Protein AF-0000000087132971 (afdb_homodimer)

InterPro domains:
  IPR000836 Phosphoribosyltransferase domain [PF14681] (4-195)
  IPR029057 Phosphoribosyltransferase-like [G3DSA:3.40.50.2020] (1-197)
  IPR029057 Phosphoribosyltransferase-like [SSF53271] (4-195)

Secondary structure (DSSP, 8-state):
-HHHHHHHH-TT--HHHHHHHHHHHHHHHHHHHHHHS-EEEEEEE-TTS-EEEEEEESS-EEEEEETGGGHHHHHHHHHHSTT-EEEEEEEEEEE-TTS-EEEEEEEEE--TTGGGSEEEEE-SEESSSHHHHHHHHHHHHTT--GGGEEEEEEEEES---S-TTSEEEEEEEESEE-TTT--EES----HHHHHHT------/-HHHHHHHH-TT--HHHHHHHHHHHHHHHHHHHHHHS-EEEEEEE-TTS-EEEEEEESS-EEEEEETGGGHHHHHHHHHHSTT-EEEEEEEEEEE-TTS-EEEEEEEEE--TTGGGSEEEEE-SEESSSHHHHHHHHHHHHTT--GGGEEEEEEEEES---S-TTSEEEEEEEESEE-TTT--EES--S-HHHHHHT------

Foldseek 3Di:
DVVLVCLLQDPPNALVSNQVSVLVQLLVLLVVVVVPADWDWDWDADPVGDIDIDI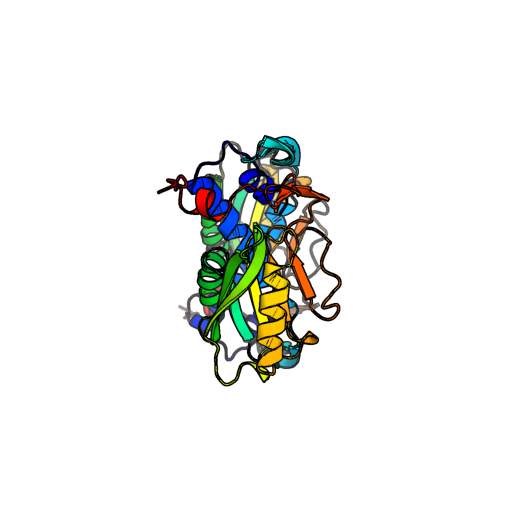DHDFAAEEEEEPPQRVSNVVSNCVVVVPGHYWYWYWDWDADPVRDIAIDTDDIGGDLVLQRHQYEYGGAEQFQCRSVVVVLVVSVVSRHDLLSYEYEYAEYEPNDPPRVNHHYGYVYYAHHADPVVSATVVHSPDSVCRNVVHDPPPD/DVVLVCLLQDPPNALVSNQVSVLVQLLVLLVVVVVPADWDWDWDADPVGDIDIDIDHDFAAEEEEEPPQRVSNVVSNCVVVVPGHYKYWYWDWDADPVRDIAIDTDDIGGDLVLQRHQYEYGGAEQFQCRSVVNVLVVSVVSRHDLLSYEYEYAEYAPNDPPRVNHHYGYVYYAHHADPVVSATVVHSPDSVCRNVVHDPDPD

Organism: NCBI:txid53985

Nearest PDB structures (foldseek):
  1bd3-assembly1_D  TM=9.405E-01  e=5.474E-21  Toxoplasma gondii
  1jls-assembly1_D  TM=9.331E-01  e=5.850E-20  Toxoplasma gondii
  1v9s-assembly1_C  TM=8.508E-01  e=8.057E-18  Thermus thermophilus HB8
  1i5e-assembly1_B  TM=8.677E-01  e=5.566E-17  [Bacillus] caldolyticus
  1xtt-assembly1_D  TM=8.816E-01  e=2.061E-16  Saccharolobus solfataricus

Solvent-accessible surface area (backbone atoms only — not comparable to full-atom values): 21625 Å² total; per-residue (Å²): 90,57,51,42,48,25,46,44,20,24,50,83,46,46,34,68,57,27,38,52,34,47,50,53,52,47,51,53,51,52,52,52,53,65,52,66,50,67,58,40,83,38,81,35,44,14,58,71,69,29,75,38,83,27,38,40,73,73,57,54,48,27,44,28,20,40,46,77,56,3,44,70,48,48,55,54,46,38,70,75,39,71,84,47,50,62,30,39,38,34,62,40,84,40,66,47,98,83,66,47,74,45,74,40,81,72,46,74,49,67,55,94,63,46,52,66,29,40,33,39,38,25,31,43,70,37,34,78,34,59,60,59,49,53,50,52,51,53,44,41,73,70,54,30,51,56,70,38,31,31,40,40,28,50,34,33,29,92,57,75,69,88,58,77,54,41,42,76,48,63,78,40,74,42,81,42,53,39,87,84,79,51,42,42,37,44,48,46,43,61,59,60,39,43,51,68,60,48,76,89,71,87,121,91,56,50,42,48,26,48,45,19,24,50,83,46,46,35,69,58,26,39,52,34,49,49,52,53,47,51,53,49,51,52,52,54,64,52,65,49,67,59,42,83,40,80,34,44,14,59,72,69,29,73,38,83,28,38,40,74,72,59,54,50,28,44,28,20,41,43,77,56,3,43,69,48,49,57,54,46,37,72,73,39,71,85,48,49,62,31,39,38,33,63,40,84,41,65,46,99,85,67,47,74,44,73,41,83,72,46,74,47,68,56,93,62,44,51,67,29,40,34,40,39,26,31,43,68,36,32,77,36,58,60,60,48,52,49,50,50,52,44,41,70,71,53,30,51,55,70,37,31,32,39,39,26,49,34,32,30,90,58,69,69,86,55,77,54,41,42,77,49,62,79,39,76,42,81,42,52,39,87,86,78,50,42,42,36,43,47,48,42,63,60,60,38,43,51,70,61,47,76,88,70,87,123

Structure (mmCIF, N/CA/C/O backbone):
data_AF-0000000087132971-model_v1
#
loop_
_entity.id
_entity.type
_entity.pdbx_description
1 polymer 'Phosphoribosyltransferase domain-containing protein'
#
loop_
_atom_site.group_PDB
_atom_site.id
_atom_site.type_symbol
_atom_site.label_atom_id
_atom_site.label_alt_id
_atom_site.label_comp_id
_atom_site.label_asym_id
_atom_site.label_entity_id
_atom_site.label_seq_id
_atom_site.pdbx_PDB_ins_code
_atom_site.Cartn_x
_atom_site.Cartn_y
_atom_site.Cartn_z
_atom_site.occupancy
_atom_site.B_iso_or_equiv
_atom_site.auth_seq_id
_atom_site.auth_comp_id
_atom_site.auth_asym_id
_atom_site.auth_atom_id
_atom_site.pdbx_PDB_model_num
ATOM 1 N N . MET A 1 1 ? -6.406 -4.914 4.82 1 77.69 1 MET A N 1
ATOM 2 C CA . MET A 1 1 ? -6.352 -6.152 4.051 1 77.69 1 MET A CA 1
ATOM 3 C C . MET A 1 1 ? -7.637 -6.957 4.219 1 77.69 1 MET A C 1
ATOM 5 O O . MET A 1 1 ? -8.258 -7.348 3.229 1 77.69 1 MET A O 1
ATOM 9 N N . PHE A 1 2 ? -8.203 -6.934 5.309 1 79.69 2 PHE A N 1
ATOM 10 C CA . PHE A 1 2 ? -9.328 -7.828 5.562 1 79.69 2 PHE A CA 1
ATOM 11 C C . PHE A 1 2 ? -10.594 -7.301 4.906 1 79.69 2 PHE A C 1
ATOM 13 O O . PHE A 1 2 ? -11.414 -8.078 4.414 1 79.69 2 PHE A O 1
ATOM 20 N N . LEU A 1 3 ? -10.719 -6.027 4.855 1 86.56 3 LEU A N 1
ATOM 21 C CA . LEU A 1 3 ? -11.867 -5.43 4.184 1 86.56 3 LEU A CA 1
ATOM 22 C C . LEU A 1 3 ? -11.836 -5.727 2.688 1 86.56 3 LEU A C 1
ATOM 24 O O . LEU A 1 3 ? -12.859 -6.066 2.098 1 86.56 3 LEU A O 1
ATOM 28 N N . LEU A 1 4 ? -10.672 -5.645 2.162 1 90.88 4 LEU A N 1
ATOM 29 C CA . LEU A 1 4 ? -10.516 -5.902 0.735 1 90.88 4 LEU A CA 1
ATOM 30 C C . LEU A 1 4 ? -10.781 -7.371 0.416 1 90.88 4 LEU A C 1
ATOM 32 O O . LEU A 1 4 ? -11.398 -7.688 -0.604 1 90.88 4 LEU A O 1
ATOM 36 N N . LEU A 1 5 ? -10.367 -8.242 1.316 1 93.44 5 LEU A N 1
ATOM 37 C CA . LEU A 1 5 ? -10.57 -9.672 1.121 1 93.44 5 LEU A CA 1
ATOM 38 C C . LEU A 1 5 ? -12.055 -10.016 1.131 1 93.44 5 LEU A C 1
ATOM 40 O O . LEU A 1 5 ? -12.492 -10.93 0.426 1 93.44 5 LEU A O 1
ATOM 44 N N . THR A 1 6 ? -12.781 -9.297 1.967 1 94.38 6 THR A N 1
ATOM 45 C CA . THR A 1 6 ? -14.227 -9.5 1.997 1 94.38 6 THR A CA 1
ATOM 46 C C . THR A 1 6 ? -14.836 -9.281 0.616 1 94.38 6 THR A C 1
ATOM 48 O O . THR A 1 6 ? -15.648 -10.078 0.151 1 94.38 6 THR A O 1
ATOM 51 N N . ALA A 1 7 ? -14.477 -8.172 0.02 1 93.56 7 ALA A N 1
ATOM 52 C CA . ALA A 1 7 ? -14.969 -7.863 -1.323 1 93.56 7 ALA A CA 1
ATOM 53 C C . ALA A 1 7 ? -14.562 -8.953 -2.314 1 93.56 7 ALA A C 1
ATOM 55 O O . ALA A 1 7 ? -15.32 -9.289 -3.221 1 93.56 7 ALA A O 1
ATOM 56 N N . LEU A 1 8 ? -13.406 -9.555 -2.178 1 95.12 8 LEU A N 1
ATOM 57 C CA . LEU A 1 8 ? -12.914 -10.594 -3.074 1 95.12 8 LEU A CA 1
ATOM 58 C C . LEU A 1 8 ? -13.656 -11.906 -2.852 1 95.12 8 LEU A C 1
ATOM 60 O O . LEU A 1 8 ? -13.852 -12.68 -3.791 1 95.12 8 LEU A O 1
ATOM 64 N N . ARG A 1 9 ? -14.008 -12.133 -1.655 1 94.81 9 ARG A N 1
ATOM 65 C CA . ARG A 1 9 ? -14.641 -13.398 -1.312 1 94.81 9 ARG A CA 1
ATOM 66 C C . ARG A 1 9 ? -16.141 -13.359 -1.618 1 94.81 9 ARG A C 1
ATOM 68 O O . ARG A 1 9 ? -16.75 -14.391 -1.904 1 94.81 9 ARG A O 1
ATOM 75 N N . ASP A 1 10 ? -16.734 -12.188 -1.561 1 95.06 10 ASP A N 1
ATOM 76 C CA . ASP A 1 10 ? -18.172 -12.023 -1.718 1 95.06 10 ASP A CA 1
ATOM 77 C C . ASP A 1 10 ? -18.609 -12.289 -3.158 1 95.06 10 ASP A C 1
ATOM 79 O O . ASP A 1 10 ? -18.188 -11.586 -4.078 1 95.06 10 ASP A O 1
ATOM 83 N N . ARG A 1 11 ? -19.5 -13.234 -3.314 1 93.88 11 ARG A N 1
ATOM 84 C CA . ARG A 1 11 ? -19.969 -13.602 -4.652 1 93.88 11 ARG A CA 1
ATOM 85 C C . ARG A 1 11 ? -20.75 -12.461 -5.293 1 93.88 11 ARG A C 1
ATOM 87 O O . ARG A 1 11 ? -20.906 -12.422 -6.516 1 93.88 11 ARG A O 1
ATOM 94 N N . ARG A 1 12 ? -21.25 -11.516 -4.551 1 93.88 12 ARG A N 1
ATOM 95 C CA . ARG A 1 12 ? -22.062 -10.414 -5.059 1 93.88 12 ARG A CA 1
ATOM 96 C C . ARG A 1 12 ? -21.203 -9.328 -5.684 1 93.88 12 ARG A C 1
ATOM 98 O O . ARG A 1 12 ? -21.703 -8.438 -6.367 1 93.88 12 ARG A O 1
ATOM 105 N N . SER A 1 13 ? -19.844 -9.398 -5.383 1 93.12 13 SER A N 1
ATOM 106 C CA . SER A 1 13 ? -18.969 -8.406 -5.992 1 93.12 13 SER A CA 1
ATOM 107 C C . SER A 1 13 ? -18.922 -8.57 -7.508 1 93.12 13 SER A C 1
ATOM 109 O O . SER A 1 13 ? -18.516 -9.625 -8.016 1 93.12 13 SER A O 1
ATOM 111 N N . ASP A 1 14 ? -19.266 -7.492 -8.156 1 91.88 14 ASP A N 1
ATOM 112 C CA . ASP A 1 14 ? -19.156 -7.543 -9.609 1 91.88 14 ASP A CA 1
ATOM 113 C C . ASP A 1 14 ? -17.703 -7.383 -10.055 1 91.88 14 ASP A C 1
ATOM 115 O O . ASP A 1 14 ? -16.812 -7.219 -9.219 1 91.88 14 ASP A O 1
ATOM 119 N N . ALA A 1 15 ? -17.5 -7.516 -11.352 1 90.19 15 ALA A N 1
ATOM 120 C CA . ALA A 1 15 ? -16.141 -7.516 -11.891 1 90.19 15 ALA A CA 1
ATOM 121 C C . ALA A 1 15 ? -15.406 -6.223 -11.523 1 90.19 15 ALA A C 1
ATOM 123 O O . ALA A 1 15 ? -14.219 -6.25 -11.188 1 90.19 15 ALA A O 1
ATOM 124 N N . SER A 1 16 ? -16.125 -5.137 -11.625 1 91.75 16 SER A N 1
ATOM 125 C CA . SER A 1 16 ? -15.516 -3.848 -11.32 1 91.75 16 SER A CA 1
ATOM 126 C C . SER A 1 16 ? -15.062 -3.783 -9.859 1 91.75 16 SER A C 1
ATOM 128 O O . SER A 1 16 ? -13.93 -3.385 -9.578 1 91.75 16 SER A O 1
ATOM 130 N N . THR A 1 17 ? -15.922 -4.148 -8.961 1 92.06 17 THR A N 1
ATOM 131 C CA . THR A 1 17 ? -15.609 -4.168 -7.539 1 92.06 17 THR A CA 1
ATOM 132 C C . THR A 1 17 ? -14.477 -5.148 -7.25 1 92.06 17 THR A C 1
ATOM 134 O O . THR A 1 17 ? -13.57 -4.848 -6.469 1 92.06 17 THR A O 1
ATOM 137 N N . PHE A 1 18 ? -14.57 -6.309 -7.926 1 94.5 18 PHE A N 1
ATOM 138 C CA . PHE A 1 18 ? -13.555 -7.34 -7.734 1 94.5 18 PHE A CA 1
ATOM 139 C C . PHE A 1 18 ? -12.188 -6.844 -8.195 1 94.5 18 PHE A C 1
ATOM 141 O O . PHE A 1 18 ? -11.203 -6.945 -7.465 1 94.5 18 PHE A O 1
ATOM 148 N N . ARG A 1 19 ? -12.117 -6.203 -9.328 1 93.75 19 ARG A N 1
ATOM 149 C CA . ARG A 1 19 ? -10.867 -5.707 -9.898 1 93.75 19 ARG A CA 1
ATOM 150 C C . ARG A 1 19 ? -10.25 -4.629 -9.016 1 93.75 19 ARG A C 1
ATOM 152 O O . ARG A 1 19 ? -9.039 -4.613 -8.797 1 93.75 19 ARG A O 1
ATOM 159 N N . ARG A 1 20 ? -11.062 -3.842 -8.555 1 92.44 20 ARG A N 1
ATOM 160 C CA . ARG A 1 20 ? -10.586 -2.758 -7.707 1 92.44 20 ARG A CA 1
ATOM 161 C C . ARG A 1 20 ? -9.984 -3.301 -6.414 1 92.44 20 ARG A C 1
ATOM 163 O O . ARG A 1 20 ? -8.891 -2.9 -6.016 1 92.44 20 ARG A O 1
ATOM 170 N N . ALA A 1 21 ? -10.711 -4.145 -5.812 1 94.38 21 ALA A N 1
ATOM 171 C CA . ALA A 1 21 ? -10.234 -4.742 -4.566 1 94.38 21 ALA A CA 1
ATOM 172 C C . ALA A 1 21 ? -8.969 -5.566 -4.801 1 94.38 21 ALA A C 1
ATOM 174 O O . ALA A 1 21 ? -8.008 -5.473 -4.031 1 94.38 21 ALA A O 1
ATOM 175 N N . ALA A 1 22 ? -9 -6.316 -5.844 1 95.5 22 ALA A N 1
ATOM 176 C CA . ALA A 1 22 ? -7.84 -7.133 -6.18 1 95.5 22 ALA A CA 1
ATOM 177 C C . ALA A 1 22 ? -6.613 -6.262 -6.434 1 95.5 22 ALA A C 1
ATOM 179 O O . ALA A 1 22 ? -5.52 -6.555 -5.938 1 95.5 22 ALA A O 1
ATOM 180 N N . GLY A 1 23 ? -6.824 -5.234 -7.188 1 94.88 23 GLY A N 1
ATOM 181 C CA . GLY A 1 23 ? -5.734 -4.316 -7.469 1 94.88 23 GLY A CA 1
ATOM 182 C C . GLY A 1 23 ? -5.109 -3.727 -6.219 1 94.88 23 GLY A C 1
ATOM 183 O O . GLY A 1 23 ? -3.885 -3.637 -6.113 1 94.88 23 GLY A O 1
ATOM 184 N N . ARG A 1 24 ? -5.926 -3.33 -5.34 1 94.19 24 ARG A N 1
ATOM 185 C CA . ARG A 1 24 ? -5.438 -2.746 -4.094 1 94.19 24 ARG A CA 1
ATOM 186 C C . ARG A 1 24 ? -4.676 -3.777 -3.268 1 94.19 24 ARG A C 1
ATOM 188 O O . ARG A 1 24 ? -3.605 -3.482 -2.732 1 94.19 24 ARG A O 1
ATOM 195 N N . VAL A 1 25 ? -5.195 -4.977 -3.141 1 95.56 25 VAL A N 1
ATOM 196 C CA . VAL A 1 25 ? -4.531 -6.043 -2.395 1 95.56 25 VAL A CA 1
ATOM 197 C C . VAL A 1 25 ? -3.166 -6.332 -3.014 1 95.56 25 VAL A C 1
ATOM 199 O O . VAL A 1 25 ? -2.162 -6.434 -2.303 1 95.56 25 VAL A O 1
ATOM 202 N N . ILE A 1 26 ? -3.135 -6.441 -4.309 1 96.44 26 ILE A N 1
ATOM 203 C CA . ILE A 1 26 ? -1.905 -6.75 -5.027 1 96.44 26 ILE A CA 1
ATOM 204 C C . ILE A 1 26 ? -0.869 -5.656 -4.777 1 96.44 26 ILE A C 1
ATOM 206 O O . ILE A 1 26 ? 0.294 -5.953 -4.492 1 96.44 26 ILE A O 1
ATOM 210 N N . MET A 1 27 ? -1.317 -4.465 -4.855 1 93.94 27 MET A N 1
ATOM 211 C CA . MET A 1 27 ? -0.407 -3.348 -4.633 1 93.94 27 MET A CA 1
ATOM 212 C C . MET A 1 27 ? 0.169 -3.391 -3.221 1 93.94 27 MET A C 1
ATOM 214 O O . MET A 1 27 ? 1.362 -3.15 -3.025 1 93.94 27 MET A O 1
ATOM 218 N N . ILE A 1 28 ? -0.657 -3.646 -2.275 1 93.75 28 ILE A N 1
ATOM 219 C CA . ILE A 1 28 ? -0.208 -3.748 -0.891 1 93.75 28 ILE A CA 1
ATOM 220 C C . ILE A 1 28 ? 0.823 -4.867 -0.763 1 93.75 28 ILE A C 1
ATOM 222 O O . ILE A 1 28 ? 1.873 -4.684 -0.141 1 93.75 28 ILE A O 1
ATOM 226 N N . LEU A 1 29 ? 0.57 -5.949 -1.329 1 95.44 29 LEU A N 1
ATOM 227 C CA . LEU A 1 29 ? 1.462 -7.102 -1.268 1 95.44 29 LEU A CA 1
ATOM 228 C C . LEU A 1 29 ? 2.799 -6.793 -1.932 1 95.44 29 LEU A C 1
ATOM 230 O O . LEU A 1 29 ? 3.857 -7.125 -1.394 1 95.44 29 LEU A O 1
ATOM 234 N N . ILE A 1 30 ? 2.744 -6.188 -3.098 1 95.31 30 ILE A N 1
ATOM 235 C CA . ILE A 1 30 ? 3.953 -5.863 -3.846 1 95.31 30 ILE A CA 1
ATOM 236 C C . ILE A 1 30 ? 4.82 -4.902 -3.035 1 95.31 30 ILE A C 1
ATOM 238 O O . ILE A 1 30 ? 6.027 -5.113 -2.893 1 95.31 30 ILE A O 1
ATOM 242 N N . GLU A 1 31 ? 4.199 -3.924 -2.5 1 92.75 31 GLU A N 1
ATOM 243 C CA . GLU A 1 31 ? 4.965 -2.971 -1.701 1 92.75 31 GLU A CA 1
ATOM 244 C C . GLU A 1 31 ? 5.57 -3.643 -0.472 1 92.75 31 GLU A C 1
ATOM 246 O O . GLU A 1 31 ? 6.707 -3.35 -0.094 1 92.75 31 GLU A O 1
ATOM 251 N N . ASP A 1 32 ? 4.832 -4.469 0.102 1 91.62 32 ASP A N 1
ATOM 252 C CA . ASP A 1 32 ? 5.305 -5.188 1.28 1 91.62 32 ASP A CA 1
ATOM 253 C C . ASP A 1 32 ? 6.535 -6.031 0.951 1 91.62 32 ASP A C 1
ATOM 255 O O . ASP A 1 32 ? 7.543 -5.969 1.66 1 91.62 32 ASP A O 1
ATOM 259 N N . VAL A 1 33 ? 6.473 -6.738 -0.082 1 93.69 33 VAL A N 1
ATOM 260 C CA . VAL A 1 33 ? 7.562 -7.633 -0.456 1 93.69 33 VAL A CA 1
ATOM 261 C C . VAL A 1 33 ? 8.797 -6.812 -0.837 1 93.69 33 VAL A C 1
ATOM 263 O O . VAL A 1 33 ? 9.914 -7.152 -0.452 1 93.69 33 VAL A O 1
ATOM 266 N N . LEU A 1 34 ? 8.602 -5.766 -1.578 1 91.75 34 LEU A N 1
ATOM 267 C CA . LEU A 1 34 ? 9.711 -4.93 -2.012 1 91.75 34 LEU A CA 1
ATOM 268 C C . LEU A 1 34 ? 10.422 -4.305 -0.815 1 91.75 34 LEU A C 1
ATOM 270 O O . LEU A 1 34 ? 11.641 -4.125 -0.835 1 91.75 34 LEU A O 1
ATOM 274 N N . GLY A 1 35 ? 9.648 -4.016 0.214 1 87.69 35 GLY A N 1
ATOM 275 C CA . GLY A 1 35 ? 10.211 -3.416 1.414 1 87.69 35 GLY A CA 1
ATOM 276 C C . GLY A 1 35 ? 11.031 -4.391 2.236 1 87.69 35 GLY A C 1
ATOM 277 O O . GLY A 1 35 ? 11.766 -3.98 3.135 1 87.69 35 GLY A O 1
ATOM 278 N N . GLN A 1 36 ? 10.898 -5.664 1.932 1 86.88 36 GLN A N 1
ATOM 279 C CA . GLN A 1 36 ? 11.555 -6.691 2.73 1 86.88 36 GLN A CA 1
ATOM 280 C C . GLN A 1 36 ? 12.812 -7.207 2.037 1 86.88 36 GLN A C 1
ATOM 282 O O . GLN A 1 36 ? 13.555 -8.008 2.605 1 86.88 36 GLN A O 1
ATOM 287 N N . LEU A 1 37 ? 13.055 -6.793 0.892 1 88.38 37 LEU A N 1
ATOM 288 C CA . LEU A 1 37 ? 14.219 -7.266 0.148 1 88.38 37 LEU A CA 1
ATOM 289 C C . LEU A 1 37 ? 15.508 -6.715 0.747 1 88.38 37 LEU A C 1
ATOM 291 O O . LEU A 1 37 ? 15.492 -5.691 1.429 1 88.38 37 LEU A O 1
ATOM 295 N N . ASP A 1 38 ? 16.516 -7.43 0.536 1 85.44 38 ASP A N 1
ATOM 296 C CA . ASP A 1 38 ? 17.828 -7.059 1.08 1 85.44 38 ASP A CA 1
ATOM 297 C C . ASP A 1 38 ? 18.219 -5.652 0.645 1 85.44 38 ASP A C 1
ATOM 299 O O . ASP A 1 38 ? 18.078 -5.297 -0.529 1 85.44 38 ASP A O 1
ATOM 303 N N . ALA A 1 39 ? 18.625 -4.918 1.661 1 88.81 39 ALA A N 1
ATOM 304 C CA . ALA A 1 39 ? 19.062 -3.541 1.437 1 88.81 39 ALA A CA 1
ATOM 305 C C . ALA A 1 39 ? 20.297 -3.207 2.266 1 88.81 39 ALA A C 1
ATOM 307 O O . ALA A 1 39 ? 20.594 -3.895 3.242 1 88.81 39 ALA A O 1
ATOM 308 N N . ARG A 1 40 ? 21.016 -2.33 1.811 1 91.31 40 ARG A N 1
ATOM 309 C CA . ARG A 1 40 ? 22.188 -1.86 2.545 1 91.31 40 ARG A CA 1
ATOM 310 C C . ARG A 1 40 ? 22 -0.42 3.01 1 91.31 40 ARG A C 1
ATOM 312 O O . ARG A 1 40 ? 21.359 0.382 2.32 1 91.31 40 ARG A O 1
ATOM 319 N N . ALA A 1 41 ? 22.641 -0.153 4.156 1 92.38 41 ALA A N 1
ATOM 320 C CA . ALA A 1 41 ? 22.562 1.199 4.703 1 92.38 41 ALA A CA 1
ATOM 321 C C . ALA A 1 41 ? 23.422 2.164 3.891 1 92.38 41 ALA A C 1
ATOM 323 O O . ALA A 1 41 ? 24.531 1.816 3.467 1 92.38 41 ALA A O 1
ATOM 324 N N . VAL A 1 42 ? 22.828 3.295 3.613 1 92.81 42 VAL A N 1
ATOM 325 C CA . VAL A 1 42 ? 23.562 4.348 2.92 1 92.81 42 VAL A CA 1
ATOM 326 C C . VAL A 1 42 ? 23.328 5.688 3.613 1 92.81 42 VAL A C 1
ATOM 328 O O . VAL A 1 42 ? 22.312 5.871 4.293 1 92.81 42 VAL A O 1
ATOM 331 N N . LYS A 1 43 ? 24.312 6.52 3.557 1 94.31 43 LYS A N 1
ATOM 332 C CA . LYS A 1 43 ? 24.125 7.883 4.051 1 94.31 43 LYS A CA 1
ATOM 333 C C . LYS A 1 43 ? 23.688 8.82 2.934 1 94.31 43 LYS A C 1
ATOM 335 O O . LYS A 1 43 ? 24.219 8.766 1.821 1 94.31 43 LYS A O 1
ATOM 340 N N . VAL A 1 44 ? 22.703 9.539 3.273 1 93.62 44 VAL A N 1
ATOM 341 C CA . VAL A 1 44 ? 22.25 10.531 2.293 1 93.62 44 VAL A CA 1
ATOM 342 C C . VAL A 1 44 ? 22.156 11.906 2.953 1 93.62 44 VAL A C 1
ATOM 344 O O . VAL A 1 44 ? 21.969 12 4.168 1 93.62 44 VAL A O 1
ATOM 347 N N . THR A 1 45 ? 22.328 12.914 2.156 1 95.38 45 THR A N 1
ATOM 348 C CA . THR A 1 45 ? 22.141 14.281 2.615 1 95.38 45 THR A CA 1
ATOM 349 C C . THR A 1 45 ? 20.766 14.805 2.211 1 95.38 45 THR A C 1
ATOM 351 O O . THR A 1 45 ? 20.359 14.68 1.052 1 95.38 45 THR A O 1
ATOM 354 N N . THR A 1 46 ? 20.125 15.281 3.193 1 92.94 46 THR A N 1
ATOM 355 C CA . THR A 1 46 ? 18.766 15.781 2.941 1 92.94 46 THR A CA 1
ATOM 356 C C . THR A 1 46 ? 18.812 17.141 2.26 1 92.94 46 THR A C 1
ATOM 358 O O . THR A 1 46 ? 19.875 17.781 2.193 1 92.94 46 THR A O 1
ATOM 361 N N . ALA A 1 47 ? 17.703 17.516 1.712 1 87.56 47 ALA A N 1
ATOM 362 C CA . ALA A 1 47 ? 17.609 18.797 1.022 1 87.56 47 ALA A CA 1
ATOM 363 C C . ALA A 1 47 ? 17.953 19.953 1.957 1 87.56 47 ALA A C 1
ATOM 365 O O . ALA A 1 47 ? 18.469 20.984 1.517 1 87.56 47 ALA A O 1
ATOM 366 N N . ASN A 1 48 ? 17.688 19.812 3.248 1 87.81 48 ASN A N 1
ATOM 367 C CA . ASN A 1 48 ? 17.984 20.844 4.23 1 87.81 48 ASN A CA 1
ATOM 368 C C . ASN A 1 48 ? 19.406 20.703 4.777 1 87.81 48 ASN A C 1
ATOM 370 O O . ASN A 1 48 ? 19.766 21.375 5.75 1 87.81 48 ASN A O 1
ATOM 374 N N . GLY A 1 49 ? 20.125 19.781 4.312 1 89.56 49 GLY A N 1
ATOM 375 C CA . GLY A 1 49 ? 21.562 19.75 4.566 1 89.56 49 GLY A CA 1
ATOM 376 C C . GLY A 1 49 ? 21.938 18.797 5.684 1 89.56 49 GLY A C 1
ATOM 377 O O . GLY A 1 49 ? 23.078 18.797 6.152 1 89.56 49 GLY A O 1
ATOM 378 N N . HIS A 1 50 ? 21.109 17.984 6.121 1 92.31 50 HIS A N 1
ATOM 379 C CA . HIS A 1 50 ? 21.406 17.031 7.188 1 92.31 50 HIS A CA 1
ATOM 380 C C . HIS A 1 50 ? 21.719 15.648 6.625 1 92.31 50 HIS A C 1
ATOM 382 O O . HIS A 1 50 ? 21.312 15.328 5.508 1 92.31 50 HIS A O 1
ATOM 388 N N . VAL A 1 51 ? 22.422 14.938 7.438 1 93.62 51 VAL A N 1
ATOM 389 C CA . VAL A 1 51 ? 22.75 13.578 7.027 1 93.62 51 VAL A CA 1
ATOM 390 C C . VAL A 1 51 ? 21.75 12.594 7.637 1 93.62 51 VAL A C 1
ATOM 392 O O . VAL A 1 51 ? 21.438 12.672 8.828 1 93.62 51 VAL A O 1
ATOM 395 N N . ALA A 1 52 ? 21.219 11.797 6.789 1 91.94 52 ALA A N 1
ATOM 396 C CA . ALA A 1 52 ? 20.297 10.758 7.227 1 91.94 52 ALA A CA 1
ATOM 397 C C . ALA A 1 52 ? 20.75 9.383 6.766 1 91.94 52 ALA A C 1
ATOM 399 O O . ALA A 1 52 ? 21.406 9.258 5.727 1 91.94 52 ALA A O 1
ATOM 400 N N . THR A 1 53 ? 20.453 8.422 7.59 1 90.75 53 THR A N 1
ATOM 401 C CA . THR A 1 53 ? 20.703 7.043 7.184 1 90.75 53 THR A CA 1
ATOM 402 C C . THR A 1 53 ? 19.516 6.496 6.387 1 90.75 53 THR A C 1
ATOM 404 O O . THR A 1 53 ? 18.375 6.57 6.832 1 90.75 53 THR A O 1
ATOM 407 N N . GLY A 1 54 ? 19.828 6.047 5.168 1 90.69 54 GLY A N 1
ATOM 408 C CA . GLY A 1 54 ? 18.828 5.422 4.316 1 90.69 54 GLY A CA 1
ATOM 409 C C . GLY A 1 54 ? 19.188 4.008 3.908 1 90.69 54 GLY A C 1
ATOM 410 O O . GLY A 1 54 ? 20.078 3.391 4.512 1 90.69 54 GLY A O 1
ATOM 411 N N . LEU A 1 55 ? 18.328 3.441 3.088 1 90.44 55 LEU A N 1
ATOM 412 C CA . LEU A 1 55 ? 18.562 2.096 2.572 1 90.44 55 LEU A CA 1
ATOM 413 C C . LEU A 1 55 ? 18.562 2.092 1.047 1 90.44 55 LEU A C 1
ATOM 415 O O . LEU A 1 55 ? 17.891 2.91 0.414 1 90.44 55 LEU A O 1
ATOM 419 N N . GLU A 1 56 ? 19.359 1.234 0.501 1 90.5 56 GLU A N 1
ATOM 420 C CA . GLU A 1 56 ? 19.406 0.975 -0.935 1 90.5 56 GLU A CA 1
ATOM 421 C C . GLU A 1 56 ? 19.375 -0.523 -1.226 1 90.5 56 GLU A C 1
ATOM 423 O O . GLU A 1 56 ? 20.016 -1.308 -0.521 1 90.5 56 GLU A O 1
ATOM 428 N N . ARG A 1 57 ? 18.656 -0.783 -2.236 1 88.19 57 ARG A N 1
ATOM 429 C CA . ARG A 1 57 ? 18.562 -2.191 -2.605 1 88.19 57 ARG A CA 1
ATOM 430 C C . ARG A 1 57 ? 19.922 -2.715 -3.092 1 88.19 57 ARG A C 1
ATOM 432 O O . ARG A 1 57 ? 20.625 -2.027 -3.834 1 88.19 57 ARG A O 1
ATOM 439 N N . ARG A 1 58 ? 20.109 -3.988 -2.775 1 88.06 58 ARG A N 1
ATOM 440 C CA . ARG A 1 58 ? 21.391 -4.598 -3.129 1 88.06 58 ARG A CA 1
ATOM 441 C C . ARG A 1 58 ? 21.281 -5.379 -4.434 1 88.06 58 ARG A C 1
ATOM 443 O O . ARG A 1 58 ? 22.266 -5.523 -5.16 1 88.06 58 ARG A O 1
ATOM 450 N N . SER A 1 59 ? 20.141 -5.918 -4.68 1 89.75 59 SER A N 1
ATOM 451 C CA . SER A 1 59 ? 19.953 -6.809 -5.82 1 89.75 59 SER A CA 1
ATOM 452 C C . SER A 1 59 ? 18.797 -6.344 -6.699 1 89.75 59 SER A C 1
ATOM 454 O O . SER A 1 59 ? 17.797 -5.812 -6.195 1 89.75 59 SER A O 1
ATOM 456 N N . PRO A 1 60 ? 18.969 -6.566 -8.016 1 92.75 60 PRO A N 1
ATOM 457 C CA . PRO A 1 60 ? 17.828 -6.293 -8.883 1 92.75 60 PRO A CA 1
ATOM 458 C C . PRO A 1 60 ? 16.656 -7.242 -8.633 1 92.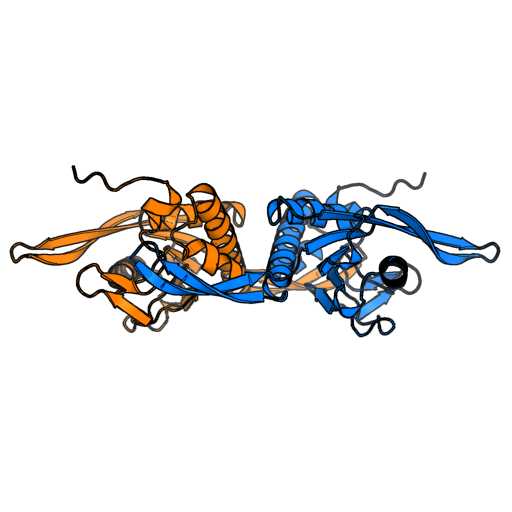75 60 PRO A C 1
ATOM 460 O O . PRO A 1 60 ? 16.844 -8.344 -8.102 1 92.75 60 PRO A O 1
ATOM 463 N N . VAL A 1 61 ? 15.555 -6.742 -8.969 1 95.12 61 VAL A N 1
ATOM 464 C CA . VAL A 1 61 ? 14.359 -7.543 -8.742 1 95.12 61 VAL A CA 1
ATOM 465 C C . VAL A 1 61 ? 13.742 -7.938 -10.086 1 95.12 61 VAL A C 1
ATOM 467 O O . VAL A 1 61 ? 13.844 -7.191 -11.062 1 95.12 61 VAL A O 1
ATOM 470 N N . CYS A 1 62 ? 13.172 -9.109 -10.148 1 96.69 62 CYS A N 1
ATOM 471 C CA . CYS A 1 62 ? 12.469 -9.602 -11.328 1 96.69 62 CYS A CA 1
ATOM 472 C C . CYS A 1 62 ? 11.086 -10.133 -10.953 1 96.69 62 CYS A C 1
ATOM 474 O O . CYS A 1 62 ? 10.953 -10.93 -10.023 1 96.69 62 CYS A O 1
ATOM 476 N N . GLY A 1 63 ? 10.078 -9.609 -11.617 1 97.31 63 GLY A N 1
ATOM 477 C CA . GLY A 1 63 ? 8.742 -10.164 -11.477 1 97.31 63 GLY A CA 1
ATOM 478 C C . GLY A 1 63 ? 8.438 -11.258 -12.477 1 97.31 63 GLY A C 1
ATOM 479 O O . GLY A 1 63 ? 8.688 -11.102 -13.672 1 97.31 63 GLY A O 1
ATOM 480 N N . VAL A 1 64 ? 7.941 -12.367 -12 1 97.31 64 VAL A N 1
ATOM 481 C CA . VAL A 1 64 ? 7.59 -13.484 -12.867 1 97.31 64 VAL A CA 1
ATOM 482 C C . VAL A 1 64 ? 6.117 -13.844 -12.672 1 97.31 64 VAL A C 1
ATOM 484 O O . VAL A 1 64 ? 5.699 -14.219 -11.578 1 97.31 64 VAL A O 1
ATOM 487 N N . LYS A 1 65 ? 5.375 -13.758 -13.688 1 96.81 65 LYS A N 1
ATOM 488 C CA . LYS A 1 65 ? 3.955 -14.094 -13.602 1 96.81 65 LYS A CA 1
ATOM 489 C C . LYS A 1 65 ? 3.723 -15.578 -13.891 1 96.81 65 LYS A C 1
ATOM 491 O O . LYS A 1 65 ? 4.289 -16.125 -14.836 1 96.81 65 LYS A O 1
ATOM 496 N N . LEU A 1 66 ? 2.973 -16.156 -13.055 1 95.06 66 LEU A N 1
ATOM 497 C CA . LEU A 1 66 ? 2.586 -17.547 -13.25 1 95.06 66 LEU A CA 1
ATOM 498 C C . LEU A 1 66 ? 1.21 -17.641 -13.898 1 95.06 66 LEU A C 1
ATOM 500 O O . LEU A 1 66 ? 0.192 -17.391 -13.25 1 95.06 66 LEU A O 1
ATOM 504 N N . GLY A 1 67 ? 1.235 -17.953 -15.234 1 90 67 GLY A N 1
ATOM 505 C CA . GLY A 1 67 ? -0.006 -18.062 -15.984 1 90 67 GLY A CA 1
ATOM 506 C C . GLY A 1 67 ? -0.756 -16.734 -16.078 1 90 67 GLY A C 1
ATOM 507 O O . GLY A 1 67 ? -0.175 -15.672 -15.867 1 90 67 GLY A O 1
ATOM 508 N N . ASP A 1 68 ? -2.01 -16.859 -16.375 1 86.19 68 ASP A N 1
ATOM 509 C CA . ASP A 1 68 ? -2.834 -15.672 -16.578 1 86.19 68 ASP A CA 1
ATOM 510 C C . ASP A 1 68 ? -3.145 -14.984 -15.25 1 86.19 68 ASP A C 1
ATOM 512 O O . ASP A 1 68 ? -3.291 -13.766 -15.195 1 86.19 68 ASP A O 1
ATOM 516 N N . GLU A 1 69 ? -3.145 -15.797 -14.195 1 90.5 69 GLU A N 1
ATOM 517 C CA . GLU A 1 69 ? -3.475 -15.25 -12.883 1 90.5 69 GLU A CA 1
ATOM 518 C C . GLU A 1 69 ? -2.414 -14.258 -12.414 1 90.5 69 GLU A C 1
ATOM 520 O O . GLU A 1 69 ? -2.711 -13.344 -11.641 1 90.5 69 GLU A O 1
ATOM 525 N N . GLY A 1 70 ? -1.208 -14.445 -12.906 1 94.12 70 GLY A N 1
ATOM 526 C CA . GLY A 1 70 ? -0.118 -13.586 -12.484 1 94.12 70 GLY A CA 1
ATOM 527 C C . GLY A 1 70 ? -0.083 -12.258 -13.227 1 94.12 70 GLY A C 1
ATOM 528 O O . GLY A 1 70 ? 0.618 -11.336 -12.82 1 94.12 70 GLY A O 1
ATOM 529 N N . TYR A 1 71 ? -0.926 -12.078 -14.195 1 91.88 71 TYR A N 1
ATOM 530 C CA . TYR A 1 71 ? -0.833 -10.93 -15.086 1 91.88 71 TYR A CA 1
ATOM 531 C C . TYR A 1 71 ? -1.18 -9.641 -14.352 1 91.88 71 TYR A C 1
ATOM 533 O O . TYR A 1 71 ? -0.438 -8.656 -14.43 1 91.88 71 TYR A O 1
ATOM 541 N N . PRO A 1 72 ? -2.299 -9.602 -13.641 1 94.62 72 PRO A N 1
ATOM 542 C CA . PRO A 1 72 ? -2.602 -8.359 -12.922 1 94.62 72 PRO A CA 1
ATOM 543 C C . PRO A 1 72 ? -1.475 -7.934 -11.984 1 94.62 72 PRO A C 1
ATOM 545 O O . PRO A 1 72 ? -1.22 -6.738 -11.82 1 94.62 72 PRO A O 1
ATOM 548 N N . PHE A 1 73 ? -0.781 -8.891 -11.414 1 96.88 73 PHE A N 1
ATOM 549 C CA . PHE A 1 73 ? 0.356 -8.586 -10.547 1 96.88 73 PHE A CA 1
ATOM 550 C C . PHE A 1 73 ? 1.486 -7.949 -11.352 1 96.88 73 PHE A C 1
ATOM 552 O O . PHE A 1 73 ? 2.086 -6.965 -10.906 1 96.88 73 PHE A O 1
ATOM 559 N N . SER A 1 74 ? 1.721 -8.508 -12.422 1 94.75 74 SER A N 1
ATOM 560 C CA . SER A 1 74 ? 2.809 -8.023 -13.266 1 94.75 74 SER A CA 1
ATOM 561 C C . SER A 1 74 ? 2.58 -6.582 -13.688 1 94.75 74 SER A C 1
ATOM 563 O O . SER A 1 74 ? 3.508 -5.77 -13.672 1 94.75 74 SER A O 1
ATOM 565 N N . VAL A 1 75 ? 1.398 -6.293 -14.031 1 93.38 75 VAL A N 1
ATOM 566 C CA . VAL A 1 75 ? 1.053 -4.945 -14.461 1 93.38 75 VAL A CA 1
ATOM 567 C C . VAL A 1 75 ? 1.322 -3.957 -13.328 1 93.38 75 VAL A C 1
ATOM 569 O O . VAL A 1 75 ? 1.987 -2.938 -13.531 1 93.38 75 VAL A O 1
ATOM 572 N N . LEU A 1 76 ? 0.846 -4.246 -12.211 1 94.06 76 LEU A N 1
ATOM 573 C CA . LEU A 1 76 ? 0.991 -3.348 -11.07 1 94.06 76 LEU A CA 1
ATOM 574 C C . LEU A 1 76 ? 2.438 -3.307 -10.594 1 94.06 76 LEU A C 1
ATOM 576 O O . LEU A 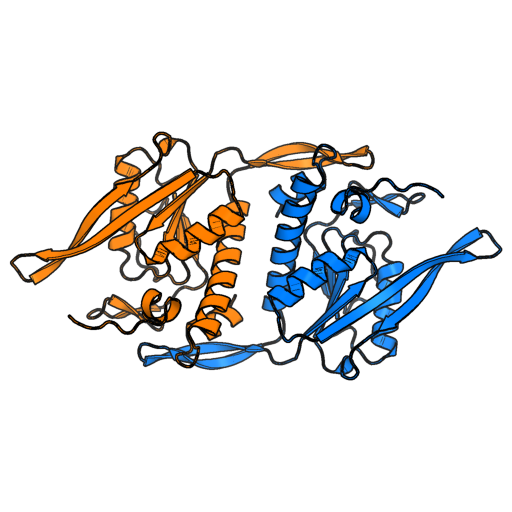1 76 ? 2.93 -2.252 -10.18 1 94.06 76 LEU A O 1
ATOM 580 N N . PHE A 1 77 ? 3.107 -4.43 -10.68 1 95.81 77 PHE A N 1
ATOM 581 C CA . PHE A 1 77 ? 4.523 -4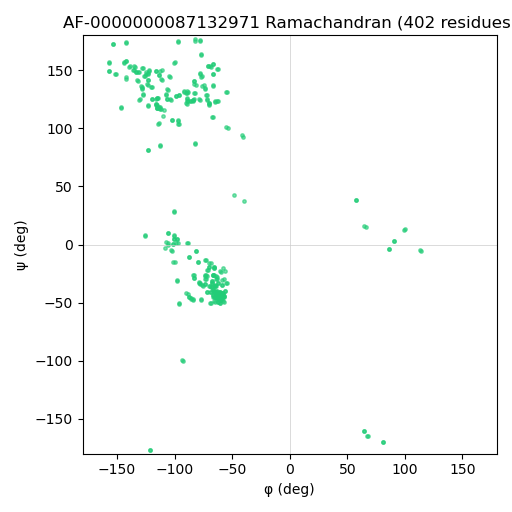.5 -10.336 1 95.81 77 PHE A CA 1
ATOM 582 C C . PHE A 1 77 ? 5.34 -3.543 -11.195 1 95.81 77 PHE A C 1
ATOM 584 O O . PHE A 1 77 ? 6.199 -2.824 -10.68 1 95.81 77 PHE A O 1
ATOM 591 N N . HIS A 1 78 ? 5.035 -3.5 -12.398 1 91.62 78 HIS A N 1
ATOM 592 C CA . HIS A 1 78 ? 5.789 -2.658 -13.32 1 91.62 78 HIS A CA 1
ATOM 593 C C . HIS A 1 78 ? 5.492 -1.182 -13.086 1 91.62 78 HIS A C 1
ATOM 595 O O . HIS A 1 78 ? 6.316 -0.32 -13.398 1 91.62 78 HIS A O 1
ATOM 601 N N . GLN A 1 79 ? 4.332 -0.918 -12.578 1 89.31 79 GLN A N 1
ATOM 602 C CA . GLN A 1 79 ? 4.023 0.461 -12.219 1 89.31 79 GLN A CA 1
ATOM 603 C C . GLN A 1 79 ? 4.879 0.926 -11.039 1 89.31 79 GLN A C 1
ATOM 605 O O . GLN A 1 79 ? 5.227 2.105 -10.953 1 89.31 79 GLN A O 1
ATOM 610 N N . VAL A 1 80 ? 5.188 0.007 -10.211 1 89.88 80 VAL A N 1
ATOM 611 C CA . VAL A 1 80 ? 5.969 0.321 -9.016 1 89.88 80 VAL A CA 1
ATOM 612 C C . VAL A 1 80 ? 7.457 0.276 -9.352 1 89.88 80 VAL A C 1
ATOM 614 O O . VAL A 1 80 ? 8.211 1.185 -8.992 1 89.88 80 VAL A O 1
ATOM 617 N N . GLU A 1 81 ? 7.789 -0.78 -10.039 1 91.94 81 GLU A N 1
ATOM 618 C CA . GLU A 1 81 ? 9.164 -0.995 -10.484 1 91.94 81 GLU A CA 1
ATOM 619 C C . GLU A 1 81 ? 9.273 -0.912 -12 1 91.94 81 GLU A C 1
ATOM 621 O O . GLU A 1 81 ? 9.367 -1.938 -12.68 1 91.94 81 GLU A O 1
ATOM 626 N N . VAL A 1 82 ? 9.414 0.273 -12.516 1 87.19 82 VAL A N 1
ATOM 627 C CA . VAL A 1 82 ? 9.312 0.549 -13.945 1 87.19 82 VAL A CA 1
ATOM 628 C C . VAL A 1 82 ? 10.484 -0.101 -14.68 1 87.19 82 VAL A C 1
ATOM 630 O O . VAL A 1 82 ? 10.32 -0.613 -15.789 1 87.19 82 VAL A O 1
ATOM 633 N N . GLY A 1 83 ? 11.602 -0.196 -14.109 1 87.69 83 GLY A N 1
ATOM 634 C CA . GLY A 1 83 ? 12.781 -0.725 -14.781 1 87.69 83 GLY A CA 1
ATOM 635 C C . GLY A 1 83 ? 13.078 -2.166 -14.414 1 87.69 83 GLY A C 1
ATOM 636 O O . GLY A 1 83 ? 14.109 -2.715 -14.812 1 87.69 83 GLY A O 1
ATOM 637 N N . ALA A 1 84 ? 12.211 -2.764 -13.719 1 92.06 84 ALA A N 1
ATOM 638 C CA . ALA A 1 84 ? 12.484 -4.121 -13.25 1 92.06 84 ALA A CA 1
ATOM 639 C C . ALA A 1 84 ? 12.281 -5.141 -14.359 1 92.06 84 ALA A C 1
ATOM 641 O O . ALA A 1 84 ? 11.398 -4.977 -15.211 1 92.06 84 ALA A O 1
ATOM 642 N N . ALA A 1 85 ? 13.039 -6.195 -14.391 1 93.69 85 ALA A N 1
ATOM 643 C CA . ALA A 1 85 ? 12.875 -7.301 -15.328 1 93.69 85 ALA A CA 1
ATOM 644 C C . ALA A 1 85 ? 11.594 -8.078 -15.047 1 93.69 85 ALA A C 1
ATOM 646 O O . ALA A 1 85 ? 11.078 -8.055 -13.93 1 93.69 85 ALA A O 1
ATOM 647 N N . GLU A 1 86 ? 11.109 -8.656 -16.094 1 94.25 86 GLU A N 1
ATOM 648 C CA . GLU A 1 86 ? 9.898 -9.453 -15.969 1 94.25 86 GLU A CA 1
ATOM 649 C C . GLU A 1 86 ? 10.023 -10.773 -16.719 1 94.25 86 GLU A C 1
ATOM 651 O O . GLU A 1 86 ? 10.781 -10.875 -17.688 1 94.25 86 GLU A O 1
ATOM 656 N N . GLY A 1 87 ? 9.383 -11.75 -16.266 1 94.44 87 GLY A N 1
ATOM 657 C CA . GLY A 1 87 ? 9.297 -13.047 -16.922 1 94.44 87 GLY A CA 1
ATOM 658 C C . GLY A 1 87 ? 7.93 -13.688 -16.781 1 94.44 87 GLY A C 1
ATOM 659 O O . GLY A 1 87 ? 7.027 -13.117 -16.156 1 94.44 87 GLY A O 1
ATOM 660 N N . PHE A 1 88 ? 7.824 -14.82 -17.5 1 95 88 PHE A N 1
ATOM 661 C CA . PHE A 1 88 ? 6.57 -15.555 -17.375 1 95 88 PHE A CA 1
ATOM 662 C C . PHE A 1 88 ? 6.812 -17.062 -17.391 1 95 88 PHE A C 1
ATOM 664 O O . PHE A 1 88 ? 7.754 -17.531 -18.031 1 95 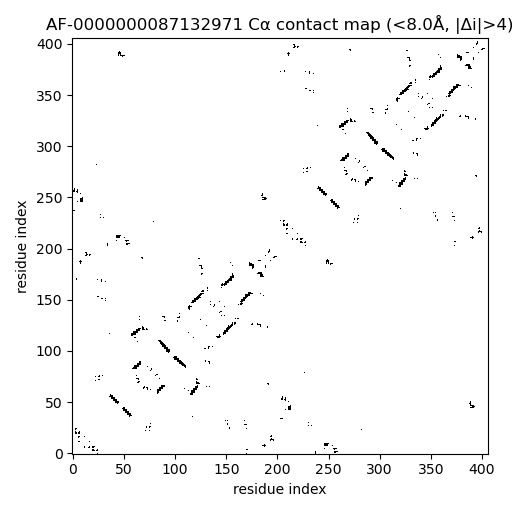88 PHE A O 1
ATOM 671 N N . ILE A 1 89 ? 6.02 -17.719 -16.609 1 95.5 89 ILE A N 1
ATOM 672 C CA . ILE A 1 89 ? 5.992 -19.172 -16.578 1 95.5 89 ILE A CA 1
ATOM 673 C C . ILE A 1 89 ? 4.559 -19.656 -16.766 1 95.5 89 ILE A C 1
ATOM 675 O O . ILE A 1 89 ? 3.635 -19.172 -16.125 1 95.5 89 ILE A O 1
ATOM 679 N N . HIS A 1 90 ? 4.414 -20.547 -17.672 1 93.25 90 HIS A N 1
ATOM 680 C CA . HIS A 1 90 ? 3.125 -21.203 -17.875 1 93.25 90 HIS A CA 1
ATOM 681 C C . HIS A 1 90 ? 3.186 -22.672 -17.5 1 93.25 90 HIS A C 1
ATOM 683 O O . HIS A 1 90 ? 3.988 -23.422 -18.047 1 93.25 90 HIS A O 1
ATOM 689 N N . VAL A 1 91 ? 2.426 -22.969 -16.531 1 90.75 91 VAL A N 1
ATOM 690 C CA . VAL A 1 91 ? 2.262 -24.359 -16.109 1 90.75 91 VAL A CA 1
ATOM 691 C C . VAL A 1 91 ? 0.82 -24.797 -16.344 1 90.75 91 VAL A C 1
ATOM 693 O O . VAL A 1 91 ? -0.12 -24.109 -15.953 1 90.75 91 VAL A O 1
ATOM 696 N N . ASN A 1 92 ? 0.632 -25.828 -17.016 1 84.62 92 ASN A N 1
ATOM 697 C CA . ASN A 1 92 ? -0.708 -26.312 -17.328 1 84.62 92 ASN A CA 1
ATOM 698 C C . ASN A 1 92 ? -0.971 -27.672 -16.703 1 84.62 92 ASN A C 1
ATOM 700 O O . ASN A 1 92 ? -0.036 -28.438 -16.438 1 84.62 92 ASN A O 1
ATOM 704 N N . ARG A 1 93 ? -2.291 -27.719 -16.438 1 80.94 93 ARG A N 1
ATOM 705 C CA . ARG A 1 93 ? -2.734 -29.031 -15.969 1 80.94 93 ARG A CA 1
ATOM 706 C C . ARG A 1 93 ? -2.992 -29.969 -17.141 1 80.94 93 ARG A C 1
ATOM 708 O O . ARG A 1 93 ? -3.656 -29.609 -18.109 1 80.94 93 ARG A O 1
ATOM 715 N N . ALA A 1 94 ? -2.33 -31.109 -17.094 1 80 94 ALA A N 1
ATOM 716 C CA . ALA A 1 94 ? -2.523 -32.125 -18.141 1 80 94 ALA A CA 1
ATOM 717 C C . ALA A 1 94 ? -2.99 -33.438 -17.547 1 80 94 ALA A C 1
ATOM 719 O O . ALA A 1 94 ? -2.904 -33.656 -16.328 1 80 94 ALA A O 1
ATOM 720 N N . VAL A 1 95 ? -3.75 -34.188 -18.297 1 79.31 95 VAL A N 1
ATOM 721 C CA . VAL A 1 95 ? -4.227 -35.5 -17.875 1 79.31 95 VAL A CA 1
ATOM 722 C C . VAL A 1 95 ? -3.492 -36.562 -18.656 1 79.31 95 VAL A C 1
ATOM 724 O O . VAL A 1 95 ? -3.385 -36.5 -19.891 1 79.31 95 VAL A O 1
ATOM 727 N N . ASP A 1 96 ? -2.959 -37.5 -17.922 1 79.56 96 ASP A N 1
ATOM 728 C CA . ASP A 1 96 ? -2.24 -38.594 -18.594 1 79.56 96 ASP A CA 1
ATOM 729 C C . ASP A 1 96 ? -3.203 -39.656 -19.094 1 79.56 96 ASP A C 1
ATOM 731 O O . ASP A 1 96 ? -4.422 -39.5 -19.016 1 79.56 96 ASP A O 1
ATOM 735 N N . GLN A 1 97 ? -2.662 -40.656 -19.812 1 83.88 97 GLN A N 1
ATOM 736 C CA . GLN A 1 97 ? -3.436 -41.719 -20.453 1 83.88 97 GLN A CA 1
ATOM 737 C C . GLN A 1 97 ? -4.305 -42.438 -19.438 1 83.88 97 GLN A C 1
ATOM 739 O O . GLN A 1 97 ? -5.316 -43.062 -19.797 1 83.88 97 GLN A O 1
ATOM 744 N N . HIS A 1 98 ? -3.959 -42.375 -18.188 1 84.81 98 HIS A N 1
ATOM 745 C CA . HIS A 1 98 ? -4.688 -43.062 -17.141 1 84.81 98 HIS A CA 1
ATOM 746 C C . HIS A 1 98 ? -5.668 -42.156 -16.438 1 84.81 98 HIS A C 1
ATOM 748 O O . HIS A 1 98 ? -6.262 -42.531 -15.422 1 84.81 98 HIS A O 1
ATOM 754 N N . GLY A 1 99 ? -5.727 -40.906 -16.891 1 77.62 99 GLY A N 1
ATOM 755 C CA . GLY A 1 99 ? -6.695 -39.969 -16.344 1 77.62 99 GLY A CA 1
ATOM 756 C C . GLY A 1 99 ? -6.16 -39.188 -15.164 1 77.62 99 GLY A C 1
ATOM 757 O O . GLY A 1 99 ? -6.91 -38.469 -14.492 1 77.62 99 GLY A O 1
ATOM 758 N N . ARG A 1 100 ? -4.867 -39.5 -14.938 1 74.31 100 ARG A N 1
ATOM 759 C CA . ARG A 1 100 ? -4.285 -38.781 -13.805 1 74.31 100 ARG A CA 1
ATOM 760 C C . ARG A 1 100 ? -3.826 -37.375 -14.211 1 74.31 100 ARG A C 1
ATOM 762 O O . ARG A 1 100 ? -3.141 -37.219 -15.219 1 74.31 100 ARG A O 1
ATOM 769 N N . CYS A 1 101 ? -4.258 -36.469 -13.414 1 75 101 CYS A N 1
ATOM 770 C CA . CYS A 1 101 ? -3.898 -35.062 -13.664 1 75 101 CYS A CA 1
ATOM 771 C C . CYS A 1 101 ? -2.477 -34.781 -13.195 1 75 101 CYS A C 1
ATOM 773 O O . CYS A 1 101 ? -2.057 -35.25 -12.141 1 75 101 CYS A O 1
ATOM 775 N N . TYR A 1 102 ? -1.687 -34.281 -14.102 1 79.19 102 TYR A N 1
ATOM 776 C CA . TYR A 1 102 ? -0.361 -33.844 -13.68 1 79.19 102 TYR A CA 1
ATOM 777 C C . TYR A 1 102 ? -0.056 -32.438 -14.211 1 79.19 102 TYR A C 1
ATOM 779 O O . TYR A 1 102 ? -0.654 -32 -15.195 1 79.19 102 TYR A O 1
ATOM 787 N N . TRP A 1 103 ? 0.723 -31.656 -13.477 1 83.12 103 TRP A N 1
ATOM 788 C CA . TRP A 1 103 ? 1.122 -30.312 -13.844 1 83.12 103 TRP A CA 1
ATOM 789 C C . TRP A 1 103 ? 2.396 -30.328 -14.68 1 83.12 103 TRP A C 1
ATOM 791 O O . TRP A 1 103 ? 3.389 -30.953 -14.305 1 83.12 103 TRP A O 1
ATOM 801 N N . CYS A 1 104 ? 2.27 -29.719 -15.867 1 87.56 104 CYS A N 1
ATOM 802 C CA . CYS A 1 104 ? 3.422 -29.719 -16.766 1 87.56 104 CYS A CA 1
ATOM 803 C C . CYS A 1 104 ? 3.805 -28.297 -17.141 1 87.56 104 CYS A C 1
ATOM 805 O O . CYS A 1 104 ? 2.936 -27.469 -17.422 1 87.56 104 CYS A O 1
ATOM 807 N N . LEU A 1 105 ? 5.109 -28.078 -17.219 1 89.81 105 LEU A N 1
ATOM 808 C CA . LEU A 1 105 ? 5.645 -26.797 -17.703 1 89.81 105 LEU A CA 1
ATOM 809 C C . LEU A 1 105 ? 5.402 -26.641 -19.203 1 89.81 105 LEU A C 1
ATOM 811 O O . LEU A 1 105 ? 5.824 -27.484 -20 1 89.81 105 LEU A O 1
ATOM 815 N N . GLU A 1 106 ? 4.723 -25.656 -19.562 1 87.25 106 GLU A N 1
ATOM 816 C CA . GLU A 1 106 ? 4.418 -25.422 -20.969 1 87.25 106 GLU A CA 1
ATOM 817 C C . GLU A 1 106 ? 5.402 -24.438 -21.594 1 87.25 106 GLU A C 1
ATOM 819 O O . GLU A 1 106 ? 5.941 -24.688 -22.672 1 87.25 106 GLU A O 1
ATOM 824 N N . ASP A 1 107 ? 5.531 -23.391 -20.938 1 90.31 107 ASP A N 1
ATOM 825 C CA . ASP A 1 107 ? 6.391 -22.328 -21.453 1 90.31 107 ASP A CA 1
ATOM 826 C C . ASP A 1 107 ? 6.988 -21.5 -20.312 1 90.31 107 ASP A C 1
ATOM 828 O O . ASP A 1 107 ? 6.402 -21.406 -19.234 1 90.31 107 ASP A O 1
ATOM 832 N N . MET A 1 108 ? 8.25 -21.062 -20.656 1 92.62 108 MET A N 1
ATOM 833 C CA . MET A 1 108 ? 8.93 -20.219 -19.688 1 92.62 108 MET A CA 1
ATOM 834 C C . MET A 1 108 ? 9.82 -19.188 -20.391 1 92.62 108 MET A C 1
ATOM 836 O O . MET A 1 108 ? 10.641 -19.562 -21.234 1 92.62 108 MET A O 1
ATOM 840 N N . ASP A 1 109 ? 9.57 -17.891 -20.234 1 93 109 ASP A N 1
ATOM 841 C CA . ASP A 1 109 ? 10.414 -16.797 -20.703 1 93 109 ASP A CA 1
ATOM 842 C C . ASP A 1 109 ? 10.977 -16 -19.531 1 93 109 ASP A C 1
ATOM 844 O O . ASP A 1 109 ? 10.227 -15.352 -18.797 1 93 109 ASP A O 1
ATOM 848 N N . LEU A 1 110 ? 12.289 -16 -19.406 1 94.25 110 LEU A N 1
ATOM 849 C CA . LEU A 1 110 ? 12.961 -15.336 -18.297 1 94.25 110 LEU A CA 1
ATOM 850 C C . LEU A 1 110 ? 14.148 -14.523 -18.781 1 94.25 110 LEU A C 1
ATOM 852 O O . LEU A 1 110 ? 14.734 -14.828 -19.828 1 94.25 110 LEU A O 1
ATOM 856 N N . PRO A 1 111 ? 14.398 -13.5 -17.969 1 91.44 111 PRO A N 1
ATOM 857 C CA . PRO A 1 111 ? 15.641 -12.797 -18.297 1 91.44 111 PRO A CA 1
ATOM 858 C C . PRO A 1 111 ? 16.875 -13.68 -18.156 1 91.44 111 PRO A C 1
ATOM 860 O O . PRO A 1 111 ? 16.922 -14.562 -17.297 1 91.44 111 PRO A O 1
ATOM 863 N N . ALA A 1 112 ? 17.891 -13.352 -18.969 1 88.75 112 ALA A N 1
ATOM 864 C CA . ALA A 1 112 ? 19.141 -14.117 -18.953 1 88.75 112 ALA A CA 1
ATOM 865 C C . ALA A 1 112 ? 19.844 -14 -17.609 1 88.75 112 ALA A C 1
ATOM 867 O O . ALA A 1 112 ? 20.547 -14.914 -17.188 1 88.75 112 ALA A O 1
ATOM 868 N N . SER A 1 113 ? 19.625 -12.953 -16.922 1 89.12 113 SER A N 1
ATOM 869 C CA . SER A 1 113 ? 20.328 -12.672 -15.68 1 89.12 113 SER A CA 1
ATOM 870 C C . SER A 1 113 ? 19.469 -13.023 -14.469 1 89.12 113 SER A C 1
ATOM 872 O O . SER A 1 113 ? 19.641 -12.453 -13.391 1 89.12 113 SER A O 1
ATOM 874 N N . ILE A 1 114 ? 18.594 -13.945 -14.586 1 91.56 114 ILE A N 1
ATOM 875 C CA . ILE A 1 114 ? 17.594 -14.25 -13.555 1 91.56 114 ILE A CA 1
ATOM 876 C C . ILE A 1 114 ? 18.297 -14.727 -12.289 1 91.56 114 ILE A C 1
ATOM 878 O O . ILE A 1 114 ? 17.828 -14.484 -11.18 1 91.56 114 ILE A O 1
ATOM 882 N N . ALA A 1 115 ? 19.438 -15.352 -12.43 1 92 115 ALA A N 1
ATOM 883 C CA . ALA A 1 115 ? 20.156 -15.93 -11.297 1 92 115 ALA A CA 1
ATOM 884 C C . ALA A 1 115 ? 20.641 -14.836 -10.344 1 92 115 ALA A C 1
ATOM 886 O O . ALA A 1 115 ? 20.906 -15.102 -9.172 1 92 115 ALA A O 1
ATOM 887 N N . SER A 1 116 ? 20.734 -13.648 -10.781 1 93 116 SER A N 1
ATOM 888 C CA . SER A 1 116 ? 21.25 -12.547 -9.961 1 93 116 SER A CA 1
ATOM 889 C C . SER A 1 116 ? 20.094 -11.703 -9.406 1 93 116 SER A C 1
ATOM 891 O O . SER A 1 116 ? 20.328 -10.711 -8.703 1 93 116 SER A O 1
ATOM 893 N N . HIS A 1 117 ? 18.891 -12.117 -9.641 1 94.56 117 HIS A N 1
ATOM 894 C CA . HIS A 1 117 ? 17.734 -11.312 -9.258 1 94.56 117 HIS A CA 1
ATOM 895 C C . HIS A 1 117 ? 17.047 -11.883 -8.023 1 94.56 117 HIS A C 1
ATOM 897 O O . HIS A 1 117 ? 17.109 -13.086 -7.77 1 94.56 117 HIS A O 1
ATOM 903 N N . LYS A 1 118 ? 16.547 -11.031 -7.223 1 96.62 118 LYS A N 1
ATOM 904 C CA . LYS A 1 118 ? 15.438 -11.43 -6.352 1 96.62 118 LYS A CA 1
ATOM 905 C C . LYS A 1 118 ? 14.148 -11.609 -7.148 1 96.62 118 LYS A C 1
ATOM 907 O O . LYS A 1 118 ? 13.719 -10.703 -7.852 1 96.62 118 LYS A O 1
ATOM 912 N N . ILE A 1 119 ? 13.578 -12.773 -7.023 1 97 119 ILE A N 1
ATOM 913 C CA . ILE A 1 119 ? 12.477 -13.133 -7.91 1 97 119 ILE A CA 1
ATOM 914 C C . ILE A 1 119 ? 11.156 -13.086 -7.141 1 97 119 ILE A C 1
ATOM 916 O O . ILE A 1 119 ? 11.031 -13.703 -6.082 1 97 119 ILE A O 1
ATOM 920 N N . LEU A 1 120 ? 10.242 -12.336 -7.672 1 97.81 120 LEU A N 1
ATOM 921 C CA . LEU A 1 120 ? 8.867 -12.336 -7.184 1 97.81 120 LEU A CA 1
ATOM 922 C C . LEU A 1 120 ? 7.957 -13.141 -8.109 1 97.81 120 LEU A C 1
ATOM 924 O O . LEU A 1 120 ? 7.695 -12.719 -9.242 1 97.81 120 LEU A O 1
ATOM 928 N N . LEU A 1 121 ? 7.562 -14.281 -7.645 1 97.06 121 LEU A N 1
ATOM 929 C CA . LEU A 1 121 ? 6.656 -15.148 -8.391 1 97.06 121 LEU A CA 1
ATOM 930 C C . LEU A 1 121 ? 5.203 -14.828 -8.055 1 97.06 121 LEU A C 1
ATOM 932 O O . LEU A 1 121 ? 4.785 -14.969 -6.898 1 97.06 121 LEU A O 1
ATOM 936 N N . PHE A 1 122 ? 4.422 -14.469 -9.133 1 97.62 122 PHE A N 1
ATOM 937 C CA . PHE A 1 122 ? 3.088 -13.93 -8.906 1 97.62 122 PHE A CA 1
ATOM 938 C C . PHE A 1 122 ? 2.02 -14.953 -9.266 1 97.62 122 PHE A C 1
ATOM 940 O O . PHE A 1 122 ? 2.055 -15.539 -10.352 1 97.62 122 PHE A O 1
ATOM 947 N N . THR A 1 123 ? 1.089 -15.094 -8.406 1 94.62 123 THR A N 1
ATOM 948 C CA . THR A 1 123 ? -0.137 -15.844 -8.664 1 94.62 123 THR A CA 1
ATOM 949 C C . THR A 1 123 ? -1.255 -15.391 -7.73 1 94.62 123 THR A C 1
ATOM 951 O O . THR A 1 123 ? -0.992 -14.82 -6.668 1 94.62 123 THR A O 1
ATOM 954 N N . ALA A 1 124 ? -2.473 -15.586 -8.094 1 94.31 124 ALA A N 1
ATOM 955 C CA . ALA A 1 124 ? -3.576 -15.117 -7.266 1 94.31 124 ALA A CA 1
ATOM 956 C C . ALA A 1 124 ? -3.908 -16.125 -6.168 1 94.31 124 ALA A C 1
ATOM 958 O O . ALA A 1 124 ? -4.133 -15.742 -5.016 1 94.31 124 ALA A O 1
ATOM 959 N N . THR A 1 125 ? -3.986 -17.312 -6.602 1 89.94 125 THR A N 1
ATOM 960 C CA . THR A 1 125 ? -4.375 -18.344 -5.648 1 89.94 125 THR A CA 1
ATOM 961 C C . THR A 1 125 ? -3.385 -19.5 -5.668 1 89.94 125 THR A C 1
ATOM 963 O O . THR A 1 125 ? -2.895 -19.891 -6.734 1 89.94 125 THR A O 1
ATOM 966 N N . TRP A 1 126 ? -3.059 -19.875 -4.477 1 85.5 126 TRP A N 1
ATOM 967 C CA . TRP A 1 126 ? -2.215 -21.047 -4.266 1 85.5 126 TRP A CA 1
ATOM 968 C C . TRP A 1 126 ? -2.988 -22.156 -3.549 1 85.5 126 TRP A C 1
ATOM 970 O O . TRP A 1 126 ? -3.162 -22.109 -2.33 1 85.5 126 TRP A O 1
ATOM 980 N N . GLY A 1 127 ? -3.383 -23.141 -4.246 1 86.56 127 GLY A N 1
ATOM 981 C CA . GLY A 1 127 ? -4.164 -24.234 -3.707 1 86.56 127 GLY A CA 1
ATOM 982 C C . GLY A 1 127 ? -3.314 -25.406 -3.258 1 86.56 127 GLY A C 1
ATOM 983 O O . GLY A 1 127 ? -2.717 -25.375 -2.182 1 86.56 127 GLY A O 1
ATOM 984 N N . THR A 1 128 ? -3.195 -26.453 -4.074 1 81.12 128 THR A N 1
ATOM 985 C CA . THR A 1 128 ? -2.406 -27.625 -3.75 1 81.12 128 THR A CA 1
ATOM 986 C C . THR A 1 128 ? -0.914 -27.312 -3.807 1 81.12 128 THR A C 1
ATOM 988 O O . THR A 1 128 ? -0.101 -28.031 -3.225 1 81.12 128 THR A O 1
ATOM 991 N N . GLY A 1 129 ? -0.643 -26.281 -4.535 1 86 129 GLY A N 1
ATOM 992 C CA . GLY A 1 129 ? 0.739 -25.844 -4.633 1 86 129 GLY A CA 1
ATOM 993 C C . GLY A 1 129 ? 1.519 -26.547 -5.723 1 86 129 GLY A C 1
ATOM 994 O O . GLY A 1 129 ? 2.691 -26.25 -5.949 1 86 129 GLY A O 1
ATOM 995 N N . GLU A 1 130 ? 0.919 -27.484 -6.371 1 86 130 GLU A N 1
ATOM 996 C CA . GLU A 1 130 ? 1.627 -28.266 -7.379 1 86 130 GLU A CA 1
ATOM 997 C C . GLU A 1 130 ? 2.064 -27.375 -8.547 1 86 130 GLU A C 1
ATOM 999 O O . GLU A 1 130 ? 3.188 -27.5 -9.039 1 86 130 GLU A O 1
ATOM 1004 N N . ARG A 1 131 ? 1.175 -26.516 -8.961 1 87.25 131 ARG A N 1
ATOM 1005 C CA . ARG A 1 131 ? 1.496 -25.594 -10.047 1 87.25 131 ARG A CA 1
ATOM 1006 C C . ARG A 1 131 ? 2.668 -24.688 -9.68 1 87.25 131 ARG A C 1
ATOM 1008 O O . ARG A 1 131 ? 3.607 -24.531 -10.461 1 87.25 131 ARG A O 1
ATOM 1015 N N . GLU A 1 132 ? 2.615 -24.125 -8.523 1 91 132 GLU A N 1
ATOM 1016 C CA . GLU A 1 132 ? 3.654 -23.219 -8.031 1 91 132 GLU A CA 1
ATOM 1017 C C . GLU A 1 132 ? 4.969 -23.953 -7.812 1 91 132 GLU A C 1
ATOM 1019 O O . GLU A 1 132 ? 6.043 -23.422 -8.086 1 91 132 GLU A O 1
ATOM 1024 N N . CYS A 1 133 ? 4.871 -25.172 -7.309 1 91.38 133 CYS A N 1
ATOM 1025 C CA . CYS A 1 133 ? 6.074 -25.969 -7.102 1 91.38 133 CYS A CA 1
ATOM 1026 C C . CYS A 1 133 ? 6.781 -26.25 -8.422 1 91.38 133 CYS A C 1
ATOM 1028 O O . CYS A 1 133 ? 8.008 -26.203 -8.5 1 91.38 133 CYS A O 1
ATOM 1030 N N . LYS A 1 134 ? 5.98 -26.578 -9.391 1 91.81 134 LYS A N 1
ATOM 1031 C CA . LYS A 1 134 ? 6.562 -26.812 -10.711 1 91.81 134 LYS A CA 1
ATOM 1032 C C . LYS A 1 134 ? 7.266 -25.562 -11.227 1 91.81 134 LYS A C 1
ATOM 1034 O O . LYS A 1 134 ? 8.336 -25.656 -11.836 1 91.81 134 LYS A O 1
ATOM 1039 N N . ALA A 1 135 ? 6.668 -24.453 -11.008 1 93.5 135 ALA A N 1
ATOM 1040 C CA . ALA A 1 135 ? 7.27 -23.188 -11.438 1 93.5 135 ALA A CA 1
ATOM 1041 C C . ALA A 1 135 ? 8.578 -22.922 -10.695 1 93.5 135 ALA A C 1
ATOM 1043 O O . ALA A 1 135 ? 9.57 -22.5 -11.305 1 93.5 135 ALA A O 1
ATOM 1044 N N . ILE A 1 136 ? 8.586 -23.125 -9.383 1 94.5 136 ILE A N 1
ATOM 1045 C CA . ILE A 1 136 ? 9.781 -22.922 -8.57 1 94.5 136 ILE A CA 1
ATOM 1046 C C . ILE A 1 136 ? 10.891 -23.859 -9.031 1 94.5 136 ILE A C 1
ATOM 1048 O O . ILE A 1 136 ? 12.047 -23.469 -9.133 1 94.5 136 ILE A O 1
ATOM 1052 N N . GLU A 1 137 ? 10.484 -25.094 -9.289 1 93.75 137 GLU A N 1
ATOM 1053 C CA . GLU A 1 137 ? 11.445 -26.062 -9.82 1 93.75 137 GLU A CA 1
ATOM 1054 C C . GLU A 1 137 ? 12.07 -25.562 -11.125 1 93.75 137 GLU A C 1
ATOM 1056 O O . GLU A 1 137 ? 13.281 -25.672 -11.32 1 93.75 137 GLU A O 1
ATOM 1061 N N . ALA A 1 138 ? 11.242 -25.078 -11.953 1 94.12 138 ALA A N 1
ATOM 1062 C CA . ALA A 1 138 ? 11.711 -24.547 -13.227 1 94.12 138 ALA A CA 1
ATOM 1063 C C . ALA A 1 138 ? 12.68 -23.391 -13.016 1 94.12 138 ALA A C 1
ATOM 1065 O O . ALA A 1 138 ? 13.711 -23.297 -13.688 1 94.12 138 ALA A O 1
ATOM 1066 N N . LEU A 1 139 ? 12.352 -22.5 -12.141 1 95.94 139 LEU A N 1
ATOM 1067 C CA . LEU A 1 139 ? 13.211 -21.359 -11.836 1 95.94 139 LEU A CA 1
ATOM 1068 C C . LEU A 1 139 ? 14.562 -21.812 -11.305 1 95.94 139 LEU A C 1
ATOM 1070 O O . LEU A 1 139 ? 15.609 -21.328 -11.742 1 95.94 139 LEU A O 1
ATOM 1074 N N . CYS A 1 140 ? 14.516 -22.75 -10.43 1 95.44 140 CYS A N 1
ATOM 1075 C CA . CYS A 1 140 ? 15.75 -23.281 -9.875 1 95.44 140 CYS A CA 1
ATOM 1076 C C . CYS A 1 140 ? 16.578 -23.984 -10.945 1 95.44 140 CYS A C 1
ATOM 1078 O O . CYS A 1 140 ? 17.797 -23.969 -10.914 1 95.44 140 CYS A O 1
ATOM 1080 N N . GLY A 1 141 ? 15.883 -24.609 -11.812 1 94.62 141 GLY A N 1
ATOM 1081 C CA . GLY A 1 141 ? 16.531 -25.312 -12.898 1 94.62 141 GLY A CA 1
ATOM 1082 C C . GLY A 1 141 ? 17.375 -24.406 -13.781 1 94.62 141 GLY A C 1
ATOM 1083 O O . GLY A 1 141 ? 18.328 -24.875 -14.414 1 94.62 141 GLY A O 1
ATOM 1084 N N . VAL A 1 142 ? 17.062 -23.125 -13.781 1 93.5 142 VAL A N 1
ATOM 1085 C CA . VAL A 1 142 ? 17.812 -22.203 -14.633 1 93.5 142 VAL A CA 1
ATOM 1086 C C . VAL A 1 142 ? 18.75 -21.359 -13.781 1 93.5 142 VAL A C 1
ATOM 1088 O O . VAL A 1 142 ? 19.266 -20.328 -14.242 1 93.5 142 VAL A O 1
ATOM 1091 N N . GLY A 1 143 ? 18.891 -21.703 -12.516 1 94.19 143 GLY A N 1
ATOM 1092 C CA . GLY A 1 143 ? 19.969 -21.109 -11.734 1 94.19 143 GLY A CA 1
ATOM 1093 C C . GLY A 1 143 ? 19.469 -20.203 -10.617 1 94.19 143 GLY A C 1
ATOM 1094 O O . GLY A 1 143 ? 20.266 -19.719 -9.812 1 94.19 143 GLY A O 1
ATOM 1095 N N . ALA A 1 144 ? 18.219 -19.984 -10.555 1 95.06 144 ALA A N 1
ATOM 1096 C CA . ALA A 1 144 ? 17.703 -19.172 -9.461 1 95.06 144 ALA A CA 1
ATOM 1097 C C . ALA A 1 144 ? 17.875 -19.875 -8.117 1 95.06 144 ALA A C 1
ATOM 1099 O O . ALA A 1 144 ? 17.688 -21.094 -8.023 1 95.06 144 ALA A O 1
ATOM 1100 N N . MET A 1 145 ? 18.266 -19.125 -7.195 1 95.44 145 MET A N 1
ATOM 1101 C CA . MET A 1 145 ? 18.375 -19.703 -5.852 1 95.44 145 MET A CA 1
ATOM 1102 C C . MET A 1 145 ? 17.016 -19.703 -5.156 1 95.44 145 MET A C 1
ATOM 1104 O O . MET A 1 145 ? 16.281 -18.703 -5.219 1 95.44 145 MET A O 1
ATOM 1108 N N . GLU A 1 146 ? 16.719 -20.797 -4.48 1 95.12 146 GLU A N 1
ATOM 1109 C CA . GLU A 1 146 ? 15.445 -20.953 -3.785 1 95.12 146 GLU A CA 1
ATOM 1110 C C . GLU A 1 146 ? 15.211 -19.812 -2.795 1 95.12 146 GLU A C 1
ATOM 1112 O O . GLU A 1 146 ? 14.109 -19.266 -2.717 1 95.12 146 GLU A O 1
ATOM 1117 N N . LYS A 1 147 ? 16.25 -19.406 -2.109 1 94.88 147 LYS A N 1
ATOM 1118 C CA . LYS A 1 147 ? 16.156 -18.391 -1.073 1 94.88 147 LYS A CA 1
ATOM 1119 C C . LYS A 1 147 ? 15.867 -17.016 -1.68 1 94.88 147 LYS A C 1
ATOM 1121 O O . LYS A 1 147 ? 15.492 -16.078 -0.966 1 94.88 147 LYS A O 1
ATOM 1126 N N . ASP A 1 148 ? 16.062 -16.891 -2.951 1 96 148 ASP A N 1
ATOM 1127 C CA . ASP A 1 148 ? 15.867 -15.609 -3.627 1 96 148 ASP A CA 1
ATOM 1128 C C . ASP A 1 148 ? 14.492 -15.539 -4.289 1 96 148 ASP A C 1
ATOM 1130 O O . ASP A 1 148 ? 14.18 -14.562 -4.973 1 96 148 ASP A O 1
ATOM 1134 N N . ILE A 1 149 ? 13.703 -16.562 -4.059 1 96.19 149 ILE A N 1
ATOM 1135 C CA . ILE A 1 149 ? 12.367 -16.609 -4.641 1 96.19 149 ILE A CA 1
ATOM 1136 C C . ILE A 1 149 ? 11.328 -16.281 -3.568 1 96.19 149 ILE A C 1
ATOM 1138 O O . ILE A 1 149 ? 11.336 -16.875 -2.484 1 96.19 149 ILE A O 1
ATOM 1142 N N . THR A 1 150 ? 10.508 -15.312 -3.846 1 96.56 150 THR A N 1
ATOM 1143 C CA . THR A 1 150 ? 9.352 -14.992 -3.016 1 96.56 150 THR A CA 1
ATOM 1144 C C . THR A 1 150 ? 8.055 -15.211 -3.787 1 96.56 150 THR A C 1
ATOM 1146 O O . THR A 1 150 ? 7.859 -14.641 -4.859 1 96.56 150 THR A O 1
ATOM 1149 N N . LEU A 1 151 ? 7.246 -16.078 -3.266 1 95.62 151 LEU A N 1
ATOM 1150 C CA . LEU A 1 151 ? 5.918 -16.281 -3.84 1 95.62 151 LEU A CA 1
ATOM 1151 C C . LEU A 1 151 ? 4.934 -15.25 -3.295 1 95.62 151 LEU A C 1
ATOM 1153 O O . LEU A 1 151 ? 4.777 -15.117 -2.078 1 95.62 151 LEU A O 1
ATOM 1157 N N . VAL A 1 152 ? 4.289 -14.508 -4.191 1 96.62 152 VAL A N 1
ATOM 1158 C CA . VAL A 1 152 ? 3.309 -13.492 -3.83 1 96.62 152 VAL A CA 1
ATOM 1159 C C . VAL A 1 152 ? 1.923 -13.914 -4.309 1 96.62 152 VAL A C 1
ATOM 1161 O O . VAL A 1 152 ? 1.699 -14.078 -5.512 1 96.62 152 VAL A O 1
ATOM 1164 N N . SER A 1 153 ? 1.023 -14.086 -3.426 1 95.62 153 SER A N 1
ATOM 1165 C CA . SER A 1 153 ? -0.323 -14.531 -3.766 1 95.62 153 SER A CA 1
ATOM 1166 C C . SER A 1 153 ? -1.372 -13.844 -2.902 1 95.62 153 SER A C 1
ATOM 1168 O O . SER A 1 153 ? -1.061 -13.344 -1.819 1 95.62 153 SER A O 1
ATOM 1170 N N . ILE A 1 154 ? -2.643 -13.789 -3.375 1 96.25 154 ILE A N 1
ATOM 1171 C CA . ILE A 1 154 ? -3.727 -13.234 -2.572 1 96.25 154 ILE A CA 1
ATOM 1172 C C . ILE A 1 154 ? -4.152 -14.25 -1.512 1 96.25 154 ILE A C 1
ATOM 1174 O O . ILE A 1 154 ? -4.258 -13.914 -0.33 1 96.25 154 ILE A O 1
ATOM 1178 N N . ILE A 1 155 ? -4.32 -15.492 -1.967 1 94 155 ILE A N 1
ATOM 1179 C CA . ILE A 1 155 ? -4.742 -16.547 -1.057 1 94 155 ILE A CA 1
ATOM 1180 C C . ILE A 1 155 ? -3.734 -17.703 -1.096 1 94 155 ILE A C 1
ATOM 1182 O O . ILE A 1 155 ? -3.268 -18.078 -2.17 1 94 155 ILE A O 1
ATOM 1186 N N . PHE A 1 156 ? -3.467 -18.188 0.067 1 90.44 156 PHE A N 1
ATOM 1187 C CA . PHE A 1 156 ? -2.561 -19.312 0.209 1 90.44 156 PHE A CA 1
ATOM 1188 C C . PHE A 1 156 ? -3.188 -20.406 1.067 1 90.44 156 PHE A C 1
ATOM 1190 O O . PHE A 1 156 ? -3.824 -20.125 2.084 1 90.44 156 PHE A O 1
ATOM 1197 N N . VAL A 1 157 ? -3.012 -21.609 0.588 1 87.19 157 VAL A N 1
ATOM 1198 C CA . VAL A 1 157 ? -3.346 -22.75 1.442 1 87.19 157 VAL A CA 1
ATOM 1199 C C . VAL A 1 157 ? -2.064 -23.453 1.89 1 87.19 157 VAL A C 1
ATOM 1201 O O . VAL A 1 157 ? -1.202 -23.766 1.065 1 87.19 157 VAL A O 1
ATOM 1204 N N . ALA A 1 158 ? -1.604 -23.547 3.178 1 67.81 158 ALA A N 1
ATOM 1205 C CA . ALA A 1 158 ? -0.409 -23.953 3.908 1 67.81 158 ALA A CA 1
ATOM 1206 C C . ALA A 1 158 ? 0.09 -25.312 3.422 1 67.81 158 ALA A C 1
ATOM 1208 O O . ALA A 1 158 ? -0.013 -26.312 4.137 1 67.81 158 ALA A O 1
ATOM 1209 N N . VAL A 1 159 ? 0.128 -25.594 2.279 1 60.81 159 VAL A N 1
ATOM 1210 C CA . VAL A 1 159 ? 0.443 -27 1.992 1 60.81 159 VAL A CA 1
ATOM 1211 C C . VAL A 1 159 ? 1.854 -27.094 1.417 1 60.81 159 VAL A C 1
ATOM 1213 O O . VAL A 1 159 ? 2.408 -28.203 1.312 1 60.81 159 VAL A O 1
ATOM 1216 N N . CYS A 1 160 ? 2.586 -26 1.176 1 61.16 160 CYS A N 1
ATOM 1217 C CA . CYS A 1 160 ? 3.771 -26.281 0.37 1 61.16 160 CYS A CA 1
ATOM 1218 C C . CYS A 1 160 ? 5.004 -26.453 1.251 1 61.16 160 CYS A C 1
ATOM 1220 O O . CYS A 1 160 ? 5.402 -25.516 1.957 1 61.16 160 CYS A O 1
ATOM 1222 N N . SER A 1 161 ? 5.469 -27.703 1.381 1 70.88 161 SER A N 1
ATOM 1223 C CA . SER A 1 161 ? 6.648 -28.016 2.18 1 70.88 161 SER A CA 1
ATOM 1224 C C . SER A 1 161 ? 7.84 -28.375 1.292 1 70.88 161 SER A C 1
ATOM 1226 O O . SER A 1 161 ? 8.961 -28.531 1.78 1 70.88 161 SER A O 1
ATOM 1228 N N . ARG A 1 162 ? 7.762 -28.344 0.044 1 84.75 162 ARG A N 1
ATOM 1229 C CA . ARG A 1 162 ? 8.805 -28.844 -0.852 1 84.75 162 ARG A CA 1
ATOM 1230 C C . ARG A 1 162 ? 9.938 -27.828 -0.97 1 84.75 162 ARG A C 1
ATOM 1232 O O . ARG A 1 162 ? 11.094 -28.203 -1.171 1 84.75 162 ARG A O 1
ATOM 1239 N N . PHE A 1 163 ? 9.688 -26.594 -0.915 1 91.75 163 PHE A N 1
ATOM 1240 C CA . PHE A 1 163 ? 10.688 -25.547 -1.054 1 91.75 163 PHE A CA 1
ATOM 1241 C C . PHE A 1 163 ? 10.688 -24.641 0.167 1 91.75 163 PHE A C 1
ATOM 1243 O O . PHE A 1 163 ? 10.211 -23.5 0.102 1 91.75 163 PHE A O 1
ATOM 1250 N N . PRO A 1 164 ? 11.328 -25.078 1.164 1 90.5 164 PRO A N 1
ATOM 1251 C CA . PRO A 1 164 ? 11.242 -24.391 2.453 1 90.5 164 PRO A CA 1
ATOM 1252 C C . PRO A 1 164 ? 11.945 -23.031 2.449 1 90.5 164 PRO A C 1
ATOM 1254 O O . PRO A 1 164 ? 11.688 -22.203 3.324 1 90.5 164 PRO A O 1
ATOM 1257 N N . GLN A 1 165 ? 12.812 -22.812 1.528 1 93.69 165 GLN A N 1
ATOM 1258 C CA . GLN A 1 165 ? 13.547 -21.547 1.532 1 93.69 165 GLN A CA 1
ATOM 1259 C C . GLN A 1 165 ? 12.789 -20.469 0.77 1 93.69 165 GLN A C 1
ATOM 1261 O O . GLN A 1 165 ? 13.172 -19.297 0.796 1 93.69 165 GLN A O 1
ATOM 1266 N N . VAL A 1 166 ? 11.781 -20.891 0.082 1 93.44 166 VAL A N 1
ATOM 1267 C CA . VAL A 1 166 ? 10.969 -19.906 -0.635 1 93.44 166 VAL A CA 1
ATOM 1268 C C . VAL A 1 166 ? 10.133 -19.109 0.357 1 93.44 166 VAL A C 1
ATOM 1270 O O . VAL A 1 166 ? 9.477 -19.672 1.23 1 93.44 166 VAL A O 1
ATOM 1273 N N . ARG A 1 167 ? 10.203 -17.828 0.25 1 93.44 167 ARG A N 1
ATOM 1274 C CA . ARG A 1 167 ? 9.359 -16.969 1.067 1 93.44 167 ARG A CA 1
ATOM 1275 C C . ARG A 1 167 ? 7.977 -16.812 0.449 1 93.44 167 ARG A C 1
ATOM 1277 O O . ARG A 1 167 ? 7.844 -16.703 -0.772 1 93.44 167 ARG A O 1
ATOM 1284 N N . ILE A 1 168 ? 7.027 -16.812 1.331 1 92.75 168 ILE A N 1
ATOM 1285 C CA . ILE A 1 168 ? 5.656 -16.641 0.857 1 92.75 168 ILE A CA 1
ATOM 1286 C C . ILE A 1 168 ? 5.055 -15.375 1.479 1 92.75 168 ILE A C 1
ATOM 1288 O O . ILE A 1 168 ? 5.102 -15.195 2.697 1 92.75 168 ILE A O 1
ATOM 1292 N N . VAL A 1 169 ? 4.551 -14.469 0.689 1 94.31 169 VAL A N 1
ATOM 1293 C CA . VAL A 1 169 ? 3.812 -13.281 1.098 1 94.31 169 VAL A CA 1
ATOM 1294 C C . VAL A 1 169 ? 2.379 -13.352 0.577 1 94.31 169 VAL A C 1
ATOM 1296 O O . VAL A 1 169 ? 2.156 -13.461 -0.631 1 94.31 169 VAL A O 1
ATOM 1299 N N . THR A 1 170 ? 1.445 -13.312 1.494 1 94.31 170 THR A N 1
ATOM 1300 C CA . THR A 1 170 ? 0.057 -13.523 1.101 1 94.31 170 THR A CA 1
ATOM 1301 C C . THR A 1 170 ? -0.877 -12.641 1.928 1 94.31 170 THR A C 1
ATOM 1303 O O . THR A 1 170 ? -0.507 -12.18 3.008 1 94.31 170 THR A O 1
ATOM 1306 N N . ALA A 1 171 ? -2.07 -12.383 1.347 1 93.56 171 ALA A N 1
ATOM 1307 C CA . ALA A 1 171 ? -3.062 -11.578 2.055 1 93.56 171 ALA A CA 1
ATOM 1308 C C . ALA A 1 171 ? -3.881 -12.438 3.016 1 93.56 171 ALA A C 1
ATOM 1310 O O . ALA A 1 171 ? -4.387 -11.938 4.023 1 93.56 171 ALA A O 1
ATOM 1311 N N . ALA A 1 172 ? -3.979 -13.742 2.697 1 93 172 ALA A N 1
ATOM 1312 C CA . ALA A 1 172 ? -4.797 -14.617 3.535 1 93 172 ALA A CA 1
ATOM 1313 C C . ALA A 1 172 ? -4.363 -16.078 3.395 1 93 172 ALA A C 1
ATOM 1315 O O . ALA A 1 172 ? -3.902 -16.484 2.328 1 93 172 ALA A O 1
ATOM 1316 N N . ILE A 1 173 ? -4.543 -16.797 4.438 1 91.12 173 ILE A N 1
ATOM 1317 C CA . ILE A 1 173 ? -4.309 -18.25 4.453 1 91.12 173 ILE A CA 1
ATOM 1318 C C . ILE A 1 173 ? -5.625 -18.984 4.695 1 91.12 173 ILE A C 1
ATOM 1320 O O . ILE A 1 173 ? -6.281 -18.766 5.719 1 91.12 173 ILE A O 1
ATOM 1324 N N . ASP A 1 174 ? -5.988 -19.734 3.762 1 91.19 174 ASP A N 1
ATOM 1325 C CA . ASP A 1 174 ? -7.234 -20.484 3.877 1 91.19 174 ASP A CA 1
ATOM 1326 C C . ASP A 1 174 ? -6.98 -21.906 4.355 1 91.19 174 ASP A C 1
ATOM 1328 O O . ASP A 1 174 ? -5.828 -22.328 4.48 1 91.19 174 ASP A O 1
ATOM 1332 N N . SER A 1 175 ? -8.047 -22.562 4.57 1 85.06 175 SER A N 1
ATOM 1333 C CA . SER A 1 175 ? -7.973 -23.781 5.379 1 85.06 175 SER A CA 1
ATOM 1334 C C . SER A 1 175 ? -7.66 -25 4.516 1 85.06 175 SER A C 1
ATOM 1336 O O . SER A 1 175 ? -6.879 -25.859 4.914 1 85.06 175 SER A O 1
ATOM 1338 N N . SER A 1 176 ? -8.375 -25.031 3.41 1 87.88 176 SER A N 1
ATOM 1339 C CA . SER A 1 176 ? -8.258 -26.281 2.672 1 87.88 176 SER A CA 1
ATOM 1340 C C . SER A 1 176 ? -8.523 -26.078 1.184 1 87.88 176 SER A C 1
ATOM 1342 O O . SER A 1 176 ? -8.812 -24.953 0.75 1 87.88 176 SER A O 1
ATOM 1344 N N . VAL A 1 177 ? -8.273 -27.156 0.468 1 88 177 VAL A N 1
ATOM 1345 C CA . VAL A 1 177 ? -8.531 -27.219 -0.967 1 88 177 VAL A CA 1
ATOM 1346 C C . VAL A 1 177 ? -9.516 -28.344 -1.268 1 88 177 VAL A C 1
ATOM 1348 O O . VAL A 1 177 ? -9.422 -29.438 -0.689 1 88 177 VAL A O 1
ATOM 1351 N N . ASP A 1 178 ? -10.445 -28.016 -2.092 1 84.5 178 ASP A N 1
ATOM 1352 C CA . ASP A 1 178 ? -11.352 -29.062 -2.551 1 84.5 178 ASP A CA 1
ATOM 1353 C C . ASP A 1 178 ? -10.594 -30.141 -3.322 1 84.5 178 ASP A C 1
ATOM 1355 O O . ASP A 1 178 ? -9.922 -29.859 -4.312 1 84.5 178 ASP A O 1
ATOM 1359 N N . PRO A 1 179 ? -10.711 -31.297 -2.881 1 81.12 179 PRO A N 1
ATOM 1360 C CA . PRO A 1 179 ? -9.914 -32.344 -3.5 1 81.12 179 PRO A CA 1
ATOM 1361 C C . PRO A 1 179 ? -10.305 -32.625 -4.949 1 81.12 179 PRO A C 1
ATOM 1363 O O . PRO A 1 179 ? -9.508 -33.156 -5.723 1 81.12 179 PRO A O 1
ATOM 1366 N N . HIS A 1 180 ? -11.539 -32.344 -5.254 1 80.06 180 HIS A N 1
ATOM 1367 C CA . HIS A 1 180 ? -12.031 -32.625 -6.594 1 80.06 180 HIS A CA 1
ATOM 1368 C C . HIS A 1 180 ? -11.805 -31.469 -7.539 1 80.06 180 HIS A C 1
ATOM 1370 O O . HIS A 1 180 ? -11.32 -31.641 -8.656 1 80.06 180 HIS A O 1
ATOM 1376 N N . THR A 1 181 ? -12.047 -30.281 -7.109 1 75.5 181 THR A N 1
ATOM 1377 C CA . THR A 1 181 ? -11.984 -29.109 -7.988 1 75.5 181 THR A CA 1
ATOM 1378 C C . THR A 1 181 ? -10.664 -28.375 -7.801 1 75.5 181 THR A C 1
ATOM 1380 O O . THR A 1 181 ? -10.297 -27.531 -8.625 1 75.5 181 THR A O 1
ATOM 1383 N N . GLU A 1 182 ? -9.922 -28.672 -6.723 1 78.31 182 GLU A N 1
ATOM 1384 C CA . GLU A 1 182 ? -8.672 -28.016 -6.355 1 78.31 182 GLU A CA 1
ATOM 1385 C C . GLU A 1 182 ? -8.883 -26.547 -6.012 1 78.31 182 GLU A C 1
ATOM 1387 O O . GLU A 1 182 ? -7.938 -25.766 -6.004 1 78.31 182 GLU A O 1
ATOM 1392 N N . ASP A 1 183 ? -10.133 -26.266 -5.797 1 82.5 183 ASP A N 1
ATOM 1393 C CA . ASP A 1 183 ? -10.453 -24.906 -5.379 1 82.5 183 ASP A CA 1
ATOM 1394 C C . ASP A 1 183 ? -10.117 -24.688 -3.906 1 82.5 183 ASP A C 1
ATOM 1396 O O . ASP A 1 183 ? -10.305 -25.578 -3.08 1 82.5 183 ASP A O 1
ATOM 1400 N N . VAL A 1 184 ? -9.672 -23.516 -3.656 1 88.25 184 VAL A N 1
ATOM 1401 C CA . VAL A 1 184 ? -9.375 -23.141 -2.275 1 88.25 184 VAL A CA 1
ATOM 1402 C C . VAL A 1 184 ? -10.68 -22.891 -1.516 1 88.25 184 VAL A C 1
ATOM 1404 O O . VAL A 1 184 ? -11.594 -22.25 -2.039 1 88.25 184 VAL A O 1
ATOM 1407 N N . ILE A 1 185 ? -10.75 -23.375 -0.319 1 90.75 185 ILE A N 1
ATOM 1408 C CA . ILE A 1 185 ? -11.922 -23.234 0.535 1 90.75 185 ILE A CA 1
ATOM 1409 C C . ILE A 1 185 ? -11.562 -22.406 1.767 1 90.75 185 ILE A C 1
ATOM 1411 O O . ILE A 1 185 ? -10.656 -22.766 2.523 1 90.75 185 ILE A O 1
ATOM 1415 N N . PRO A 1 186 ? -12.266 -21.312 2.084 1 91.62 186 PRO A N 1
ATOM 1416 C CA . PRO A 1 186 ? -13.398 -20.812 1.309 1 91.62 186 PRO A CA 1
ATOM 1417 C C . PRO A 1 186 ? -12.977 -20.156 -0.004 1 91.62 186 PRO A C 1
ATOM 1419 O O . PRO A 1 186 ? -13.75 -20.109 -0.96 1 91.62 186 PRO A O 1
ATOM 1422 N N . GLY A 1 187 ? -11.828 -19.594 -0.051 1 91.19 187 GLY A N 1
ATOM 1423 C CA . GLY A 1 187 ? -11.242 -19.047 -1.267 1 91.19 187 GLY A CA 1
ATOM 1424 C C . GLY A 1 187 ? -11.984 -17.828 -1.784 1 91.19 187 GLY A C 1
ATOM 1425 O O . GLY A 1 187 ? -12.742 -17.203 -1.045 1 91.19 187 GLY A O 1
ATOM 1426 N N . ILE A 1 188 ? -11.727 -17.438 -3.029 1 91.62 188 ILE A N 1
ATOM 1427 C CA . ILE A 1 188 ? -12.328 -16.266 -3.662 1 91.62 188 ILE A CA 1
ATOM 1428 C C . ILE A 1 188 ? -12.984 -16.672 -4.98 1 91.62 188 ILE A C 1
ATOM 1430 O O . ILE A 1 188 ? -13.438 -15.82 -5.746 1 91.62 188 ILE A O 1
ATOM 1434 N N . GLY A 1 189 ? -13.016 -17.969 -5.199 1 87.25 189 GLY A N 1
ATOM 1435 C CA . GLY A 1 189 ? -13.5 -18.438 -6.488 1 87.25 189 GLY A CA 1
ATOM 1436 C C . GLY A 1 189 ? -12.453 -18.375 -7.582 1 87.25 189 GLY A C 1
ATOM 1437 O O . GLY A 1 189 ? -11.258 -18.25 -7.297 1 87.25 189 GLY A O 1
ATOM 1438 N N . ASN A 1 190 ? -12.891 -18.594 -8.859 1 87.5 190 ASN A N 1
ATOM 1439 C CA . ASN A 1 190 ? -11.984 -18.453 -10 1 87.5 190 ASN A CA 1
ATOM 1440 C C . ASN A 1 190 ? -11.547 -17.016 -10.203 1 87.5 190 ASN A C 1
ATOM 1442 O O . ASN A 1 190 ? -12.328 -16.188 -10.688 1 87.5 190 ASN A O 1
ATOM 1446 N N . PHE A 1 191 ? -10.336 -16.75 -9.938 1 91.62 191 PHE A N 1
ATOM 1447 C CA . PHE A 1 191 ? -9.82 -15.391 -9.945 1 91.62 191 PHE A CA 1
ATOM 1448 C C . PHE A 1 191 ? -9.992 -14.75 -11.32 1 91.62 191 PHE A C 1
ATOM 1450 O O . PHE A 1 191 ? -10.5 -13.633 -11.43 1 91.62 191 PHE A O 1
ATOM 1457 N N . MET A 1 192 ? -9.609 -15.5 -12.312 1 86.62 192 MET A N 1
ATOM 1458 C CA . MET A 1 192 ? -9.625 -14.922 -13.656 1 86.62 192 MET A CA 1
ATOM 1459 C C . MET A 1 192 ? -11.055 -14.68 -14.125 1 86.62 192 MET A C 1
ATOM 1461 O O . MET A 1 192 ? -11.328 -13.672 -14.789 1 86.62 192 MET A O 1
ATOM 1465 N N . ALA A 1 193 ? -11.891 -15.586 -13.852 1 86.62 193 ALA A N 1
ATOM 1466 C CA . ALA A 1 193 ? -13.289 -15.422 -14.227 1 86.62 193 ALA A CA 1
ATOM 1467 C C . ALA A 1 193 ? -13.891 -14.188 -13.562 1 86.62 193 ALA A C 1
ATOM 1469 O O . ALA A 1 193 ? -14.625 -13.422 -14.195 1 86.62 193 ALA A O 1
ATOM 1470 N N . ARG A 1 194 ? -13.555 -14.023 -12.359 1 90.19 194 ARG A N 1
ATOM 1471 C CA . ARG A 1 194 ? -14.102 -12.898 -11.609 1 90.19 194 ARG A CA 1
ATOM 1472 C C . ARG A 1 194 ? -13.43 -11.586 -12.016 1 90.19 194 ARG A C 1
ATOM 1474 O O . ARG A 1 194 ? -14.094 -10.547 -12.094 1 90.19 194 ARG A O 1
ATOM 1481 N N . TYR A 1 195 ? -12.172 -11.672 -12.305 1 89.81 195 TYR A N 1
ATOM 1482 C CA . TYR A 1 195 ? -11.398 -10.492 -12.656 1 89.81 195 TYR A CA 1
ATOM 1483 C C . TYR A 1 195 ? -11.781 -9.977 -14.039 1 89.81 195 TYR A C 1
ATOM 1485 O O . TYR A 1 195 ? -11.898 -8.773 -14.25 1 89.81 195 TYR A O 1
ATOM 1493 N N . ASN A 1 196 ? -11.984 -10.852 -14.984 1 84.75 196 ASN A N 1
ATOM 1494 C CA . ASN A 1 196 ? -12.219 -10.469 -16.375 1 84.75 196 ASN A CA 1
ATOM 1495 C C . ASN A 1 196 ? -13.703 -10.539 -16.734 1 84.75 196 ASN A C 1
ATOM 1497 O O . ASN A 1 196 ? -14.109 -10.109 -17.812 1 84.75 196 ASN A O 1
ATOM 1501 N N . ASP A 1 197 ? -14.477 -10.914 -15.773 1 76.81 197 ASP A N 1
ATOM 1502 C CA . ASP A 1 197 ? -15.914 -11.047 -15.953 1 76.81 197 ASP A CA 1
ATOM 1503 C C . ASP A 1 197 ? -16.234 -12.031 -17.078 1 76.81 197 ASP A C 1
ATOM 1505 O O . ASP A 1 197 ? -17.016 -11.719 -17.984 1 76.81 197 ASP A O 1
ATOM 1509 N N . TYR A 1 198 ? -15.523 -13.031 -17.172 1 71 198 TYR A N 1
ATOM 1510 C CA . TYR A 1 198 ? -15.914 -13.992 -18.203 1 71 198 TYR A CA 1
ATOM 1511 C C . TYR A 1 198 ? -16.422 -15.289 -17.578 1 71 198 TYR A C 1
ATOM 1513 O O . TYR A 1 198 ? -16.266 -15.5 -16.375 1 71 198 TYR A O 1
ATOM 1521 N N . VAL A 1 199 ? -17.5 -15.891 -18.25 1 60.28 199 VAL A N 1
ATOM 1522 C CA . VAL A 1 199 ? -17.984 -17.219 -17.891 1 60.28 199 VAL A CA 1
ATOM 1523 C C . VAL A 1 199 ? -17.234 -18.281 -18.688 1 60.28 199 VAL A C 1
ATOM 1525 O O . VAL A 1 199 ? -16.906 -18.062 -19.859 1 60.28 199 VAL A O 1
ATOM 1528 N N . ARG A 1 200 ? -16.641 -19.266 -17.938 1 51.62 200 ARG A N 1
ATOM 1529 C CA . ARG A 1 200 ? -15.984 -20.359 -18.672 1 51.62 200 ARG A CA 1
ATOM 1530 C C . ARG A 1 200 ? -16.953 -21.016 -19.641 1 51.62 200 ARG A C 1
ATOM 1532 O O . ARG A 1 200 ? -18.047 -21.453 -19.266 1 51.62 200 ARG A O 1
ATOM 1539 N N . VAL A 1 201 ? -16.875 -20.688 -20.938 1 43.59 201 VAL A N 1
ATOM 1540 C CA . VAL A 1 201 ? -17.688 -21.344 -21.953 1 43.59 201 VAL A CA 1
ATOM 1541 C C . VAL A 1 201 ? -17.031 -22.672 -22.359 1 43.59 201 VAL A C 1
ATOM 1543 O O . VAL A 1 201 ? -15.844 -22.703 -22.719 1 43.59 201 VAL A O 1
ATOM 1546 N N . ASN A 1 202 ? -17.328 -23.688 -21.641 1 38.94 202 ASN A N 1
ATOM 1547 C CA . ASN A 1 202 ? -16.875 -25 -22.109 1 38.94 202 ASN A CA 1
ATOM 1548 C C . ASN A 1 202 ? -17.031 -25.141 -23.625 1 38.94 202 ASN A C 1
ATOM 1550 O O . ASN A 1 202 ? -18.141 -25.094 -24.141 1 38.94 202 ASN A O 1
ATOM 1554 N N . VAL A 1 203 ? -15.977 -24.812 -24.281 1 35.22 203 VAL A N 1
ATOM 1555 C CA . VAL A 1 203 ? -16.109 -25.141 -25.703 1 35.22 203 VAL A CA 1
ATOM 1556 C C . VAL A 1 203 ? -15.648 -26.578 -25.953 1 35.22 203 VAL A C 1
ATOM 1558 O O . VAL A 1 203 ? -14.68 -27.031 -25.328 1 35.22 203 VAL A O 1
ATOM 1561 N N . MET B 1 1 ? 9.148 0.595 3.031 1 77.44 1 MET B N 1
ATOM 1562 C CA . MET B 1 1 ? 9.008 1.974 3.492 1 77.44 1 MET B CA 1
ATOM 1563 C C . MET B 1 1 ? 10.367 2.656 3.602 1 77.44 1 MET B C 1
ATOM 1565 O O . MET B 1 1 ? 10.562 3.744 3.059 1 77.44 1 MET B O 1
ATOM 1569 N N . PHE B 1 2 ? 11.336 1.986 3.951 1 79.56 2 PHE B N 1
ATOM 1570 C CA . PHE B 1 2 ? 12.609 2.637 4.246 1 79.56 2 PHE B CA 1
ATOM 1571 C C . PHE B 1 2 ? 13.344 2.992 2.959 1 79.56 2 PHE B C 1
ATOM 1573 O O . PHE B 1 2 ? 14.016 4.027 2.883 1 79.56 2 PHE B O 1
ATOM 1580 N N . LEU B 1 3 ? 13.18 2.188 1.973 1 86.38 3 LEU B N 1
ATOM 1581 C CA . LEU B 1 3 ? 13.789 2.482 0.68 1 86.38 3 LEU B CA 1
ATOM 1582 C C . LEU B 1 3 ? 13.18 3.736 0.065 1 86.38 3 LEU B C 1
ATOM 1584 O O . LEU B 1 3 ? 13.898 4.586 -0.467 1 86.38 3 LEU B O 1
ATOM 1588 N N . LEU B 1 4 ? 11.906 3.832 0.222 1 90.75 4 LEU B N 1
ATOM 1589 C CA . LEU B 1 4 ? 11.203 4.988 -0.327 1 90.75 4 LEU B CA 1
ATOM 1590 C C . LEU B 1 4 ? 11.586 6.262 0.42 1 90.75 4 LEU B C 1
ATOM 1592 O O . LEU B 1 4 ? 11.758 7.316 -0.192 1 90.75 4 LEU B O 1
ATOM 1596 N N . LEU B 1 5 ? 11.781 6.141 1.715 1 93.38 5 LEU B N 1
ATOM 1597 C CA . LEU B 1 5 ? 12.156 7.285 2.533 1 93.38 5 LEU B CA 1
ATOM 1598 C C . LEU B 1 5 ? 13.539 7.801 2.143 1 93.38 5 LEU B C 1
ATOM 1600 O O . LEU B 1 5 ? 13.805 9.008 2.209 1 93.38 5 LEU B O 1
ATOM 1604 N N . THR B 1 6 ? 14.406 6.863 1.775 1 94.31 6 THR B N 1
ATOM 1605 C CA . THR B 1 6 ? 15.727 7.262 1.319 1 94.31 6 THR B CA 1
ATOM 1606 C C . THR B 1 6 ? 15.633 8.203 0.123 1 94.31 6 THR B C 1
ATOM 1608 O O . THR B 1 6 ? 16.312 9.234 0.081 1 94.31 6 THR B O 1
ATOM 1611 N N . ALA B 1 7 ? 14.844 7.805 -0.84 1 93.56 7 ALA B N 1
ATOM 1612 C CA . ALA B 1 7 ? 14.633 8.648 -2.018 1 93.56 7 ALA B CA 1
ATOM 1613 C C . ALA B 1 7 ? 14.062 10.008 -1.627 1 93.56 7 ALA B C 1
ATOM 1615 O O . ALA B 1 7 ? 14.422 11.031 -2.217 1 93.56 7 ALA B O 1
ATOM 1616 N N . LEU B 1 8 ? 13.227 10.086 -0.63 1 95.12 8 LEU B N 1
ATOM 1617 C CA . LEU B 1 8 ? 12.602 11.328 -0.181 1 95.12 8 LEU B CA 1
ATOM 1618 C C . LEU B 1 8 ? 13.609 12.203 0.552 1 95.12 8 LEU B C 1
ATOM 1620 O O . LEU B 1 8 ? 13.531 13.438 0.489 1 95.12 8 LEU B O 1
ATOM 1624 N N . ARG B 1 9 ? 14.477 11.586 1.229 1 94.81 9 ARG B N 1
ATOM 1625 C CA . ARG B 1 9 ? 15.438 12.328 2.045 1 94.81 9 ARG B CA 1
ATOM 1626 C C . ARG B 1 9 ? 16.609 12.805 1.204 1 94.81 9 ARG B C 1
ATOM 1628 O O . ARG B 1 9 ? 17.234 13.828 1.513 1 94.81 9 ARG B O 1
ATOM 1635 N N . ASP B 1 10 ? 16.938 12.094 0.145 1 95.06 10 ASP B N 1
ATOM 1636 C CA . ASP B 1 10 ? 18.109 12.367 -0.682 1 95.06 10 ASP B CA 1
ATOM 1637 C C . ASP B 1 10 ? 17.922 13.656 -1.48 1 95.06 10 ASP B C 1
ATOM 1639 O O . ASP B 1 10 ? 17.016 13.75 -2.314 1 95.06 10 ASP B O 1
ATOM 1643 N N . ARG B 1 11 ? 18.828 14.586 -1.281 1 93.81 11 ARG B N 1
ATOM 1644 C CA . ARG B 1 11 ? 18.734 15.867 -1.97 1 93.81 11 ARG B CA 1
ATOM 1645 C C . ARG B 1 11 ? 18.922 15.695 -3.475 1 93.81 11 ARG B C 1
ATOM 1647 O O . ARG B 1 11 ? 18.531 16.562 -4.254 1 93.81 11 ARG B O 1
ATOM 1654 N N . ARG B 1 12 ? 19.5 14.617 -3.943 1 93.88 12 ARG B N 1
ATOM 1655 C CA . ARG B 1 12 ? 19.781 14.391 -5.355 1 93.88 12 ARG B CA 1
ATOM 1656 C C . ARG B 1 12 ? 18.531 13.93 -6.098 1 93.88 12 ARG B C 1
ATOM 1658 O O . ARG B 1 12 ? 18.516 13.906 -7.328 1 93.88 12 ARG B O 1
ATOM 1665 N N . SER B 1 13 ? 17.484 13.5 -5.297 1 93.06 13 SER B N 1
ATOM 1666 C CA . SER B 1 13 ? 16.25 13.094 -5.961 1 93.06 13 SER B CA 1
ATOM 1667 C C . SER B 1 13 ? 15.586 14.273 -6.672 1 93.06 13 SER B C 1
ATOM 1669 O O . SER B 1 13 ? 15.227 15.266 -6.035 1 93.06 13 SER B O 1
ATOM 1671 N N . ASP B 1 14 ? 15.398 14.07 -7.949 1 91.81 14 ASP B N 1
ATOM 1672 C CA . ASP B 1 14 ? 14.688 15.117 -8.672 1 91.81 14 ASP B CA 1
ATOM 1673 C C . ASP B 1 14 ? 13.188 15.039 -8.414 1 91.81 14 ASP B C 1
ATOM 1675 O O . ASP B 1 14 ? 12.719 14.164 -7.676 1 91.81 14 ASP B O 1
ATOM 1679 N N . ALA B 1 15 ? 12.477 16 -8.961 1 90.06 15 ALA B N 1
ATOM 1680 C CA . ALA B 1 15 ? 11.047 16.125 -8.68 1 90.06 15 ALA B CA 1
ATOM 1681 C C . ALA B 1 15 ? 10.312 14.844 -9.07 1 90.06 15 ALA B C 1
ATOM 1683 O O . ALA B 1 15 ? 9.414 14.391 -8.359 1 90.06 15 ALA B O 1
ATOM 1684 N N . SER B 1 16 ? 10.695 14.32 -10.219 1 91.75 16 SER B N 1
ATOM 1685 C CA . SER B 1 16 ? 10.039 13.109 -10.695 1 91.75 16 SER B CA 1
ATOM 1686 C C . SER B 1 16 ? 10.258 11.945 -9.727 1 91.75 16 SER B C 1
ATOM 1688 O O . SER B 1 16 ? 9.305 11.25 -9.367 1 91.75 16 SER B O 1
ATOM 1690 N N . THR B 1 17 ? 11.461 11.719 -9.336 1 92.06 17 THR B N 1
ATOM 1691 C CA . THR B 1 17 ? 11.805 10.664 -8.391 1 92.06 17 THR B CA 1
ATOM 1692 C C . THR B 1 17 ? 11.125 10.906 -7.043 1 92.06 17 THR B C 1
ATOM 1694 O O . THR B 1 17 ? 10.594 9.969 -6.434 1 92.06 17 THR B O 1
ATOM 1697 N N . PHE B 1 18 ? 11.141 12.188 -6.641 1 94.38 18 PHE B N 1
ATOM 1698 C CA . PHE B 1 18 ? 10.523 12.555 -5.371 1 94.38 18 PHE B CA 1
ATOM 1699 C C . PHE B 1 18 ? 9.023 12.281 -5.395 1 94.38 18 PHE B C 1
ATOM 1701 O O . PHE B 1 18 ? 8.492 11.641 -4.488 1 94.38 18 PHE B O 1
ATOM 1708 N N . ARG B 1 19 ? 8.352 12.641 -6.457 1 93.69 19 ARG B N 1
ATOM 1709 C CA . ARG B 1 19 ? 6.906 12.461 -6.586 1 93.69 19 ARG B CA 1
ATOM 1710 C C . ARG B 1 19 ? 6.531 10.984 -6.594 1 93.69 19 ARG B C 1
ATOM 1712 O O . ARG B 1 19 ? 5.551 10.586 -5.961 1 93.69 19 ARG B O 1
ATOM 1719 N N . ARG B 1 20 ? 7.297 10.281 -7.25 1 92.44 20 ARG B N 1
ATOM 1720 C CA . ARG B 1 20 ? 7.02 8.852 -7.336 1 92.44 20 ARG B CA 1
ATOM 1721 C C . ARG B 1 20 ? 7.156 8.18 -5.969 1 92.44 20 ARG B C 1
ATOM 1723 O O . ARG B 1 20 ? 6.281 7.418 -5.559 1 92.44 20 ARG B O 1
ATOM 1730 N N . ALA B 1 21 ? 8.219 8.469 -5.332 1 94.31 21 ALA B N 1
ATOM 1731 C CA . ALA B 1 21 ? 8.453 7.898 -4.008 1 94.31 21 ALA B CA 1
ATOM 1732 C C . ALA B 1 21 ? 7.398 8.375 -3.012 1 94.31 21 ALA B C 1
ATOM 1734 O O . ALA B 1 21 ? 6.863 7.586 -2.234 1 94.31 21 ALA B O 1
ATOM 1735 N N . ALA B 1 22 ? 7.125 9.633 -3.084 1 95.44 22 ALA B N 1
ATOM 1736 C CA . ALA B 1 22 ? 6.117 10.203 -2.191 1 95.44 22 ALA B CA 1
ATOM 1737 C C . ALA B 1 22 ? 4.758 9.547 -2.42 1 95.44 22 ALA B C 1
ATOM 1739 O O . ALA B 1 22 ? 4.066 9.18 -1.465 1 95.44 22 ALA B O 1
ATOM 1740 N N . GLY B 1 23 ? 4.414 9.43 -3.658 1 94.88 23 GLY B N 1
ATOM 1741 C CA . GLY B 1 23 ? 3.15 8.797 -3.994 1 94.88 23 GLY B CA 1
ATOM 1742 C C . GLY B 1 23 ? 3.025 7.391 -3.443 1 94.88 23 GLY B C 1
ATOM 1743 O O . GLY B 1 23 ? 1.975 7.016 -2.916 1 94.88 23 GLY B O 1
ATOM 1744 N N . ARG B 1 24 ? 4.039 6.652 -3.58 1 94.12 24 ARG B N 1
ATOM 1745 C CA . ARG B 1 24 ? 4.031 5.277 -3.086 1 94.12 24 ARG B CA 1
ATOM 1746 C C . ARG B 1 24 ? 3.918 5.246 -1.565 1 94.12 24 ARG B C 1
ATOM 1748 O O . ARG B 1 24 ? 3.152 4.453 -1.011 1 94.12 24 ARG B O 1
ATOM 1755 N N . VAL B 1 25 ? 4.672 6.07 -0.871 1 95.5 25 VAL B N 1
ATOM 1756 C CA . VAL B 1 25 ? 4.617 6.133 0.586 1 95.5 25 VAL B CA 1
ATOM 1757 C C . VAL B 1 25 ? 3.205 6.504 1.034 1 95.5 25 VAL B C 1
ATOM 1759 O O . VAL B 1 25 ? 2.646 5.871 1.934 1 95.5 25 VAL B O 1
ATOM 1762 N N . ILE B 1 26 ? 2.639 7.492 0.397 1 96.38 26 ILE B N 1
ATOM 1763 C CA . ILE B 1 26 ? 1.307 7.973 0.746 1 96.38 26 ILE B CA 1
ATOM 1764 C C . ILE B 1 26 ? 0.288 6.852 0.562 1 96.38 26 ILE B C 1
ATOM 1766 O O . ILE B 1 26 ? -0.555 6.621 1.432 1 96.38 26 ILE B O 1
ATOM 1770 N N . MET B 1 27 ? 0.422 6.18 -0.518 1 93.81 27 MET B N 1
ATOM 1771 C CA . MET B 1 27 ? -0.505 5.086 -0.789 1 93.81 27 MET B CA 1
ATOM 1772 C C . MET B 1 27 ? -0.398 4.004 0.28 1 93.81 27 MET B C 1
ATOM 1774 O O . MET B 1 27 ? -1.413 3.471 0.734 1 93.81 27 MET B O 1
ATOM 1778 N N . ILE B 1 28 ? 0.788 3.66 0.63 1 93.75 28 ILE B N 1
ATOM 1779 C CA . ILE B 1 28 ? 1.008 2.662 1.671 1 93.75 28 ILE B CA 1
ATOM 1780 C C . ILE B 1 28 ? 0.372 3.131 2.979 1 93.75 28 ILE B C 1
ATOM 1782 O O . ILE B 1 28 ? -0.322 2.363 3.648 1 93.75 28 ILE B O 1
ATOM 1786 N N . LEU B 1 29 ? 0.561 4.328 3.32 1 95.44 29 LEU B N 1
ATOM 1787 C CA . LEU B 1 29 ? 0.027 4.895 4.555 1 95.44 29 LEU B CA 1
ATOM 1788 C C . LEU B 1 29 ? -1.498 4.891 4.539 1 95.44 29 LEU B C 1
ATOM 1790 O O . LEU B 1 29 ? -2.133 4.531 5.535 1 95.44 29 LEU B O 1
ATOM 1794 N N . ILE B 1 30 ? -2.07 5.312 3.439 1 95.38 30 ILE B N 1
ATOM 1795 C CA . ILE B 1 30 ? -3.521 5.387 3.312 1 95.38 30 ILE B CA 1
ATOM 1796 C C . ILE B 1 30 ? -4.125 3.992 3.461 1 95.38 30 ILE B C 1
ATOM 1798 O O . ILE B 1 30 ? -5.082 3.799 4.211 1 95.38 30 ILE B O 1
ATOM 1802 N N . GLU B 1 31 ? -3.537 3.068 2.797 1 92.75 31 GLU B N 1
ATOM 1803 C CA . GLU B 1 31 ? -4.051 1.706 2.9 1 92.75 31 GLU B CA 1
ATOM 1804 C C . GLU B 1 31 ? -3.922 1.173 4.324 1 92.75 31 GLU B C 1
ATOM 1806 O O . GLU B 1 31 ? -4.816 0.482 4.816 1 92.75 31 GLU B O 1
ATOM 1811 N N . ASP B 1 32 ? -2.865 1.472 4.914 1 91.69 32 ASP B N 1
ATOM 1812 C CA . ASP B 1 32 ? -2.633 1.035 6.285 1 91.69 32 ASP B CA 1
ATOM 1813 C C . ASP B 1 32 ? -3.697 1.595 7.227 1 91.69 32 ASP B C 1
ATOM 1815 O O . ASP B 1 32 ? -4.293 0.852 8.016 1 91.69 32 ASP B O 1
ATOM 1819 N N . VAL B 1 33 ? -3.943 2.822 7.129 1 93.62 33 VAL B N 1
ATOM 1820 C CA . VAL B 1 33 ? -4.895 3.477 8.023 1 93.62 33 VAL B CA 1
ATOM 1821 C C . VAL B 1 33 ? -6.301 2.943 7.754 1 93.62 33 VAL B C 1
ATOM 1823 O O . VAL B 1 33 ? -7.059 2.672 8.688 1 93.62 33 VAL B O 1
ATOM 1826 N N . LEU B 1 34 ? -6.656 2.799 6.516 1 91.81 34 LEU B N 1
ATOM 1827 C CA . LEU B 1 34 ? -7.988 2.318 6.16 1 91.81 34 LEU B CA 1
ATOM 1828 C C . LEU B 1 34 ? -8.211 0.906 6.688 1 91.81 34 LEU B C 1
ATOM 1830 O O . LEU B 1 34 ? -9.328 0.556 7.074 1 91.81 34 LEU B O 1
ATOM 1834 N N . GLY B 1 35 ? -7.141 0.139 6.727 1 87.62 35 GLY B N 1
ATOM 1835 C CA . GLY B 1 35 ? -7.23 -1.229 7.207 1 87.62 35 GLY B CA 1
ATOM 1836 C C . GLY B 1 35 ? -7.406 -1.321 8.711 1 87.62 35 GLY B C 1
ATOM 1837 O O . GLY B 1 35 ? -7.742 -2.383 9.242 1 87.62 35 GLY B O 1
ATOM 1838 N N . GLN B 1 36 ? -7.188 -0.224 9.383 1 86.88 36 GLN B N 1
ATOM 1839 C CA . GLN B 1 36 ? -7.215 -0.232 10.844 1 86.88 36 GLN B CA 1
ATOM 1840 C C . GLN B 1 36 ? -8.516 0.363 11.367 1 86.88 36 GLN B C 1
ATOM 1842 O O . GLN B 1 36 ? -8.766 0.354 12.578 1 86.88 36 GLN B O 1
ATOM 1847 N N . LEU B 1 37 ? -9.312 0.849 10.547 1 88.5 37 LEU B N 1
ATOM 1848 C CA . LEU B 1 37 ? -10.562 1.47 10.977 1 88.5 37 LEU B CA 1
ATOM 1849 C C . LEU B 1 37 ? -11.547 0.419 11.477 1 88.5 37 LEU B C 1
ATOM 1851 O O . LEU B 1 37 ? -11.438 -0.757 11.117 1 88.5 37 LEU B O 1
ATOM 1855 N N . ASP B 1 38 ? -12.375 0.856 12.312 1 85.5 38 ASP B N 1
ATOM 1856 C CA . ASP B 1 38 ? -13.367 -0.035 12.914 1 85.5 38 ASP B CA 1
ATOM 1857 C C . ASP B 1 38 ? -14.18 -0.754 11.844 1 85.5 38 ASP B C 1
ATOM 1859 O O . ASP B 1 38 ? -14.633 -0.132 10.883 1 85.5 38 ASP B O 1
ATOM 1863 N N . ALA B 1 39 ? -14.258 -2.051 12.062 1 88.88 39 ALA B N 1
ATOM 1864 C CA . ALA B 1 39 ? -15 -2.902 11.141 1 88.88 39 ALA B CA 1
ATOM 1865 C C . ALA B 1 39 ? -15.805 -3.959 11.898 1 88.88 39 ALA B C 1
ATOM 1867 O O . ALA B 1 39 ? -15.508 -4.258 13.055 1 88.88 39 ALA B O 1
ATOM 1868 N N . ARG B 1 40 ? -16.812 -4.355 11.336 1 91.31 40 ARG B N 1
ATOM 1869 C CA . ARG B 1 40 ? -17.625 -5.426 11.914 1 91.31 40 ARG B CA 1
ATOM 1870 C C . ARG B 1 40 ? -17.531 -6.695 11.078 1 91.31 40 ARG B C 1
ATOM 1872 O O . ARG B 1 40 ? -17.422 -6.629 9.852 1 91.31 40 ARG B O 1
ATOM 1879 N N . ALA B 1 41 ? -17.672 -7.824 11.805 1 92.5 41 A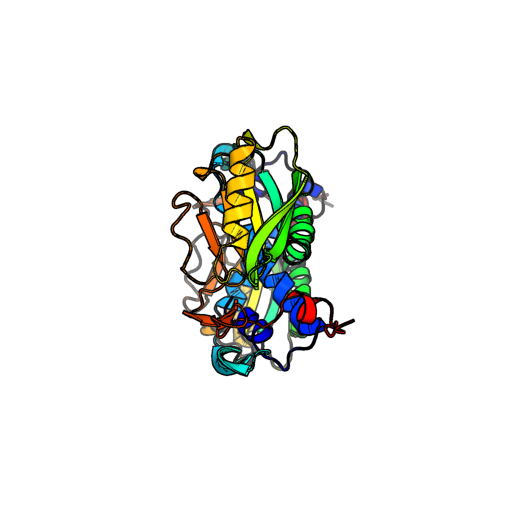LA B N 1
ATOM 1880 C CA . ALA B 1 41 ? -17.641 -9.117 11.125 1 92.5 41 ALA B CA 1
ATOM 1881 C C . ALA B 1 41 ? -18.922 -9.367 10.352 1 92.5 41 ALA B C 1
ATOM 1883 O O . ALA B 1 41 ? -20.016 -9.047 10.836 1 92.5 41 ALA B O 1
ATOM 1884 N N . VAL B 1 42 ? -18.75 -9.82 9.141 1 92.88 42 VAL B N 1
ATOM 1885 C CA . VAL B 1 42 ? -19.891 -10.188 8.32 1 92.88 42 VAL B CA 1
ATOM 1886 C C . VAL B 1 42 ? -19.641 -11.547 7.66 1 92.88 42 VAL B C 1
ATOM 1888 O O . VAL B 1 42 ? -18.484 -11.953 7.48 1 92.88 42 VAL B O 1
ATOM 1891 N N . LYS B 1 43 ? -20.688 -12.266 7.461 1 94.38 43 LYS B N 1
ATOM 1892 C CA . LYS B 1 43 ? -20.594 -13.508 6.703 1 94.38 43 LYS B CA 1
ATOM 1893 C C . LYS B 1 43 ? -20.859 -13.273 5.219 1 94.38 43 LYS B C 1
ATOM 1895 O O . LYS B 1 43 ? -21.812 -12.562 4.863 1 94.38 43 LYS B O 1
ATOM 1900 N N . VAL B 1 44 ? -19.984 -13.797 4.477 1 93.69 44 VAL B N 1
ATOM 1901 C CA . VAL B 1 44 ? -20.203 -13.688 3.037 1 93.69 44 VAL B CA 1
ATOM 1902 C C . VAL B 1 44 ? -20.109 -15.062 2.389 1 93.69 44 VAL B C 1
ATOM 1904 O O . VAL B 1 44 ? -19.438 -15.961 2.916 1 93.69 44 VAL B O 1
ATOM 1907 N N . THR B 1 45 ? -20.797 -15.227 1.299 1 95.5 45 THR B N 1
ATOM 1908 C CA . THR B 1 45 ? -20.688 -16.438 0.502 1 95.5 45 THR B CA 1
ATOM 1909 C C . THR B 1 45 ? -19.75 -16.234 -0.683 1 95.5 45 THR B C 1
ATOM 1911 O O . THR B 1 45 ? -19.875 -15.258 -1.415 1 95.5 45 THR B O 1
ATOM 1914 N N . THR B 1 46 ? -18.859 -17.125 -0.752 1 93.06 46 THR B N 1
ATOM 1915 C CA . THR B 1 46 ? -17.875 -17.031 -1.826 1 93.06 46 THR B CA 1
ATOM 1916 C C . THR B 1 46 ? -18.469 -17.484 -3.154 1 93.06 46 THR B C 1
ATOM 1918 O O . THR B 1 46 ? -19.562 -18.062 -3.184 1 93.06 46 THR B O 1
ATOM 1921 N N . ALA B 1 47 ? -17.797 -17.109 -4.199 1 87.44 47 ALA B N 1
ATOM 1922 C CA . ALA B 1 47 ? -18.25 -17.469 -5.539 1 87.44 47 ALA B CA 1
ATOM 1923 C C . ALA B 1 47 ? -18.375 -18.984 -5.684 1 87.44 47 ALA B C 1
ATOM 1925 O O . ALA B 1 47 ? -19.219 -19.469 -6.441 1 87.44 47 ALA B O 1
ATOM 1926 N N . ASN B 1 48 ? -17.578 -19.766 -4.977 1 87.75 48 ASN B N 1
ATOM 1927 C CA . ASN B 1 48 ? -17.625 -21.219 -5.035 1 87.75 48 ASN B CA 1
ATOM 1928 C C . ASN B 1 48 ? -18.609 -21.797 -4.023 1 87.75 48 ASN B C 1
ATOM 1930 O O . ASN B 1 48 ? -18.641 -23 -3.799 1 87.75 48 ASN B O 1
ATOM 1934 N N . GLY B 1 49 ? -19.25 -20.984 -3.32 1 89.62 49 GLY B N 1
ATOM 1935 C CA . GLY B 1 49 ? -20.406 -21.422 -2.537 1 89.62 49 GLY B CA 1
ATOM 1936 C C . GLY B 1 49 ? -20.062 -21.641 -1.072 1 89.62 49 GLY B C 1
ATOM 1937 O O . GLY B 1 49 ? -20.875 -22.203 -0.328 1 89.62 49 GLY B O 1
ATOM 1938 N N . HIS B 1 50 ? -19 -21.234 -0.599 1 92.31 50 HIS B N 1
ATOM 1939 C CA . HIS B 1 50 ? -18.609 -21.406 0.797 1 92.31 50 HIS B CA 1
ATOM 1940 C C . HIS B 1 50 ? -18.859 -20.125 1.598 1 92.31 50 HIS B C 1
ATOM 1942 O O . HIS B 1 50 ? -18.906 -19.031 1.03 1 92.31 50 HIS B O 1
ATOM 1948 N N . VAL B 1 51 ? -19 -20.359 2.852 1 93.69 51 VAL B N 1
ATOM 1949 C CA . VAL B 1 51 ? -19.203 -19.203 3.73 1 93.69 51 VAL B CA 1
ATOM 1950 C C . VAL B 1 51 ? -17.875 -18.781 4.344 1 93.69 51 VAL B C 1
ATOM 1952 O O . VAL B 1 51 ? -17.109 -19.609 4.824 1 93.69 51 VAL B O 1
ATOM 1955 N N . ALA B 1 52 ? -17.609 -17.531 4.211 1 91.94 52 ALA B N 1
ATOM 1956 C CA . ALA B 1 52 ? -16.391 -16.969 4.797 1 91.94 52 ALA B CA 1
ATOM 1957 C C . ALA B 1 52 ? -16.734 -15.789 5.707 1 91.94 52 ALA B C 1
ATOM 1959 O O . ALA B 1 52 ? -17.734 -15.094 5.492 1 91.94 52 ALA B O 1
ATOM 1960 N N . THR B 1 53 ? -15.93 -15.641 6.719 1 90.81 53 THR B N 1
ATOM 1961 C CA . THR B 1 53 ? -16.062 -14.461 7.57 1 90.81 53 THR B CA 1
ATOM 1962 C C . THR B 1 53 ? -15.25 -13.297 7.004 1 90.81 53 THR B C 1
ATOM 1964 O O . THR B 1 53 ? -14.07 -13.438 6.703 1 90.81 53 THR B O 1
ATOM 1967 N N . GLY B 1 54 ? -15.961 -12.203 6.773 1 90.75 54 GLY B N 1
ATOM 1968 C CA . GLY B 1 54 ? -15.328 -10.984 6.309 1 90.75 54 GLY B CA 1
ATOM 1969 C C . GLY B 1 54 ? -15.539 -9.805 7.238 1 90.75 54 GLY B C 1
ATOM 1970 O O . GLY B 1 54 ? -15.945 -9.977 8.391 1 90.75 54 GLY B O 1
ATOM 1971 N N . LEU B 1 55 ? -15.031 -8.664 6.809 1 90.62 55 LEU B N 1
ATOM 1972 C CA . LEU B 1 55 ? -15.188 -7.434 7.57 1 90.62 55 LEU B CA 1
ATOM 1973 C C . LEU B 1 55 ? -15.852 -6.352 6.723 1 90.62 55 LEU B C 1
ATOM 1975 O O . LEU B 1 55 ? -15.695 -6.332 5.5 1 90.62 55 LEU B O 1
ATOM 1979 N N . GLU B 1 56 ? -16.609 -5.531 7.363 1 90.5 56 GLU B N 1
ATOM 1980 C CA . GLU B 1 56 ? -17.203 -4.348 6.758 1 90.5 56 GLU B CA 1
ATOM 1981 C C . GLU B 1 56 ? -17.016 -3.119 7.645 1 90.5 56 GLU B C 1
ATOM 1983 O O . GLU B 1 56 ? -17.125 -3.209 8.867 1 90.5 56 GLU B O 1
ATOM 1988 N N . ARG B 1 57 ? -16.766 -2.088 6.953 1 88.06 57 ARG B N 1
ATOM 1989 C CA . ARG B 1 57 ? -16.562 -0.854 7.707 1 88.06 57 ARG B CA 1
ATOM 1990 C C . ARG B 1 57 ? -17.859 -0.419 8.383 1 88.06 57 ARG B C 1
ATOM 1992 O O . ARG B 1 57 ? -18.938 -0.488 7.781 1 88.06 57 ARG B O 1
ATOM 1999 N N . ARG B 1 58 ? -17.656 0.183 9.547 1 88.12 58 ARG B N 1
ATOM 2000 C CA . ARG B 1 58 ? -18.812 0.597 10.328 1 88.12 58 ARG B CA 1
ATOM 2001 C C . ARG B 1 58 ? -19.125 2.072 10.109 1 88.12 58 ARG B C 1
ATOM 2003 O O . ARG B 1 58 ? -20.281 2.494 10.234 1 88.12 58 ARG B O 1
ATOM 2010 N N . SER B 1 59 ? -18.125 2.834 9.844 1 89.81 59 SER B N 1
ATOM 2011 C CA . SER B 1 59 ? -18.266 4.281 9.758 1 89.81 59 SER B CA 1
ATOM 2012 C C . SER B 1 59 ? -17.719 4.816 8.438 1 89.81 59 SER B C 1
ATOM 2014 O O . SER B 1 59 ? -16.734 4.293 7.914 1 89.81 59 SER B O 1
ATOM 2016 N N . PRO B 1 60 ? -18.406 5.863 7.941 1 92.75 60 PRO B N 1
ATOM 2017 C CA . PRO B 1 60 ? -17.828 6.516 6.77 1 92.75 60 PRO B CA 1
ATOM 2018 C C . PRO B 1 60 ? -16.5 7.215 7.074 1 92.75 60 PRO B C 1
ATOM 2020 O O . PRO B 1 60 ? -16.219 7.547 8.234 1 92.75 60 PRO B O 1
ATOM 2023 N N . VAL B 1 61 ? -15.773 7.336 6.047 1 95.19 61 VAL B N 1
ATOM 2024 C CA . VAL B 1 61 ? -14.469 7.957 6.219 1 95.19 61 VAL B CA 1
ATOM 2025 C C . VAL B 1 61 ? -14.43 9.297 5.488 1 95.19 61 VAL B C 1
ATOM 2027 O O . VAL B 1 61 ? -15.102 9.477 4.469 1 95.19 61 VAL B O 1
ATOM 2030 N N . CYS B 1 62 ? -13.711 10.242 6.031 1 96.69 62 CYS B N 1
ATOM 2031 C CA . CYS B 1 62 ? -13.5 11.555 5.422 1 96.69 62 CYS B CA 1
ATOM 2032 C C . CYS B 1 62 ? -12.023 11.922 5.41 1 96.69 62 CYS B C 1
ATOM 2034 O O . CYS B 1 62 ? -11.344 11.828 6.438 1 96.69 62 CYS B O 1
ATOM 2036 N N . GLY B 1 63 ? -11.523 12.219 4.234 1 97.31 63 GLY B N 1
ATOM 2037 C CA . GLY B 1 63 ? -10.172 12.758 4.129 1 97.31 63 GLY B CA 1
ATOM 2038 C C . GLY B 1 63 ? -10.125 14.273 4.223 1 97.31 63 GLY B C 1
ATOM 2039 O O . GLY B 1 63 ? -10.883 14.961 3.547 1 97.31 63 GLY B O 1
ATOM 2040 N N . VAL B 1 64 ? -9.266 14.789 5.062 1 97.25 64 VAL B N 1
ATOM 2041 C CA . VAL B 1 64 ? -9.109 16.234 5.223 1 97.25 64 VAL B CA 1
ATOM 2042 C C . VAL B 1 64 ? -7.656 16.625 4.949 1 97.25 64 VAL B C 1
ATOM 2044 O O . VAL B 1 64 ? -6.742 16.188 5.648 1 97.25 64 VAL B O 1
ATOM 2047 N N . LYS B 1 65 ? -7.457 17.422 4 1 96.75 65 LYS B N 1
ATOM 2048 C CA . LYS B 1 65 ? -6.105 17.875 3.678 1 96.75 65 LYS B CA 1
ATOM 2049 C C . LYS B 1 65 ? -5.734 19.125 4.469 1 96.75 65 LYS B C 1
ATOM 2051 O O . LYS B 1 65 ? -6.535 20.062 4.574 1 96.75 65 LYS B O 1
ATOM 2056 N N . LEU B 1 66 ? -4.609 19.062 5.035 1 95 66 LEU B N 1
ATOM 2057 C CA . LEU B 1 66 ? -4.078 20.219 5.75 1 95 66 LEU B CA 1
ATOM 2058 C C . LEU B 1 66 ? -3.127 21.016 4.863 1 95 66 LEU B C 1
ATOM 2060 O O . LEU B 1 66 ? -2 20.594 4.609 1 95 66 LEU B O 1
ATOM 2064 N N . GLY B 1 67 ? -3.645 22.172 4.352 1 89.94 67 GLY B N 1
ATOM 2065 C CA . GLY B 1 67 ? -2.852 23.016 3.469 1 89.94 67 GLY B CA 1
ATOM 2066 C C . GLY B 1 67 ? -2.496 22.344 2.158 1 89.94 67 GLY B C 1
ATOM 2067 O O . GLY B 1 67 ? -3.141 21.359 1.761 1 89.94 67 GLY B O 1
ATOM 2068 N N . ASP B 1 68 ? -1.494 22.875 1.533 1 86.19 68 ASP B N 1
ATOM 2069 C CA . ASP B 1 68 ? -1.093 22.375 0.221 1 86.19 68 ASP B CA 1
ATOM 2070 C C . ASP B 1 68 ? -0.384 21.031 0.337 1 86.19 68 ASP B C 1
ATOM 2072 O O . ASP B 1 68 ? -0.471 20.188 -0.567 1 86.19 68 ASP B O 1
ATOM 2076 N N . GLU B 1 69 ? 0.222 20.828 1.505 1 90.31 69 GLU B N 1
ATOM 2077 C CA . GLU B 1 69 ? 0.97 19.594 1.703 1 90.31 69 GLU B CA 1
ATOM 2078 C C . GLU B 1 69 ? 0.042 18.375 1.712 1 90.31 69 GLU B C 1
ATOM 2080 O O . GLU B 1 69 ? 0.455 17.266 1.367 1 90.31 69 GLU B O 1
ATOM 2085 N N . GLY B 1 70 ? -1.193 18.625 2.09 1 94.12 70 GLY B N 1
ATOM 2086 C CA . GLY B 1 70 ? -2.143 17.516 2.178 1 94.12 70 GLY B CA 1
ATOM 2087 C C . GLY B 1 70 ? -2.748 17.141 0.839 1 94.12 70 GLY B C 1
ATOM 2088 O O . GLY B 1 70 ? -3.373 16.094 0.708 1 94.12 70 GLY B O 1
ATOM 2089 N N . TYR B 1 71 ? -2.461 17.875 -0.189 1 91.88 71 TYR B N 1
ATOM 2090 C CA . TYR B 1 71 ? -3.15 17.719 -1.464 1 91.88 71 TYR B CA 1
ATOM 2091 C C . TYR B 1 71 ? -2.781 16.391 -2.115 1 91.88 71 TYR B C 1
ATOM 2093 O O . TYR B 1 71 ? -3.658 15.633 -2.533 1 91.88 71 TYR B O 1
ATOM 2101 N N . PRO B 1 72 ? -1.498 16.078 -2.238 1 94.62 72 PRO B N 1
ATOM 2102 C CA . PRO B 1 72 ? -1.164 14.781 -2.84 1 94.62 72 PRO B CA 1
ATOM 2103 C C . PRO B 1 72 ? -1.838 13.609 -2.131 1 94.62 72 PRO B C 1
ATOM 2105 O O . PRO B 1 72 ? -2.229 12.633 -2.777 1 94.62 72 PRO B O 1
ATOM 2108 N N . PHE B 1 73 ? -2.014 13.719 -0.837 1 96.81 73 PHE B N 1
ATOM 2109 C CA . PHE B 1 73 ? -2.703 12.68 -0.077 1 96.81 73 PHE B CA 1
ATOM 2110 C C . PHE B 1 73 ? -4.168 12.594 -0.49 1 96.81 73 PHE B C 1
ATOM 2112 O O . PHE B 1 73 ? -4.695 11.492 -0.685 1 96.81 73 PHE B O 1
ATOM 2119 N N . SER B 1 74 ? -4.73 13.695 -0.59 1 94.75 74 SER B N 1
ATOM 2120 C CA . SER B 1 74 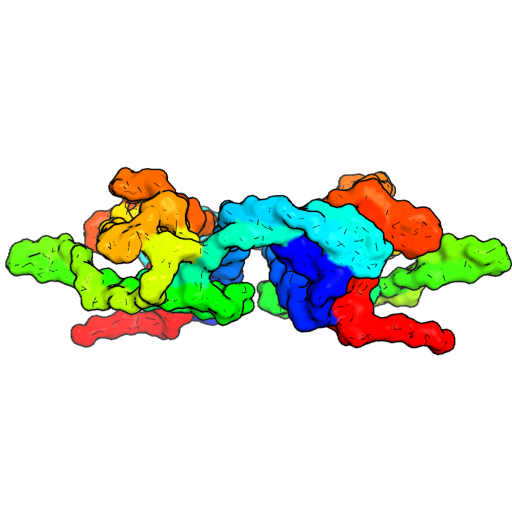? -6.145 13.75 -0.936 1 94.75 74 SER B CA 1
ATOM 2121 C C . SER B 1 74 ? -6.406 13.109 -2.295 1 94.75 74 SER B C 1
ATOM 2123 O O . SER B 1 74 ? -7.375 12.367 -2.461 1 94.75 74 SER B O 1
ATOM 2125 N N . VAL B 1 75 ? -5.566 13.391 -3.201 1 93.38 75 VAL B N 1
ATOM 2126 C CA . VAL B 1 75 ? -5.711 12.844 -4.547 1 93.38 75 VAL B CA 1
ATOM 2127 C C . VAL B 1 75 ? -5.656 11.32 -4.496 1 93.38 75 VAL B C 1
ATOM 2129 O O . VAL B 1 75 ? -6.527 10.641 -5.039 1 93.38 75 VAL B O 1
ATOM 2132 N N . LEU B 1 76 ? -4.695 10.812 -3.875 1 94.06 76 LEU B N 1
ATOM 2133 C CA . LEU B 1 76 ? -4.508 9.367 -3.809 1 94.06 76 LEU B CA 1
ATOM 2134 C C . LEU B 1 76 ? -5.59 8.719 -2.947 1 94.06 76 LEU B C 1
ATOM 2136 O O . LEU B 1 76 ? -6.051 7.621 -3.25 1 94.06 76 LEU B O 1
ATOM 2140 N N . PHE B 1 77 ? -5.996 9.414 -1.911 1 95.81 77 PHE B N 1
ATOM 2141 C CA . PHE B 1 77 ? -7.078 8.938 -1.056 1 95.81 77 PHE B CA 1
ATOM 2142 C C . PHE B 1 77 ? -8.352 8.734 -1.862 1 95.81 77 PHE B C 1
ATOM 2144 O O . PHE B 1 77 ? -9.031 7.711 -1.712 1 95.81 77 PHE B O 1
ATOM 2151 N N . HIS B 1 78 ? -8.617 9.617 -2.703 1 91.81 78 HIS B N 1
ATOM 2152 C CA . HIS B 1 78 ? -9.844 9.539 -3.49 1 91.81 78 HIS B CA 1
ATOM 2153 C C . HIS B 1 78 ? -9.766 8.438 -4.539 1 91.81 78 HIS B C 1
ATOM 2155 O O . HIS B 1 78 ? -10.789 7.922 -4.988 1 91.81 78 HIS B O 1
ATOM 2161 N N . GLN B 1 79 ? -8.57 8.133 -4.938 1 89.38 79 GLN B N 1
ATOM 2162 C CA . GLN B 1 79 ? -8.406 7 -5.844 1 89.38 79 GLN B CA 1
ATOM 2163 C C . GLN B 1 79 ? -8.734 5.684 -5.148 1 89.38 79 GLN B C 1
ATOM 2165 O O . GLN B 1 79 ? -9.227 4.746 -5.781 1 89.38 79 GLN B O 1
ATOM 2170 N N . VAL B 1 80 ? -8.469 5.656 -3.898 1 89.88 80 VAL B N 1
ATOM 2171 C CA . VAL B 1 80 ? -8.711 4.445 -3.117 1 89.88 80 VAL B CA 1
ATOM 2172 C C . VAL B 1 80 ? -10.156 4.418 -2.635 1 89.88 80 VAL B C 1
ATOM 2174 O O . VAL B 1 80 ? -10.844 3.402 -2.762 1 89.88 80 VAL B O 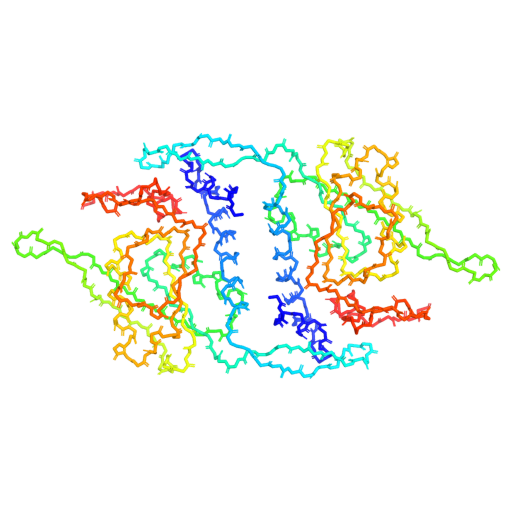1
ATOM 2177 N N . GLU B 1 81 ? -10.547 5.555 -2.119 1 92.06 81 GLU B N 1
ATOM 2178 C CA . GLU B 1 81 ? -11.906 5.742 -1.627 1 92.06 81 GLU B CA 1
ATOM 2179 C C . GLU B 1 81 ? -12.672 6.746 -2.486 1 92.06 81 GLU B C 1
ATOM 2181 O O . GLU B 1 81 ? -12.844 7.902 -2.096 1 92.06 81 GLU B O 1
ATOM 2186 N N . VAL B 1 82 ? -13.25 6.281 -3.547 1 87.44 82 VAL B N 1
ATOM 2187 C CA . VAL B 1 82 ? -13.828 7.129 -4.586 1 87.44 82 VAL B CA 1
ATOM 2188 C C . VAL B 1 82 ? -15.047 7.863 -4.035 1 87.44 82 VAL B C 1
ATOM 2190 O O . VAL B 1 82 ? -15.281 9.031 -4.363 1 87.44 82 VAL B O 1
ATOM 2193 N N . GLY B 1 83 ? -15.773 7.305 -3.178 1 88.12 83 GLY B N 1
ATOM 2194 C CA . GLY B 1 83 ? -17 7.91 -2.674 1 88.12 83 GLY B CA 1
ATOM 2195 C C . GLY B 1 83 ? -16.828 8.57 -1.32 1 88.12 83 GLY B C 1
ATOM 2196 O O . GLY B 1 83 ? -17.797 9.023 -0.713 1 88.12 83 GLY B O 1
ATOM 2197 N N . ALA B 1 84 ? -15.641 8.648 -0.864 1 92.12 84 ALA B N 1
ATOM 2198 C CA . ALA B 1 84 ? -15.422 9.18 0.477 1 92.12 84 ALA B CA 1
ATOM 2199 C C . ALA B 1 84 ? -15.523 10.703 0.487 1 92.12 84 ALA B C 1
ATOM 2201 O O . ALA B 1 84 ? -15.148 11.367 -0.483 1 92.12 84 ALA B O 1
ATOM 2202 N N . ALA B 1 85 ? -15.984 11.289 1.539 1 93.75 85 ALA B N 1
ATOM 2203 C CA . ALA B 1 85 ? -16.031 12.742 1.725 1 93.75 85 ALA B CA 1
ATOM 2204 C C . ALA B 1 85 ? -14.633 13.32 1.881 1 93.75 85 ALA B C 1
ATOM 2206 O O . ALA B 1 85 ? -13.695 12.609 2.258 1 93.75 85 ALA B O 1
ATOM 2207 N N . GLU B 1 86 ? -14.555 14.547 1.508 1 94.25 86 GLU B N 1
ATOM 2208 C CA . GLU B 1 86 ? -13.273 15.234 1.62 1 94.25 86 GLU B CA 1
ATOM 2209 C C . GLU B 1 86 ? -13.453 16.641 2.195 1 94.25 86 GLU B C 1
ATOM 2211 O O . GLU B 1 86 ? -14.516 17.234 2.062 1 94.25 86 GLU B O 1
ATOM 2216 N N . GLY B 1 87 ? -12.492 17.094 2.867 1 94.5 87 GLY B N 1
ATOM 2217 C CA . GLY B 1 87 ? -12.445 18.453 3.395 1 94.5 87 GLY B CA 1
ATOM 2218 C C . GLY B 1 87 ? -11.055 19.062 3.328 1 94.5 87 GLY B C 1
ATOM 2219 O O . GLY B 1 87 ? -10.109 18.422 2.873 1 94.5 87 GLY B O 1
ATOM 2220 N N . PHE B 1 88 ? -11.062 20.375 3.689 1 95 88 PHE B N 1
ATOM 2221 C CA . PHE B 1 88 ? -9.773 21.047 3.717 1 95 88 PHE B CA 1
ATOM 2222 C C . PHE B 1 88 ? -9.695 22.016 4.887 1 95 88 PHE B C 1
ATOM 2224 O O . PHE B 1 88 ? -10.703 22.609 5.281 1 95 88 PHE B O 1
ATOM 2231 N N . ILE B 1 89 ? -8.516 22.047 5.441 1 95.5 89 ILE B N 1
ATOM 2232 C CA . ILE B 1 89 ? -8.188 23.016 6.48 1 95.5 89 ILE B CA 1
ATOM 2233 C C . ILE B 1 89 ? -6.91 23.766 6.113 1 95.5 89 ILE B C 1
ATOM 2235 O O . ILE B 1 89 ? -5.914 23.156 5.727 1 95.5 89 ILE B O 1
ATOM 2239 N N . HIS B 1 90 ? -7 25.031 6.164 1 93.19 90 HIS B N 1
ATOM 2240 C CA . HIS B 1 90 ? -5.824 25.875 5.961 1 93.19 90 HIS B CA 1
ATOM 2241 C C . HIS B 1 90 ? -5.426 26.594 7.246 1 93.19 90 HIS B C 1
ATOM 2243 O O . HIS B 1 90 ? -6.219 27.344 7.816 1 93.19 90 HIS B O 1
ATOM 2249 N N . VAL B 1 91 ? -4.281 26.25 7.672 1 90.69 91 VAL B N 1
ATOM 2250 C CA . VAL B 1 91 ? -3.686 26.922 8.82 1 90.69 91 VAL B CA 1
ATOM 2251 C C . VAL B 1 91 ? -2.426 27.672 8.383 1 90.69 91 VAL B C 1
ATOM 2253 O O . VAL B 1 91 ? -1.567 27.109 7.703 1 90.69 91 VAL B O 1
ATOM 2256 N N . ASN B 1 92 ? -2.35 28.875 8.656 1 84.31 92 ASN B N 1
ATOM 2257 C CA . ASN B 1 92 ? -1.208 29.688 8.25 1 84.31 92 ASN B CA 1
ATOM 2258 C C . ASN B 1 92 ? -0.44 30.219 9.453 1 84.31 92 ASN B C 1
ATOM 2260 O O . ASN B 1 92 ? -1.002 30.359 10.539 1 84.31 92 ASN B O 1
ATOM 2264 N N . ARG B 1 93 ? 0.838 30.328 9.055 1 80.81 93 ARG B N 1
ATOM 2265 C CA . ARG B 1 93 ? 1.689 30.969 10.055 1 80.81 93 ARG B CA 1
ATOM 2266 C C . ARG B 1 93 ? 1.602 32.469 9.961 1 80.81 93 ARG B C 1
ATOM 2268 O O . ARG B 1 93 ? 1.694 33.031 8.875 1 80.81 93 ARG B O 1
ATOM 2275 N N . ALA B 1 94 ? 1.262 33.094 11.078 1 80 94 ALA B N 1
ATOM 2276 C CA . ALA B 1 94 ? 1.186 34.562 11.117 1 80 94 ALA B CA 1
ATOM 2277 C C . ALA B 1 94 ? 2.119 35.125 12.18 1 80 94 ALA B C 1
ATOM 2279 O O . ALA B 1 94 ? 2.602 34.375 13.047 1 80 94 ALA B O 1
ATOM 2280 N N . VAL B 1 95 ? 2.611 36.281 11.953 1 79.06 95 VAL B N 1
ATOM 2281 C CA . VAL B 1 95 ? 3.473 36.969 12.914 1 79.06 95 VAL B CA 1
ATOM 2282 C C . VAL B 1 95 ? 2.709 38.125 13.555 1 79.06 95 VAL B C 1
ATOM 2284 O O . VAL B 1 95 ? 2.076 38.938 12.867 1 79.06 95 VAL B O 1
ATOM 2287 N N . ASP B 1 96 ? 2.738 38.156 14.867 1 79.5 96 ASP B N 1
ATOM 2288 C CA . ASP B 1 96 ? 2.031 39.219 15.562 1 79.5 96 ASP B CA 1
ATOM 2289 C C . ASP B 1 96 ? 2.881 40.5 15.617 1 79.5 96 ASP B C 1
ATOM 2291 O O . ASP B 1 96 ? 3.951 40.562 15.008 1 79.5 96 ASP B O 1
ATOM 2295 N N . GLN B 1 97 ? 2.311 41.531 16.156 1 83.69 97 GLN B N 1
ATOM 2296 C CA . GLN B 1 97 ? 2.93 42.844 16.203 1 83.69 97 GLN B CA 1
ATOM 2297 C C . GLN B 1 97 ? 4.281 42.812 16.922 1 83.69 97 GLN B C 1
ATOM 2299 O O . GLN B 1 97 ? 5.133 43.656 16.703 1 83.69 97 GLN B O 1
ATOM 2304 N N . HIS B 1 98 ? 4.496 41.812 17.703 1 84.69 98 HIS B N 1
ATOM 2305 C CA . HIS B 1 98 ? 5.73 41.688 18.469 1 84.69 98 HIS B CA 1
ATOM 2306 C C . HIS B 1 98 ? 6.711 40.75 17.781 1 84.69 98 HIS B C 1
ATOM 2308 O O . HIS B 1 98 ? 7.754 40.406 18.344 1 84.69 98 HIS B O 1
ATOM 2314 N N . GLY B 1 99 ? 6.309 40.25 16.641 1 77.38 99 GLY B N 1
ATOM 2315 C CA . GLY B 1 99 ? 7.207 39.406 15.859 1 77.38 99 GLY B CA 1
ATOM 2316 C C . GLY B 1 99 ? 7.078 37.906 16.203 1 77.38 99 GLY B C 1
ATOM 2317 O O . GLY B 1 99 ? 7.895 37.094 15.758 1 77.38 99 GLY B O 1
ATOM 2318 N N . ARG B 1 100 ? 6.113 37.719 17.094 1 73.44 100 ARG B N 1
ATOM 2319 C CA . ARG B 1 100 ? 5.941 36.312 17.484 1 73.44 100 ARG B CA 1
ATOM 2320 C C . ARG B 1 100 ? 5.078 35.594 16.469 1 73.44 100 ARG B C 1
ATOM 2322 O O . ARG B 1 100 ? 4.004 36.062 16.094 1 73.44 100 ARG B O 1
ATOM 2329 N N . CYS B 1 101 ? 5.617 34.469 16.078 1 74.69 101 CYS B N 1
ATOM 2330 C CA . CYS B 1 101 ? 4.91 33.625 15.109 1 74.69 101 CYS B CA 1
ATOM 2331 C C . CYS B 1 101 ? 3.801 32.844 15.781 1 74.69 101 CYS B C 1
ATOM 2333 O O . CYS B 1 101 ? 3.982 32.344 16.891 1 74.69 101 CYS B O 1
ATOM 2335 N N . TYR B 1 102 ? 2.609 33 15.258 1 79.06 102 TYR B N 1
ATOM 2336 C CA . TYR B 1 102 ? 1.532 32.156 15.758 1 79.06 102 TYR B CA 1
ATOM 2337 C C . TYR B 1 102 ? 0.755 31.516 14.602 1 79.06 102 TYR B C 1
ATOM 2339 O O . TYR B 1 102 ? 0.765 32.031 13.484 1 79.06 102 TYR B O 1
ATOM 2347 N N . TRP B 1 103 ? 0.229 30.312 14.812 1 83 103 TRP B N 1
ATOM 2348 C CA . TRP B 1 103 ? -0.549 29.578 13.82 1 83 103 TRP B CA 1
ATOM 2349 C C . TRP B 1 103 ? -2.029 29.922 13.914 1 83 103 TRP B C 1
ATOM 2351 O O . TRP B 1 103 ? -2.611 29.906 15.008 1 83 103 TRP B O 1
ATOM 2361 N N . CYS B 1 104 ? -2.543 30.391 12.758 1 87.75 104 CYS B N 1
ATOM 2362 C CA . CYS B 1 104 ? -3.945 30.797 12.758 1 87.75 104 CYS B CA 1
ATOM 2363 C C . CYS B 1 104 ? -4.727 30.031 11.695 1 87.75 104 CYS B C 1
ATOM 2365 O O . CYS B 1 104 ? -4.238 29.828 10.578 1 87.75 104 CYS B O 1
ATOM 2367 N N . LEU B 1 105 ? -5.965 29.672 12.055 1 89.94 105 LEU B N 1
ATOM 2368 C CA . LEU B 1 105 ? -6.891 29.047 11.117 1 89.94 105 LEU B CA 1
ATOM 2369 C C . LEU B 1 105 ? -7.352 30.047 10.062 1 89.94 105 LEU B C 1
ATOM 2371 O O . LEU B 1 105 ? -7.898 31.109 10.398 1 89.94 105 LEU B O 1
ATOM 2375 N N . GLU B 1 106 ? -7.094 29.766 8.867 1 87.31 106 GLU B N 1
ATOM 2376 C CA . GLU B 1 106 ? -7.477 30.672 7.781 1 87.31 106 GLU B CA 1
ATOM 2377 C C . GLU B 1 106 ? -8.805 30.25 7.16 1 87.31 106 GLU B C 1
ATOM 2379 O O . GLU B 1 106 ? -9.703 31.078 6.973 1 87.31 106 GLU B O 1
ATOM 2384 N N . ASP B 1 107 ? -8.852 29.047 6.84 1 90.25 107 ASP B N 1
ATOM 2385 C CA . ASP B 1 107 ? -10.031 28.531 6.168 1 90.25 107 ASP B CA 1
ATOM 2386 C C . ASP B 1 107 ? -10.227 27.047 6.469 1 90.25 107 ASP B C 1
ATOM 2388 O O . ASP B 1 107 ? -9.266 26.328 6.742 1 90.25 107 ASP B O 1
ATOM 2392 N N . MET B 1 108 ? -11.578 26.734 6.516 1 92.62 108 MET B N 1
ATOM 2393 C CA . MET B 1 108 ? -11.922 25.344 6.738 1 92.62 108 MET B CA 1
ATOM 2394 C C . MET B 1 108 ? -13.211 24.969 6.008 1 92.62 108 MET B C 1
ATOM 2396 O O . MET B 1 108 ? -14.219 25.672 6.145 1 92.62 108 MET B O 1
ATOM 2400 N N . ASP B 1 109 ? -13.164 24.047 5.07 1 93.06 109 ASP B N 1
ATOM 2401 C CA . ASP B 1 109 ? -14.32 23.469 4.395 1 93.06 109 ASP B CA 1
ATOM 2402 C C . ASP B 1 109 ? -14.477 21.984 4.734 1 93.06 109 ASP B C 1
ATOM 2404 O O . ASP B 1 109 ? -13.633 21.172 4.367 1 93.06 109 ASP B O 1
ATOM 2408 N N . LEU B 1 110 ? -15.594 21.641 5.363 1 94.31 110 LEU B N 1
ATOM 2409 C CA . LEU B 1 110 ? -15.828 20.266 5.805 1 94.31 110 LEU B CA 1
ATOM 2410 C C . LEU B 1 110 ? -17.25 19.828 5.465 1 94.31 110 LEU B C 1
ATOM 2412 O O . LEU B 1 110 ? -18.156 20.656 5.344 1 94.31 110 LEU B O 1
ATOM 2416 N N . PRO B 1 111 ? -17.328 18.516 5.312 1 91.5 111 PRO B N 1
ATOM 2417 C CA . PRO B 1 111 ? -18.688 18.031 5.16 1 91.5 111 PRO B CA 1
ATOM 2418 C C . PRO B 1 111 ? -19.547 18.281 6.395 1 91.5 111 PRO B C 1
ATOM 2420 O O . PRO B 1 111 ? -19.047 18.281 7.52 1 91.5 111 PRO B O 1
ATOM 2423 N N . ALA B 1 112 ? -20.859 18.438 6.137 1 88.62 112 ALA B N 1
ATOM 2424 C CA . ALA B 1 112 ? -21.812 18.703 7.223 1 88.62 112 ALA B CA 1
ATOM 2425 C C . ALA B 1 112 ? -21.859 17.531 8.195 1 88.62 112 ALA B C 1
ATOM 2427 O O . ALA B 1 112 ? -22.125 17.719 9.391 1 88.62 112 ALA B O 1
ATOM 2428 N N . SER B 1 113 ? -21.578 16.375 7.746 1 89.06 113 SER B N 1
ATOM 2429 C CA . SER B 1 113 ? -21.719 15.172 8.547 1 89.06 113 SER B CA 1
ATOM 2430 C C . SER B 1 113 ? -20.359 14.727 9.102 1 89.06 113 SER B C 1
ATOM 2432 O O . SER B 1 113 ? -20.156 13.539 9.367 1 89.06 113 SER B O 1
ATOM 2434 N N . ILE B 1 114 ? -19.469 15.602 9.32 1 91.5 114 ILE B N 1
ATOM 2435 C CA . ILE B 1 114 ? -18.094 15.273 9.68 1 91.5 114 ILE B CA 1
ATOM 2436 C C . ILE B 1 114 ? -18.062 14.562 11.031 1 91.5 114 ILE B C 1
ATOM 2438 O O . ILE B 1 114 ? -17.219 13.703 11.273 1 91.5 114 ILE B O 1
ATOM 2442 N N . ALA B 1 115 ? -19.016 14.867 11.891 1 91.88 115 ALA B N 1
ATOM 2443 C CA . ALA B 1 115 ? -19.047 14.312 13.242 1 91.88 115 ALA B CA 1
ATOM 2444 C C . ALA B 1 115 ? -19.266 12.805 13.211 1 91.88 115 ALA B C 1
ATOM 2446 O O . ALA B 1 115 ? -18.922 12.102 14.164 1 91.88 115 ALA B O 1
ATOM 2447 N N . SER B 1 116 ? -19.766 12.281 12.164 1 92.94 116 SER B N 1
ATOM 2448 C CA . SER B 1 116 ? -20.062 10.852 12.062 1 92.94 116 SER B CA 1
ATOM 2449 C C . SER B 1 116 ? -18.984 10.117 11.289 1 92.94 116 SER B C 1
ATOM 2451 O O . SER B 1 116 ? -19.078 8.906 11.086 1 92.94 116 SER B O 1
ATOM 2453 N N . HIS B 1 117 ? -17.938 10.805 10.914 1 94.56 117 HIS B N 1
ATOM 2454 C CA . HIS B 1 117 ? -16.922 10.219 10.055 1 94.56 117 HIS B CA 1
ATOM 2455 C C . HIS B 1 117 ? -15.664 9.859 10.852 1 94.56 117 HIS B C 1
ATOM 2457 O O . HIS B 1 117 ? -15.375 10.484 11.875 1 94.56 117 HIS B O 1
ATOM 2463 N N . LYS B 1 118 ? -15.047 8.812 10.492 1 96.62 118 LYS B N 1
ATOM 2464 C CA . LYS B 1 118 ? -13.625 8.68 10.797 1 96.62 118 LYS B CA 1
ATOM 2465 C C . LYS B 1 118 ? -12.797 9.617 9.922 1 96.62 118 LYS B C 1
ATOM 2467 O O . LYS B 1 118 ? -12.883 9.578 8.695 1 96.62 118 LYS B O 1
ATOM 2472 N N . ILE B 1 119 ? -12.008 10.43 10.57 1 97 119 ILE B N 1
ATOM 2473 C CA . ILE B 1 119 ? -11.352 11.516 9.852 1 97 119 ILE B CA 1
ATOM 2474 C C . ILE B 1 119 ? -9.867 11.195 9.68 1 97 119 ILE B C 1
ATOM 2476 O O . ILE B 1 119 ? -9.172 10.898 10.656 1 97 119 ILE B O 1
ATOM 2480 N N . LEU B 1 120 ? -9.438 11.234 8.453 1 97.81 120 LEU B N 1
ATOM 2481 C CA . LEU B 1 120 ? -8.016 11.156 8.133 1 97.81 120 LEU B CA 1
ATOM 2482 C C . LEU B 1 120 ? -7.465 12.539 7.793 1 97.81 120 LEU B C 1
ATOM 2484 O O . LEU B 1 120 ? -7.797 13.102 6.75 1 97.81 120 LEU B O 1
ATOM 2488 N N . LEU B 1 121 ? -6.688 13.078 8.703 1 97 121 LEU B N 1
ATOM 2489 C CA . LEU B 1 121 ? -6.043 14.367 8.508 1 97 121 LEU B CA 1
ATOM 2490 C C . LEU B 1 121 ? -4.676 14.203 7.848 1 97 121 LEU B C 1
ATOM 2492 O O . LEU B 1 121 ? -3.785 13.562 8.414 1 97 121 LEU B O 1
ATOM 2496 N N . PHE B 1 122 ? -4.52 14.859 6.645 1 97.62 122 PHE B N 1
ATOM 2497 C CA . PHE B 1 122 ? -3.354 14.594 5.812 1 97.62 122 PHE B CA 1
ATOM 2498 C C . PHE B 1 122 ? -2.367 15.758 5.875 1 97.62 122 PHE B C 1
ATOM 2500 O O . PHE B 1 122 ? -2.75 16.906 5.703 1 97.62 122 PHE B O 1
ATOM 2507 N N . THR B 1 123 ? -1.142 15.43 6.059 1 94.44 123 THR B N 1
ATOM 2508 C CA . THR B 1 123 ? -0.029 16.359 5.914 1 94.44 123 THR B CA 1
ATOM 2509 C C . THR B 1 123 ? 1.271 15.617 5.629 1 94.44 123 THR B C 1
ATOM 2511 O O . THR B 1 123 ? 1.379 14.422 5.914 1 94.44 123 THR B O 1
ATOM 2514 N N . ALA B 1 124 ? 2.221 16.25 5.047 1 94.19 124 ALA B N 1
ATOM 2515 C CA . ALA B 1 124 ? 3.459 15.562 4.699 1 94.19 124 ALA B CA 1
ATOM 2516 C C . ALA B 1 124 ? 4.418 15.523 5.883 1 94.19 124 ALA B C 1
ATOM 2518 O O . ALA B 1 124 ? 5.035 14.492 6.164 1 94.19 124 ALA B O 1
ATOM 2519 N N . THR B 1 125 ? 4.543 16.672 6.461 1 89.62 125 THR B N 1
ATOM 2520 C CA . THR B 1 125 ? 5.496 16.766 7.559 1 89.62 125 THR B CA 1
ATOM 2521 C C . THR B 1 125 ? 4.844 17.375 8.797 1 89.62 125 THR B C 1
ATOM 2523 O O . THR B 1 125 ? 4.031 18.297 8.68 1 89.62 125 THR B O 1
ATOM 2526 N N . TRP B 1 126 ? 5.137 16.703 9.859 1 85 126 TRP B N 1
ATOM 2527 C CA . TRP B 1 126 ? 4.719 17.203 11.164 1 85 126 TRP B CA 1
ATOM 2528 C C . TRP B 1 126 ? 5.926 17.594 12.016 1 85 126 TRP B C 1
ATOM 2530 O O . TRP B 1 126 ? 6.59 16.734 12.594 1 85 126 TRP B O 1
ATOM 2540 N N . GLY B 1 127 ? 6.156 18.828 12.141 1 86.31 127 GLY B N 1
ATOM 2541 C CA . GLY B 1 127 ? 7.293 19.359 12.883 1 86.31 127 GLY B CA 1
ATOM 2542 C C . GLY B 1 127 ? 6.969 19.656 14.328 1 86.31 127 GLY B C 1
ATOM 2543 O O . GLY B 1 127 ? 6.891 18.75 15.164 1 86.31 127 GLY B O 1
ATOM 2544 N N . THR B 1 128 ? 6.715 20.922 14.664 1 80.75 128 THR B N 1
ATOM 2545 C CA . THR B 1 128 ? 6.395 21.344 16.016 1 80.75 128 THR B CA 1
ATOM 2546 C C . THR B 1 128 ? 4.996 20.875 16.422 1 80.75 128 THR B C 1
ATOM 2548 O O . THR B 1 128 ? 4.676 20.781 17.609 1 80.75 128 THR B O 1
ATOM 2551 N N . GLY B 1 129 ? 4.23 20.625 15.406 1 85.75 129 GLY B N 1
ATOM 2552 C CA . GLY B 1 129 ? 2.887 20.125 15.633 1 85.75 129 GLY B CA 1
ATOM 2553 C C . GLY B 1 129 ? 1.864 21.219 15.859 1 85.75 129 GLY B C 1
ATOM 2554 O O . GLY B 1 129 ? 0.675 20.938 16.031 1 85.75 129 GLY B O 1
ATOM 2555 N N . GLU B 1 130 ? 2.299 22.438 15.898 1 85.69 130 GLU B N 1
ATOM 2556 C CA . GLU B 1 130 ? 1.39 23.531 16.188 1 85.69 130 GLU B CA 1
ATOM 2557 C C . GLU B 1 130 ? 0.327 23.688 15.102 1 85.69 130 GLU B C 1
ATOM 2559 O O . GLU B 1 130 ? -0.85 23.891 15.406 1 85.69 130 GLU B O 1
ATOM 2564 N N . ARG B 1 131 ? 0.76 23.547 13.867 1 87.12 131 ARG B N 1
ATOM 2565 C CA . ARG B 1 131 ? -0.174 23.641 12.75 1 87.12 131 ARG B CA 1
ATOM 2566 C C . ARG B 1 131 ? -1.22 22.531 12.828 1 87.12 131 ARG B C 1
ATOM 2568 O O . ARG B 1 131 ? -2.416 22.781 12.68 1 87.12 131 ARG B O 1
ATOM 2575 N N . GLU B 1 132 ? -0.774 21.328 13.055 1 90.75 132 GLU B N 1
ATOM 2576 C CA . GLU B 1 132 ? -1.655 20.156 13.133 1 90.75 132 GLU B CA 1
ATOM 2577 C C . GLU B 1 132 ? -2.574 20.25 14.352 1 90.75 132 GLU B C 1
ATOM 2579 O O . GLU B 1 132 ? -3.746 19.875 14.273 1 90.75 132 GLU B O 1
ATOM 2584 N N . CYS B 1 133 ? -2.039 20.75 15.445 1 91.25 133 CYS B N 1
ATOM 2585 C CA . CYS B 1 133 ? -2.855 20.906 16.641 1 91.25 133 CYS B CA 1
ATOM 2586 C C . CYS B 1 133 ? -3.992 21.891 16.406 1 91.25 133 CYS B C 1
ATOM 2588 O O . CYS B 1 133 ? -5.117 21.672 16.859 1 91.25 133 CYS B O 1
ATOM 2590 N N . LYS B 1 134 ? -3.648 22.953 15.75 1 91.69 134 LYS B N 1
ATOM 2591 C CA . LYS B 1 134 ? -4.68 23.938 15.43 1 91.69 134 LYS B CA 1
ATOM 2592 C C . LYS B 1 134 ? -5.77 23.312 14.555 1 91.69 134 LYS B C 1
ATOM 2594 O O . LYS B 1 134 ? -6.953 23.609 14.742 1 91.69 134 LYS B O 1
ATOM 2599 N N . ALA B 1 135 ? -5.371 22.531 13.633 1 93.5 135 ALA B N 1
ATOM 2600 C CA . ALA B 1 135 ? -6.328 21.859 12.758 1 93.5 135 ALA B CA 1
ATOM 2601 C C . ALA B 1 135 ? -7.215 20.891 13.547 1 93.5 135 ALA B C 1
ATOM 2603 O O . ALA B 1 135 ? -8.43 20.844 13.344 1 93.5 135 ALA B O 1
ATOM 2604 N N . ILE B 1 136 ? -6.613 20.109 14.43 1 94.38 136 ILE B N 1
ATOM 2605 C CA . ILE B 1 136 ? -7.355 19.156 15.25 1 94.38 136 ILE B CA 1
ATOM 2606 C C . ILE B 1 136 ? -8.344 19.906 16.141 1 94.38 136 ILE B C 1
ATOM 2608 O O . ILE B 1 136 ? -9.492 19.484 16.297 1 94.38 136 ILE B O 1
ATOM 2612 N N . GLU B 1 137 ? -7.855 21 16.688 1 93.69 137 GLU B N 1
ATOM 2613 C CA . GLU B 1 137 ? -8.742 21.844 17.5 1 93.69 137 GLU B CA 1
ATOM 2614 C C . GLU B 1 137 ? -9.945 22.297 16.688 1 93.69 137 GLU B C 1
ATOM 2616 O O . GLU B 1 137 ? -11.078 22.281 17.172 1 93.69 137 GLU B O 1
ATOM 2621 N N . ALA B 1 138 ? -9.68 22.719 15.516 1 94.06 138 ALA B N 1
ATOM 2622 C CA . ALA B 1 138 ? -10.75 23.172 14.633 1 94.06 138 ALA B CA 1
ATOM 2623 C C . ALA B 1 138 ? -11.734 22.047 14.344 1 94.06 138 ALA B C 1
ATOM 2625 O O . ALA B 1 138 ? -12.953 22.25 14.352 1 94.06 138 ALA B O 1
ATOM 2626 N N . LEU B 1 139 ? -11.234 20.875 14.062 1 95.94 139 LEU B N 1
ATOM 2627 C CA . LEU B 1 139 ? -12.086 19.719 13.797 1 95.94 139 LEU B CA 1
ATOM 2628 C C . LEU B 1 139 ? -12.961 19.406 15 1 95.94 139 LEU B C 1
ATOM 2630 O O . LEU B 1 139 ? -14.164 19.172 14.859 1 95.94 139 LEU B O 1
ATOM 2634 N N . CYS B 1 140 ? -12.359 19.422 16.125 1 95.44 140 CYS B N 1
ATOM 2635 C CA . CYS B 1 140 ? -13.109 19.156 17.359 1 95.44 140 CYS B CA 1
ATOM 2636 C C . CYS B 1 140 ? -14.156 20.234 17.609 1 95.44 140 CYS B C 1
ATOM 2638 O O . CYS B 1 140 ? -15.234 19.953 18.125 1 95.44 140 CYS B O 1
ATOM 2640 N N . GLY B 1 141 ? -13.797 21.391 17.266 1 94.56 141 GLY B N 1
ATOM 2641 C CA . GLY B 1 141 ? -14.703 22.516 17.438 1 94.56 141 GLY B CA 1
ATOM 2642 C C . GLY B 1 141 ? -16 22.375 16.672 1 94.56 141 GLY B C 1
ATOM 2643 O O . GLY B 1 141 ? -17.031 22.938 17.047 1 94.56 141 GLY B O 1
ATOM 2644 N N . VAL B 1 142 ? -15.984 21.562 15.617 1 93.5 142 VAL B N 1
ATOM 2645 C CA . VAL B 1 142 ? -17.188 21.391 14.805 1 93.5 142 VAL B CA 1
ATOM 2646 C C . VAL B 1 142 ? -17.812 20.031 15.086 1 93.5 142 VAL B C 1
ATOM 2648 O O . VAL B 1 142 ? -18.656 19.562 14.328 1 93.5 142 VAL B O 1
ATOM 2651 N N . GLY B 1 143 ? -17.328 19.328 16.109 1 94.19 143 GLY B N 1
ATOM 2652 C CA . GLY B 1 143 ? -18.047 18.172 16.594 1 94.19 143 GLY B CA 1
ATOM 2653 C C . GLY B 1 143 ? -17.312 16.875 16.359 1 94.19 143 GLY B C 1
ATOM 2654 O O . GLY B 1 143 ? -17.75 15.812 16.812 1 94.19 143 GLY B O 1
ATOM 2655 N N . ALA B 1 144 ? -16.219 16.906 15.695 1 95.06 144 ALA B N 1
ATOM 2656 C CA . ALA B 1 144 ? -15.453 15.688 15.508 1 95.06 144 ALA B CA 1
ATOM 2657 C C . ALA B 1 144 ? -14.891 15.18 16.828 1 95.06 144 ALA B C 1
ATOM 2659 O O . ALA B 1 144 ? -14.445 15.977 17.672 1 95.06 144 ALA B O 1
ATOM 2660 N N . MET B 1 145 ? -14.992 13.945 17 1 95.44 145 MET B N 1
ATOM 2661 C CA . MET B 1 145 ? -14.391 13.359 18.188 1 95.44 145 MET B CA 1
ATOM 2662 C C . MET B 1 145 ? -12.898 13.133 18 1 95.44 145 MET B C 1
ATOM 2664 O O . MET B 1 145 ? -12.469 12.656 16.938 1 95.44 145 MET B O 1
ATOM 2668 N N . GLU B 1 146 ? -12.133 13.453 19.016 1 95.06 146 GLU B N 1
ATOM 2669 C CA . GLU B 1 146 ? -10.68 13.32 18.969 1 95.06 146 GLU B CA 1
ATOM 2670 C C . GLU B 1 146 ? -10.266 11.898 18.625 1 95.06 146 GLU B C 1
ATOM 2672 O O . GLU B 1 146 ? -9.359 11.688 17.812 1 95.06 146 GLU B O 1
ATOM 2677 N N . LYS B 1 147 ? -10.961 10.938 19.172 1 94.88 147 LYS B N 1
ATOM 2678 C CA . LYS B 1 147 ? -10.633 9.523 18.984 1 94.88 147 LYS B CA 1
ATOM 2679 C C . LYS B 1 147 ? -10.898 9.086 17.547 1 94.88 147 LYS B C 1
ATOM 2681 O O . LYS B 1 147 ? -10.445 8.023 17.125 1 94.88 147 LYS B O 1
ATOM 2686 N N . ASP B 1 148 ? -11.641 9.859 16.828 1 96 148 ASP B N 1
ATOM 2687 C CA . ASP B 1 148 ? -12.016 9.508 15.461 1 96 148 ASP B CA 1
ATOM 2688 C C . ASP B 1 148 ? -11.102 10.195 14.453 1 96 148 ASP B C 1
ATOM 2690 O O . ASP B 1 148 ? -11.32 10.094 13.242 1 96 148 ASP B O 1
ATOM 2694 N N . ILE B 1 149 ? -10.102 10.891 14.969 1 96.12 149 ILE B N 1
ATOM 2695 C CA . ILE B 1 149 ? -9.164 11.602 14.102 1 96.12 149 ILE B CA 1
ATOM 2696 C C . ILE B 1 149 ? -7.848 10.82 14.023 1 96.12 149 ILE B C 1
ATOM 2698 O O . ILE B 1 149 ? -7.277 10.453 15.055 1 96.12 149 ILE B O 1
ATOM 2702 N N . THR B 1 150 ? -7.441 10.508 12.828 1 96.56 150 THR B N 1
ATOM 2703 C CA . THR B 1 150 ? -6.125 9.93 12.57 1 96.56 150 THR B CA 1
ATOM 2704 C C . THR B 1 150 ? -5.273 10.883 11.734 1 96.56 150 THR B C 1
ATOM 2706 O O . THR B 1 150 ? -5.676 11.289 10.641 1 96.56 150 THR B O 1
ATOM 2709 N N . LEU B 1 151 ? -4.16 11.266 12.289 1 95.5 151 LEU B N 1
ATOM 2710 C CA . LEU B 1 151 ? -3.201 12.062 11.531 1 95.5 151 LEU B CA 1
ATOM 2711 C C . LEU B 1 151 ? -2.295 11.18 10.688 1 95.5 151 LEU B C 1
ATOM 2713 O O . LEU B 1 151 ? -1.657 10.258 11.211 1 95.5 151 LEU B O 1
ATOM 2717 N N . VAL B 1 152 ? -2.27 11.422 9.383 1 96.56 152 VAL B N 1
ATOM 2718 C CA . VAL B 1 152 ? -1.447 10.672 8.445 1 96.56 152 VAL B CA 1
ATOM 2719 C C . VAL B 1 152 ? -0.352 11.57 7.875 1 96.56 152 VAL B C 1
ATOM 2721 O O . VAL B 1 152 ? -0.642 12.578 7.23 1 96.56 152 VAL B O 1
ATOM 2724 N N . SER B 1 153 ? 0.863 11.242 8.109 1 95.56 153 SER B N 1
ATOM 2725 C CA . SER B 1 153 ? 1.988 12.055 7.652 1 95.56 153 SER B CA 1
ATOM 2726 C C . SER B 1 153 ? 3.146 11.18 7.188 1 95.56 153 SER B C 1
ATOM 2728 O O . SER B 1 153 ? 3.234 10.008 7.559 1 95.56 153 SER B O 1
ATOM 2730 N N . ILE B 1 154 ? 4.051 11.719 6.344 1 96.19 154 ILE B N 1
ATOM 2731 C CA . ILE B 1 154 ? 5.246 10.992 5.93 1 96.19 154 ILE B CA 1
ATOM 2732 C C . ILE B 1 154 ? 6.277 11.008 7.055 1 96.19 154 ILE B C 1
ATOM 2734 O O . ILE B 1 154 ? 6.812 9.961 7.434 1 96.19 154 ILE B O 1
ATOM 2738 N N . ILE B 1 155 ? 6.484 12.219 7.605 1 93.94 155 ILE B N 1
ATOM 2739 C CA . ILE B 1 155 ? 7.453 12.375 8.688 1 93.94 155 ILE B CA 1
ATOM 2740 C C . ILE B 1 155 ? 6.77 12.984 9.906 1 93.94 155 ILE B C 1
ATOM 2742 O O . ILE B 1 155 ? 5.965 13.914 9.781 1 93.94 155 ILE B O 1
ATOM 2746 N N . PHE B 1 156 ? 7.117 12.43 11.016 1 90.06 156 PHE B N 1
ATOM 2747 C CA . PHE B 1 156 ? 6.598 12.914 12.289 1 90.06 156 PHE B CA 1
ATOM 2748 C C . PHE B 1 156 ? 7.73 13.18 13.273 1 90.06 156 PHE B C 1
ATOM 2750 O O . PHE B 1 156 ? 8.68 12.398 13.359 1 90.06 156 PHE B O 1
ATOM 2757 N N . VAL B 1 157 ? 7.613 14.32 13.93 1 86.75 157 VAL B N 1
ATOM 2758 C CA . VAL B 1 157 ? 8.5 14.562 15.062 1 86.75 157 VAL B CA 1
ATOM 2759 C C . VAL B 1 157 ? 7.699 14.508 16.359 1 86.75 157 VAL B C 1
ATOM 2761 O O . VAL B 1 157 ? 6.641 15.141 16.469 1 86.75 157 VAL B O 1
ATOM 2764 N N . ALA B 1 158 ? 7.77 13.531 17.359 1 66.62 158 ALA B N 1
ATOM 2765 C CA . ALA B 1 158 ? 7.113 13.078 18.578 1 66.62 158 ALA B CA 1
ATOM 2766 C C . ALA B 1 158 ? 6.684 14.258 19.438 1 66.62 158 ALA B C 1
ATOM 2768 O O . ALA B 1 158 ? 6.355 14.086 20.609 1 66.62 158 ALA B O 1
ATOM 2769 N N . VAL B 1 159 ? 6.262 15.289 19.016 1 60.16 159 VAL B N 1
ATOM 2770 C CA . VAL B 1 159 ? 6.133 16.359 20 1 60.16 159 VAL B CA 1
ATOM 2771 C C . VAL B 1 159 ? 4.66 16.562 20.344 1 60.16 159 VAL B C 1
ATOM 2773 O O . VAL B 1 159 ? 4.336 17.266 21.297 1 60.16 159 VAL B O 1
ATOM 2776 N N . CYS B 1 160 ? 3.705 15.812 19.75 1 60.44 160 CYS B N 1
ATOM 2777 C CA . CYS B 1 160 ? 2.373 16.344 20.016 1 60.44 160 CYS B CA 1
ATOM 2778 C C . CYS B 1 160 ? 1.709 15.609 21.172 1 60.44 160 CYS B C 1
ATOM 2780 O O . CYS B 1 160 ? 1.467 14.406 21.094 1 60.44 160 CYS B O 1
ATOM 2782 N N . SER B 1 161 ? 1.63 16.266 22.344 1 70.12 161 SER B N 1
ATOM 2783 C CA . SER B 1 161 ? 1.011 15.688 23.531 1 70.12 161 SER B CA 1
ATOM 2784 C C . SER B 1 161 ? -0.355 16.312 23.797 1 70.12 161 SER B C 1
ATOM 2786 O O . SER B 1 161 ? -1.092 15.844 24.672 1 70.12 161 SER B O 1
ATOM 2788 N N . ARG B 1 162 ? -0.836 17.188 23.047 1 84.5 162 ARG B N 1
ATOM 2789 C CA . ARG B 1 162 ? -2.051 17.938 23.344 1 84.5 162 ARG B CA 1
ATOM 2790 C C . ARG B 1 162 ? -3.295 17.109 23.047 1 84.5 162 ARG B C 1
ATOM 2792 O O . ARG B 1 162 ? -4.336 17.281 23.688 1 84.5 162 ARG B O 1
ATOM 2799 N N . PHE B 1 163 ? -3.273 16.281 22.109 1 91.56 163 PHE B N 1
ATOM 2800 C CA . PHE B 1 163 ? -4.418 15.461 21.719 1 91.56 163 PHE B CA 1
ATOM 2801 C C . PHE B 1 163 ? -4.062 13.977 21.766 1 91.56 163 PHE B C 1
ATOM 2803 O O . PHE B 1 163 ? -3.883 13.352 20.719 1 91.56 163 PHE B O 1
ATOM 2810 N N . PRO B 1 164 ? -4.117 13.445 22.906 1 90.25 164 PRO B N 1
ATOM 2811 C CA . PRO B 1 164 ? -3.607 12.086 23.109 1 90.25 164 PRO B CA 1
ATOM 2812 C C . PRO B 1 164 ? -4.488 11.031 22.438 1 90.25 164 PRO B C 1
ATOM 2814 O O . PRO B 1 164 ? -4.047 9.891 22.234 1 90.25 164 PRO B O 1
ATOM 2817 N N . GLN B 1 165 ? -5.699 11.359 22.141 1 93.62 165 GLN B N 1
ATOM 2818 C CA . GLN B 1 165 ? -6.586 10.352 21.562 1 93.62 165 GLN B CA 1
ATOM 2819 C C . GLN B 1 165 ? -6.453 10.305 20.047 1 93.62 165 GLN B C 1
ATOM 2821 O O . GLN B 1 165 ? -7 9.414 19.406 1 93.62 165 GLN B O 1
ATOM 2826 N N . VAL B 1 166 ? -5.781 11.273 19.516 1 93.38 166 VAL B N 1
ATOM 2827 C CA . VAL B 1 166 ? -5.566 11.273 18.078 1 93.38 166 VAL B CA 1
ATOM 2828 C C . VAL B 1 166 ? -4.559 10.188 17.703 1 93.38 166 VAL B C 1
ATOM 2830 O O . VAL B 1 166 ? -3.49 10.086 18.312 1 93.38 166 VAL B O 1
ATOM 2833 N N . ARG B 1 167 ? -4.922 9.383 16.766 1 93.38 167 ARG B N 1
ATOM 2834 C CA . ARG B 1 167 ? -3.994 8.383 16.25 1 93.38 167 ARG B CA 1
ATOM 2835 C C . ARG B 1 167 ? -3.07 8.992 15.203 1 93.38 167 ARG B C 1
ATOM 2837 O O . ARG B 1 167 ? -3.5 9.812 14.391 1 93.38 167 ARG B O 1
ATOM 2844 N N . ILE B 1 168 ? -1.851 8.555 15.289 1 92.56 168 ILE B N 1
ATOM 2845 C CA . ILE B 1 168 ? -0.883 9.039 14.305 1 92.56 168 ILE B CA 1
ATOM 2846 C C . ILE B 1 168 ? -0.329 7.863 13.508 1 92.56 168 ILE B C 1
ATOM 2848 O O . ILE B 1 168 ? 0.12 6.867 14.078 1 92.56 168 ILE B O 1
ATOM 2852 N N . VAL B 1 169 ? -0.403 7.898 12.203 1 94.31 169 VAL B N 1
ATOM 2853 C CA . VAL B 1 169 ? 0.19 6.949 11.273 1 94.31 169 VAL B CA 1
ATOM 2854 C C . VAL B 1 169 ? 1.241 7.652 10.414 1 94.31 169 VAL B C 1
ATOM 2856 O O . VAL B 1 169 ? 0.935 8.617 9.719 1 94.31 169 VAL B O 1
ATOM 2859 N N . THR B 1 170 ? 2.459 7.152 10.5 1 94.19 170 THR B N 1
ATOM 2860 C CA . THR B 1 170 ? 3.551 7.848 9.828 1 94.19 170 THR B CA 1
ATOM 2861 C C . THR B 1 170 ? 4.562 6.852 9.266 1 94.19 170 THR B C 1
ATOM 2863 O O . THR B 1 170 ? 4.617 5.703 9.711 1 94.19 170 THR B O 1
ATOM 2866 N N . ALA B 1 171 ? 5.305 7.316 8.234 1 93.56 171 ALA B N 1
ATOM 2867 C CA . ALA B 1 171 ? 6.328 6.465 7.633 1 93.56 171 ALA B CA 1
ATOM 2868 C C . ALA B 1 171 ? 7.633 6.527 8.422 1 93.56 171 ALA B C 1
ATOM 2870 O O . ALA B 1 171 ? 8.414 5.574 8.422 1 93.56 171 ALA B O 1
ATOM 2871 N N . ALA B 1 172 ? 7.84 7.668 9.133 1 92.94 172 ALA B N 1
ATOM 2872 C CA . ALA B 1 172 ? 9.094 7.832 9.867 1 92.94 172 ALA B CA 1
ATOM 2873 C C . ALA B 1 172 ? 8.93 8.836 11.008 1 92.94 172 ALA B C 1
ATOM 2875 O O . ALA B 1 172 ? 8.141 9.773 10.906 1 92.94 172 ALA B O 1
ATOM 2876 N N . ILE B 1 173 ? 9.68 8.617 12.031 1 90.94 173 ILE B N 1
ATOM 2877 C CA . ILE B 1 173 ? 9.766 9.539 13.156 1 90.94 173 ILE B CA 1
ATOM 2878 C C . ILE B 1 173 ? 11.172 10.125 13.25 1 90.94 173 ILE B C 1
ATOM 2880 O O . ILE B 1 173 ? 12.148 9.383 13.391 1 90.94 173 ILE B O 1
ATOM 2884 N N . ASP B 1 174 ? 11.227 11.367 13.102 1 91 174 ASP B N 1
ATOM 2885 C CA . ASP B 1 174 ? 12.523 12.039 13.148 1 91 174 ASP B CA 1
ATOM 2886 C C . ASP B 1 174 ? 12.781 12.625 14.539 1 91 174 ASP B C 1
ATOM 2888 O O . ASP B 1 174 ? 11.898 12.609 15.398 1 91 174 ASP B O 1
ATOM 2892 N N . SER B 1 175 ? 13.93 13.117 14.672 1 84.69 175 SER B N 1
ATOM 2893 C CA . SER B 1 175 ? 14.445 13.359 16.016 1 84.69 175 SER B CA 1
ATOM 2894 C C . SER B 1 175 ? 14.039 14.742 16.531 1 84.69 175 SER B C 1
ATOM 2896 O O . SER B 1 175 ? 13.703 14.898 17.703 1 84.69 175 SER B O 1
ATOM 2898 N N . SER B 1 176 ? 14.211 15.68 15.617 1 87.56 176 SER B N 1
ATOM 2899 C CA . SER B 1 176 ? 14.039 17.031 16.141 1 87.56 176 SER B CA 1
ATOM 2900 C C . SER B 1 176 ? 13.594 18 15.047 1 87.56 176 SER B C 1
ATOM 2902 O O . SER B 1 176 ? 13.438 17.594 13.891 1 87.56 176 SER B O 1
ATOM 2904 N N . VAL B 1 177 ? 13.281 19.188 15.508 1 87.81 177 VAL B N 1
ATOM 2905 C CA . VAL B 1 177 ? 12.906 20.297 14.641 1 87.81 177 VAL B CA 1
ATOM 2906 C C . VAL B 1 177 ? 13.883 21.453 14.836 1 87.81 177 VAL B C 1
ATOM 2908 O O . VAL B 1 177 ? 14.273 21.766 15.969 1 87.81 177 VAL B O 1
ATOM 2911 N N . ASP B 1 178 ? 14.273 22 13.742 1 84.44 178 ASP B N 1
ATOM 2912 C CA . ASP B 1 178 ? 15.086 23.203 13.844 1 84.44 178 ASP B CA 1
ATOM 2913 C C . ASP B 1 178 ? 14.305 24.344 14.508 1 84.44 178 ASP B C 1
ATOM 2915 O O . ASP B 1 178 ? 13.227 24.719 14.039 1 84.44 178 ASP B O 1
ATOM 2919 N N . PRO B 1 179 ? 14.844 24.828 15.516 1 80.94 179 PRO B N 1
ATOM 2920 C CA . PRO B 1 179 ? 14.086 25.828 16.266 1 80.94 179 PRO B CA 1
ATOM 2921 C C . PRO B 1 179 ? 13.859 27.125 15.477 1 80.94 179 PRO B C 1
ATOM 2923 O O . PRO B 1 179 ? 12.93 27.875 15.766 1 80.94 179 PRO B O 1
ATOM 2926 N N . HIS B 1 180 ? 14.75 27.375 14.57 1 80.12 180 HIS B N 1
ATOM 2927 C CA . HIS B 1 180 ? 14.672 28.625 13.82 1 80.12 180 HIS B CA 1
ATOM 2928 C C . HIS B 1 180 ? 13.828 28.453 12.555 1 80.12 180 HIS B C 1
ATOM 2930 O O . HIS B 1 180 ? 12.961 29.281 12.266 1 80.12 180 HIS B O 1
ATOM 2936 N N . THR B 1 181 ? 13.984 27.391 11.867 1 75.5 181 THR B N 1
ATOM 2937 C CA . THR B 1 181 ? 13.312 27.219 10.578 1 75.5 181 THR B CA 1
ATOM 2938 C C . THR B 1 181 ? 12.086 26.328 10.734 1 75.5 181 THR B C 1
ATOM 2940 O O . THR B 1 181 ? 11.234 26.266 9.836 1 75.5 181 THR B O 1
ATOM 2943 N N . GLU B 1 182 ? 11.961 25.609 11.859 1 78.25 182 GLU B N 1
ATOM 2944 C CA . GLU B 1 182 ? 10.883 24.672 12.148 1 78.25 182 GLU B CA 1
ATOM 2945 C C . GLU B 1 182 ? 10.922 23.469 11.211 1 78.25 182 GLU B C 1
ATOM 2947 O O . GLU B 1 182 ? 9.93 22.75 11.062 1 78.25 182 GLU B O 1
ATOM 2952 N N . ASP B 1 183 ? 12.055 23.375 10.586 1 82.25 183 ASP B N 1
ATOM 2953 C CA . ASP B 1 183 ? 12.242 22.219 9.719 1 82.25 183 ASP B CA 1
ATOM 2954 C C . ASP B 1 183 ? 12.539 20.953 10.531 1 82.25 183 ASP B C 1
ATOM 2956 O O . ASP B 1 183 ? 13.242 21.016 11.539 1 82.25 183 ASP B O 1
ATOM 2960 N N . VAL B 1 184 ? 12.031 19.891 10.023 1 88.06 184 VAL B N 1
ATOM 2961 C CA . VAL B 1 184 ? 12.289 18.609 10.664 1 88.06 184 VAL B CA 1
ATOM 2962 C C . VAL B 1 184 ? 13.711 18.141 10.352 1 88.06 184 VAL B C 1
ATOM 2964 O O . VAL B 1 184 ? 14.172 18.266 9.211 1 88.06 184 VAL B O 1
ATOM 2967 N N . ILE B 1 185 ? 14.391 17.656 11.352 1 90.5 185 ILE B N 1
ATOM 2968 C CA . ILE B 1 185 ? 15.758 17.172 11.219 1 90.5 185 ILE B CA 1
ATOM 2969 C C . ILE B 1 185 ? 15.812 15.672 11.469 1 90.5 185 ILE B C 1
ATOM 2971 O O . ILE B 1 185 ? 15.406 15.203 12.539 1 90.5 185 ILE B O 1
ATOM 2975 N N . PRO B 1 186 ? 16.359 14.852 10.57 1 91.56 186 PRO B N 1
ATOM 2976 C CA . PRO B 1 186 ? 16.922 15.273 9.289 1 91.56 186 PRO B CA 1
ATOM 2977 C C . PRO B 1 186 ? 15.852 15.672 8.273 1 91.56 186 PRO B C 1
ATOM 2979 O O . PRO B 1 186 ? 16.109 16.469 7.375 1 91.56 186 PRO B O 1
ATOM 2982 N N . GLY B 1 187 ? 14.703 15.109 8.352 1 91 187 GLY B N 1
ATOM 2983 C CA . GLY B 1 187 ? 13.555 15.477 7.535 1 91 187 GLY B CA 1
ATOM 2984 C C . GLY B 1 187 ? 13.75 15.156 6.066 1 91 187 GLY B C 1
ATOM 2985 O O . GLY B 1 187 ? 14.609 14.352 5.707 1 91 187 GLY B O 1
ATOM 2986 N N . ILE B 1 188 ? 12.914 15.719 5.199 1 91.5 188 ILE B N 1
ATOM 2987 C CA . ILE B 1 188 ? 12.945 15.492 3.758 1 91.5 188 ILE B CA 1
ATOM 2988 C C . ILE B 1 188 ? 13.039 16.828 3.027 1 91.5 188 ILE B C 1
ATOM 2990 O O . ILE B 1 188 ? 12.938 16.875 1.8 1 91.5 188 ILE B O 1
ATOM 2994 N N . GLY B 1 189 ? 13.234 17.875 3.797 1 87.19 189 GLY B N 1
ATOM 2995 C CA . GLY B 1 189 ? 13.203 19.188 3.199 1 87.19 189 GLY B CA 1
ATOM 2996 C C . GLY B 1 189 ? 11.789 19.719 2.996 1 87.19 189 GLY B C 1
ATOM 2997 O O . GLY B 1 189 ? 10.836 19.203 3.578 1 87.19 189 GLY B O 1
ATOM 2998 N N . ASN B 1 190 ? 11.656 20.859 2.244 1 87.56 190 ASN B N 1
ATOM 2999 C CA . ASN B 1 190 ? 10.344 21.391 1.908 1 87.56 190 ASN B CA 1
ATOM 3000 C C . ASN B 1 190 ? 9.586 20.469 0.955 1 87.56 190 ASN B C 1
ATOM 3002 O O . ASN B 1 190 ? 9.906 20.406 -0.233 1 87.56 190 ASN B O 1
ATOM 3006 N N . PHE B 1 191 ? 8.594 19.859 1.447 1 91.62 191 PHE B N 1
ATOM 3007 C CA . PHE B 1 191 ? 7.863 18.844 0.701 1 91.62 191 PHE B CA 1
ATOM 3008 C C . PHE B 1 191 ? 7.301 19.422 -0.593 1 91.62 191 PHE B C 1
ATOM 3010 O O . PHE B 1 191 ? 7.477 18.844 -1.666 1 91.62 191 PHE B O 1
ATOM 3017 N N . MET B 1 192 ? 6.691 20.562 -0.461 1 86.69 192 MET B N 1
ATOM 3018 C CA . MET B 1 192 ? 6.012 21.125 -1.625 1 86.69 192 MET B CA 1
ATOM 3019 C C . MET B 1 192 ? 7.016 21.578 -2.684 1 86.69 192 MET B C 1
ATOM 3021 O O . MET B 1 192 ? 6.777 21.406 -3.881 1 86.69 192 MET B O 1
ATOM 3025 N N . ALA B 1 193 ? 8.055 22.156 -2.24 1 86.5 193 ALA B N 1
ATOM 3026 C CA . ALA B 1 193 ? 9.086 22.578 -3.178 1 86.5 193 ALA B CA 1
ATOM 3027 C C . ALA B 1 193 ? 9.664 21.375 -3.934 1 86.5 193 ALA B C 1
ATOM 3029 O O . ALA B 1 193 ? 9.883 21.453 -5.145 1 86.5 193 ALA B O 1
ATOM 3030 N N . ARG B 1 194 ? 9.844 20.344 -3.23 1 90.06 194 ARG B N 1
ATOM 3031 C CA . ARG B 1 194 ? 10.43 19.156 -3.838 1 90.06 194 ARG B CA 1
ATOM 3032 C C . ARG B 1 194 ? 9.414 18.422 -4.703 1 90.06 194 ARG B C 1
ATOM 3034 O O . ARG B 1 194 ? 9.75 17.891 -5.762 1 90.06 194 ARG B O 1
ATOM 3041 N N . TYR B 1 195 ? 8.195 18.453 -4.262 1 89.75 195 TYR B N 1
ATOM 3042 C CA . TYR B 1 195 ? 7.129 17.75 -4.957 1 89.75 195 TYR B CA 1
ATOM 3043 C C . TYR B 1 195 ? 6.773 18.453 -6.262 1 89.75 195 TYR B C 1
ATOM 3045 O O . TYR B 1 195 ? 6.547 17.812 -7.285 1 89.75 195 TYR B O 1
ATOM 3053 N N . ASN B 1 196 ? 6.715 19.75 -6.273 1 84.75 196 ASN B N 1
ATOM 3054 C CA . ASN B 1 196 ? 6.254 20.516 -7.426 1 84.75 196 ASN B CA 1
ATOM 3055 C C . ASN B 1 196 ? 7.422 21.109 -8.211 1 84.75 196 ASN B C 1
ATOM 3057 O O . ASN B 1 196 ? 7.23 21.656 -9.305 1 84.75 196 ASN B O 1
ATOM 3061 N N . ASP B 1 197 ? 8.594 20.844 -7.75 1 76.69 197 ASP B N 1
ATOM 3062 C CA . ASP B 1 197 ? 9.812 21.344 -8.375 1 76.69 197 ASP B CA 1
ATOM 3063 C C . ASP B 1 197 ? 9.805 22.859 -8.445 1 76.69 197 ASP B C 1
ATOM 3065 O O . ASP B 1 197 ? 10.047 23.438 -9.5 1 76.69 197 ASP B O 1
ATOM 3069 N N . TYR B 1 198 ? 9.32 23.469 -7.469 1 71.06 198 TYR B N 1
ATOM 3070 C CA . TYR B 1 198 ? 9.414 24.922 -7.531 1 71.06 198 TYR B CA 1
ATOM 3071 C C . TYR B 1 198 ? 10.398 25.453 -6.496 1 71.06 198 TYR B C 1
ATOM 3073 O O . TYR B 1 198 ? 10.82 24.719 -5.598 1 71.06 198 TYR B O 1
ATOM 3081 N N . VAL B 1 199 ? 11.18 26.531 -6.922 1 59.84 199 VAL B N 1
ATOM 3082 C CA . VAL B 1 199 ? 12.039 27.266 -5.996 1 59.84 199 VAL B CA 1
ATOM 3083 C C . VAL B 1 199 ? 11.258 28.422 -5.363 1 59.84 199 VAL B C 1
ATOM 3085 O O . VAL B 1 199 ? 10.414 29.031 -6.02 1 59.84 199 VAL B O 1
ATOM 3088 N N . ARG B 1 200 ? 11.234 28.453 -3.988 1 51.12 200 ARG B N 1
ATOM 3089 C CA . ARG B 1 200 ? 10.578 29.594 -3.344 1 51.12 200 ARG B CA 1
ATOM 3090 C C . ARG B 1 200 ? 11.148 30.906 -3.846 1 51.12 200 ARG B C 1
ATOM 3092 O O . ARG B 1 200 ? 12.359 31.125 -3.795 1 51.12 200 ARG B O 1
ATOM 3099 N N . VAL B 1 201 ? 10.477 31.578 -4.758 1 42.53 201 VAL B N 1
ATOM 3100 C CA . VAL B 1 201 ? 10.891 32.906 -5.211 1 42.53 201 VAL B CA 1
ATOM 3101 C C . VAL B 1 201 ? 10.398 33.969 -4.223 1 42.53 201 VAL B C 1
ATOM 3103 O O . VAL B 1 201 ? 9.211 34 -3.891 1 42.53 201 VAL B O 1
ATOM 3106 N N . ASN B 1 202 ? 11.18 34.219 -3.234 1 38.56 202 ASN B N 1
ATOM 3107 C CA . ASN B 1 202 ? 10.844 35.344 -2.383 1 38.56 202 ASN B CA 1
ATOM 3108 C C . ASN B 1 202 ? 10.375 36.531 -3.203 1 38.56 202 ASN B C 1
ATOM 3110 O O . ASN B 1 202 ? 11.141 37.094 -3.998 1 38.56 202 ASN B O 1
ATOM 3114 N N . VAL B 1 203 ? 9.086 36.594 -3.334 1 34.81 203 VAL B N 1
ATOM 3115 C CA . VAL B 1 203 ? 8.68 37.844 -3.947 1 34.81 203 VAL B CA 1
ATOM 3116 C C . VAL B 1 203 ? 8.445 38.906 -2.861 1 34.81 203 VAL B C 1
ATOM 3118 O O . VAL B 1 203 ? 7.953 38.594 -1.775 1 34.81 203 VAL B O 1
#

Radius of gyration: 23.94 Å; Cα contacts (8 Å, |Δi|>4): 846; chains: 2; bounding box: 46×86×49 Å

pLDDT: mean 89.07, std 9.43, range [34.81, 97.81]

Sequence (406 aa):
MFLLLTALRDRRSDASTFRRAAGRVIMILIEDVLGQLDARAVKVTTANGHVATGLERRSPVCGVKLGDEGYPFSVLFHQVEVGAAEGFIHVNRAVDQHGRCYWCLEDMDLPASIASHKILLFTATWGTGERECKAIEALCGVGAMEKDITLVSIIFVAVCSRFPQVRIVTAAIDSSVDPHTEDVIPGIGNFMARYNDYVRVNVMFLLLTALRDRRSDASTFRRAAGRVIMILIEDVLGQLDARAVKVTTANGHVATGLERRSPVCGVKLGDEGYPFSVLFHQVEVGAAEGFIHVNRAVDQHGRCYWCLEDMDLPASIASHKILLFTATWGTGERECKAIEALCGVGAMEKDITLVSIIFVAVCSRFPQVRIVTAAIDSSVDPHTEDVIPGIGNFMARYNDYVRVNV